Protein AF-0000000085025848 (afdb_homodimer)

Foldseek 3Di:
DAKDWKKAWWAADAAFLVRTDIDGGHIDGAAEAQKWKWQFFKAFDDVLQVCLRRVNHPLRDDPGFTFGFKTKGFTQGDYHHDPPDDPQFDADDDDGGFIKIFGHLGDNLMSMDMHRRSRIGGDDPPFDRHLSNLDQQLLLLLLCQCPVQQVDAAAFEEEQEQLQESNNVSNCQVCVLRNYAYQYEHQDPVSLVSSCVSVVPHDSLSYHNDDLVCLLVSQLRNLVVSVNPQSAGQEYEDAAAQSNVVSNVVRHAQQHEYEYEHHLVLDQADGCDDVNVVSVVVSVVSVVVGDDDDPVCCVVSNYYYYYDYCSVCPPVRNVSSVSVVVSVVSVGDRWDAFEEAESVCVSVQSNVVRNSPTGTIYMYGYDDD/DAKDWKKAWWAADAAFLVRTDIDGGHIDGAAEAQKWKFQFFKAFDDVLQVCLRRVNHPLHDDPGFTFGFKTKGFTQGDYHHDPPDDPQFDADDDDGGFIKIFGHLGDNLMSMDIHRRSRIGGDDPPFDRHLSNLDQQLLLLLLCQCPVQQVDAAAFEEEAEQLQESNNVSNCQVCVLRNYAYQYEHQDPVSLVSSCVSVVPHDSLSYHNDDLVCLLVSQLRNLVVSVNPQSAGQEYEDADAQSNVVSNVVRHAQQHEYEYEHHLVLDQADTPDDVCVVVVVVSVVSVVVGDDDDPVCCVVSNYYYYYDYCSVCPPVRNVSSVSVVVSVVSVGDRWDAFEEAESVCVSVQSNVVRNSPTGTIYMYGYDDD

Nearest PDB structures (foldseek):
  2oby-assembly1_A  TM=8.475E-01  e=7.667E-27  Homo sapiens
  2j8z-assembly1_A-2  TM=8.663E-01  e=7.727E-26  Homo sapiens
  5dp2-assembly1_A  TM=8.265E-01  e=1.796E-26  Lyngbya majuscula
  5bp4-assembly6_L  TM=7.830E-01  e=5.323E-27  Mycolicibacterium smegmatis MC2 155
  8eyi-assembly1_E  TM=8.375E-01  e=3.378E-23  Homo sapiens

InterPro domains:
  IPR011032 GroES-like superfamily [SSF50129] (10-155)
  IPR013154 Alcohol dehydrogenase-like, N-terminal [PF08240] (32-124)
  IPR020843 Enoylreductase domain [SM00829] (15-364)
  IPR036291 NAD(P)-binding domain superfamily [SSF51735] (126-272)

Solvent-accessible surface area (backbone atoms only — not comparable to full-atom values): 37743 Å² total; per-residue (Å²): 127,66,69,43,72,27,41,35,39,30,31,64,44,64,58,39,76,83,27,55,40,78,39,76,68,42,79,40,70,44,41,49,63,36,16,24,24,29,42,37,38,12,26,21,68,49,69,68,40,54,30,37,41,41,58,72,33,93,83,50,75,69,68,64,40,39,46,27,44,19,21,6,23,31,29,69,41,73,29,51,82,45,86,78,62,58,89,74,54,44,65,66,90,80,51,74,68,38,49,32,22,37,52,41,98,41,41,33,38,29,47,46,40,72,42,55,39,53,42,38,39,73,48,58,89,91,59,50,46,60,30,35,14,45,32,60,68,37,43,48,46,28,45,42,44,40,45,78,69,34,56,68,46,64,76,37,34,31,38,31,39,52,22,40,28,44,39,17,44,40,37,49,51,50,27,53,71,52,48,23,45,60,32,35,25,28,86,38,73,77,42,49,53,57,41,40,70,76,39,70,83,58,61,70,65,20,50,39,62,65,40,75,92,47,34,41,60,51,48,34,52,20,22,40,67,67,63,34,90,81,32,29,26,42,26,35,45,34,40,38,42,58,68,54,37,56,24,52,57,72,33,41,29,74,75,13,28,37,31,27,61,43,43,52,71,73,48,86,77,72,83,68,72,82,86,32,59,58,54,46,47,51,45,48,51,50,58,72,65,43,65,69,44,50,60,81,48,18,21,82,57,16,31,30,45,31,18,37,44,67,75,75,40,69,78,37,54,42,61,44,25,50,50,53,51,57,56,57,69,62,66,70,76,82,47,58,70,53,46,78,34,48,53,92,39,47,67,59,46,52,55,51,56,65,67,63,80,64,44,30,24,46,31,32,34,42,82,77,129,126,66,69,42,71,27,42,34,39,29,32,63,42,64,54,40,75,84,27,55,40,79,39,74,68,42,76,39,71,45,40,49,62,36,15,24,24,28,43,36,38,11,27,21,67,51,69,67,42,55,30,36,42,42,57,73,32,93,82,50,73,69,69,64,40,39,46,26,43,20,20,5,24,30,29,69,42,73,29,52,82,44,86,78,62,60,88,72,53,44,66,66,91,81,50,72,69,38,50,32,22,38,50,41,97,39,42,34,38,30,46,46,42,71,41,55,39,54,41,38,41,72,50,58,88,91,61,50,47,59,32,35,13,45,32,60,68,36,42,47,48,30,45,42,43,40,46,77,68,35,57,69,48,66,75,35,33,31,38,31,40,52,24,40,26,44,39,17,42,41,38,48,52,50,27,53,73,52,47,22,43,62,30,34,26,28,88,39,72,76,42,50,55,58,41,39,70,76,38,70,83,58,60,70,65,21,50,39,62,62,39,77,92,47,33,42,59,50,49,33,52,19,22,42,66,68,63,34,92,81,31,29,26,42,27,35,47,34,41,39,41,59,66,54,39,57,23,52,58,73,33,41,30,74,73,14,28,37,30,28,61,43,44,51,70,73,48,84,79,72,80,76,61,86,90,42,55,62,57,47,47,50,47,47,50,50,58,73,66,44,64,68,44,49,59,82,49,19,22,81,57,16,30,29,45,33,18,36,44,70,75,74,40,70,80,37,54,42,62,43,25,51,51,54,52,55,56,59,69,62,64,71,74,81,48,58,71,51,45,78,33,49,54,93,39,47,67,58,46,51,53,52,57,65,68,63,79,64,44,29,25,45,31,32,34,42,81,78,129

Sequence (738 aa):
MTTTTRTIWRVNKTGALSGLERVDGDELAPPGPGEIRVKVKAIGLNFADVFSVLGLYGATPDCPFVPGLECCGIVEAIGESDPSLPEGAVVPTVAVGDSVMVVTRFGAYASAVNAPLHQCRPLPSGWTHEQGAAFLVQGLTAFYALRALGDVKKGQTVLVHSAAGGCGLFGLGICNALGATPIATVGSQTKVTAVLERFPDMDPDTIIVRDRRRFREQVAAAAAAAGSERGTCDVVMDAVMGDFFEGGWANLARGGRYVVYGAADLTPAGDLAWFNVLGWVKLGWKYLWRPRVDPTNLPGENKSVMGFNLIWMFDKIVELGGLLTDLDALRLPAPKVGESFDFDRLPDAIRTFQSGGTSGKVVVTLPEDMTTTTRTIWRVNKTGALSGLERVDGDELAPPGPGEIRVKVKAIGLNFADVFSVLGLYGATPDCPFVPGLECCGIVEAIGESDPSLPEGAVVPTVAVGDSVMVVTRFGAYASAVNAPLHQCRPLPSGWTHEQGAAFLVQGLTAFYALRALGDVKKGQTVLVHSAAGGCGLFGLGICNALGATPIATVGSQTKVTAVLERFPDMDPDTIIVRDRRRFREQVAAAAAAAGSERGTCDVVMDAVMGDFFEGGWANLARGGRYVVYGAADLTPAGDLAWFNVLGWVKLGWKYLWRPRVDPTNLPGENKSVMGFNLIWMFDKIVELGGLLTDLDALRLPAPKVGESFDFDRLPDAIRTFQSGGTSGKVVVTLPED

Organism: Micromonas commoda (strain RCC299 / NOUM17 / CCMP2709) (NCBI:txid296587)

pLDDT: mean 91.08, std 10.92, range [38.12, 98.81]

Radius of gyration: 28.56 Å; Cα contacts (8 Å, |Δi|>4): 1752; chains: 2; bounding box: 53×85×73 Å

Secondary structure (DSSP, 8-state):
---EEEEEEEESSTTSGGGEEEEEEEEEPPP-TTEEEEEEEEEE--HHHHHHHHT--TTPPSSSB---SEEEEEEEEE-PPPTTPPTT-------TT-EEEEE-SS--SBSEEEEEGGGEEEPPTT--HHHHTTTHHHHHHHHIIIIIIT---TT-EEEESSTTBHHHHHHHHHHHHHT-EEEEEESSTHHHHHHHHH-TTS-GGGEEE--TTTHHHHHHHHHHHTT-TTSSEEEEEES--THHHHHHHHTEEEEEEEEE---GGGSPPS--SSTHHHHHHHHHHHHHT---B-GGGHHHHT-EEEE--GGGGTT-HHHHHHHHHHHHHT-PPPPPEEEEEEGGGHHHHHHHHHTT---BEEEEE----/---EEEEEEEESSTTSGGGEEEEEEEEEPPP-TTEEEEEEEEEE--HHHHHHHHT--TTPPSSSB---SEEEEEEEEE----TTPPTT-------TT-EEEEE-SS--SBSEEEEEGGGEEEPPTT--HHHHTTTHHHHHHHHIIIIIIT---TT-EEEESSTTBHHHHHHHHHHHHHT-EEEEEESSTHHHHHHHHH-TTS-GGGEEE--TTTHHHHHHHHHHHTT-TTS-EEEEEES--THHHHHHHHTEEEEEEEEE---GGGSPPS---TTTHHHHHHHHHHHHT---B-GGGHHHHT-EEEE--GGGGTT-HHHHHHHHHHHHHT-PPPPPEEEEEEGGGHHHHHHHHHTT---BEEEEEPPP-

Structure (mmCIF, N/CA/C/O backbone):
data_AF-0000000085025848-model_v1
#
loop_
_entity.id
_entity.type
_entity.pdbx_description
1 polymer 'Enoyl reductase (ER) domain-containing protein'
#
loop_
_atom_site.group_PDB
_atom_site.id
_atom_site.type_symbol
_atom_site.label_atom_id
_atom_site.label_alt_id
_atom_site.label_comp_id
_atom_site.label_asym_id
_atom_site.label_entity_id
_atom_site.label_seq_id
_atom_site.pdbx_PDB_ins_code
_atom_site.Cartn_x
_atom_site.Cartn_y
_atom_site.Cartn_z
_atom_site.occupancy
_atom_site.B_iso_or_equiv
_atom_site.auth_seq_id
_atom_site.auth_comp_id
_atom_site.auth_asym_id
_atom_site.auth_atom_id
_atom_site.pdbx_PDB_model_num
ATOM 1 N N . MET A 1 1 ? -17.453 23.844 35.188 1 70.06 1 MET A N 1
ATOM 2 C CA . MET A 1 1 ? -16.484 24.531 34.344 1 70.06 1 MET A CA 1
ATOM 3 C C . MET A 1 1 ? -17.141 25.688 33.594 1 70.06 1 MET A C 1
ATOM 5 O O . MET A 1 1 ? -18.344 25.672 33.344 1 70.06 1 MET A O 1
ATOM 9 N N . THR A 1 2 ? -16.391 26.906 33.469 1 83.38 2 THR A N 1
ATOM 10 C CA . THR A 1 2 ? -17.047 28.141 33.031 1 83.38 2 THR A CA 1
ATOM 11 C C . THR A 1 2 ? -16.719 28.438 31.578 1 83.38 2 THR A C 1
ATOM 13 O O . THR A 1 2 ? -15.711 27.969 31.047 1 83.38 2 THR A O 1
ATOM 16 N N . THR A 1 3 ? -17.688 29 30.938 1 91.38 3 THR A N 1
ATOM 17 C CA . THR A 1 3 ? -17.469 29.562 29.609 1 91.38 3 THR A CA 1
ATOM 18 C C . THR A 1 3 ? -16.375 30.625 29.641 1 91.38 3 THR A C 1
ATOM 20 O O . THR A 1 3 ? -16.25 31.359 30.625 1 91.38 3 THR A O 1
ATOM 23 N N . THR A 1 4 ? -15.531 30.578 28.641 1 93.69 4 THR A N 1
ATOM 24 C CA . THR A 1 4 ? -14.484 31.594 28.547 1 93.69 4 THR A CA 1
ATOM 25 C C . THR A 1 4 ? -14.555 32.312 27.203 1 93.69 4 THR A C 1
ATOM 27 O O . THR A 1 4 ? -15.297 31.906 26.312 1 93.69 4 THR A O 1
ATOM 30 N N . THR A 1 5 ? -13.867 33.469 27.219 1 95.69 5 THR A N 1
ATOM 31 C CA . THR A 1 5 ? -13.766 34.219 25.969 1 95.69 5 THR A CA 1
ATOM 32 C C . THR A 1 5 ? -12.391 34 25.328 1 95.69 5 THR A C 1
ATOM 34 O O . THR A 1 5 ? -11.391 33.844 26.031 1 95.69 5 THR A O 1
ATOM 37 N N . ARG A 1 6 ? -12.445 33.969 23.969 1 97 6 ARG A N 1
ATOM 38 C CA . ARG A 1 6 ? -11.18 33.781 23.266 1 97 6 ARG A CA 1
ATOM 39 C C . ARG A 1 6 ? -11.125 34.625 22 1 97 6 ARG A C 1
ATOM 41 O O . ARG A 1 6 ? -12.125 35.219 21.594 1 97 6 ARG A O 1
ATOM 48 N N . THR A 1 7 ? -9.922 34.75 21.516 1 97.5 7 THR A N 1
ATOM 49 C CA . THR A 1 7 ? -9.703 35.312 20.188 1 97.5 7 THR A CA 1
ATOM 50 C C . THR A 1 7 ? -9.539 34.219 19.156 1 97.5 7 THR A C 1
ATOM 52 O O . THR A 1 7 ? -8.844 33.219 19.406 1 97.5 7 THR A O 1
ATOM 55 N N . ILE A 1 8 ? -10.234 34.312 18 1 97.88 8 ILE A N 1
ATOM 56 C CA . ILE A 1 8 ? -10.117 33.344 16.938 1 97.88 8 ILE A CA 1
ATOM 57 C C . ILE A 1 8 ? -9.867 34.031 15.602 1 97.88 8 ILE A C 1
ATOM 59 O O . ILE A 1 8 ? -10.117 35.219 15.461 1 97.88 8 ILE A O 1
ATOM 63 N N . TRP A 1 9 ? -9.219 33.344 14.688 1 97.25 9 TRP A N 1
ATOM 64 C CA . TRP A 1 9 ? -9.227 33.688 13.266 1 97.25 9 TRP A CA 1
ATOM 65 C C . TRP A 1 9 ? -10.188 32.75 12.5 1 97.25 9 TRP A C 1
ATOM 67 O O . TRP A 1 9 ? -10.023 31.547 12.516 1 97.25 9 TRP A O 1
ATOM 77 N N . ARG A 1 10 ? -11.195 33.312 11.93 1 96.56 10 ARG A N 1
ATOM 78 C CA . ARG A 1 10 ? -12.172 32.5 11.219 1 96.56 10 ARG A CA 1
ATOM 79 C C . ARG A 1 10 ? -12.242 32.875 9.75 1 96.56 10 ARG A C 1
ATOM 81 O O . ARG A 1 10 ? -11.891 34 9.383 1 96.56 10 ARG A O 1
ATOM 88 N N . VAL A 1 11 ? -12.602 31.922 8.953 1 94 11 VAL A N 1
ATOM 89 C CA . VAL A 1 11 ? -12.852 32.156 7.531 1 94 11 VAL A CA 1
ATOM 90 C C . VAL A 1 11 ? -14.352 32.344 7.289 1 94 11 VAL A C 1
ATOM 92 O O . VAL A 1 11 ? -15.141 31.422 7.57 1 94 11 VAL A O 1
ATOM 95 N N . ASN A 1 12 ? -14.711 33.438 6.758 1 91.56 12 ASN A N 1
ATOM 96 C CA . ASN A 1 12 ? -16.109 33.719 6.461 1 91.56 12 ASN A CA 1
ATOM 97 C C . ASN A 1 12 ? -16.469 33.344 5.027 1 91.56 12 ASN A C 1
ATOM 99 O O . ASN A 1 12 ? -17.609 33 4.742 1 91.56 12 ASN A O 1
ATOM 103 N N . LYS A 1 13 ? -15.547 33.438 4.215 1 87.69 13 LYS A N 1
ATOM 104 C CA . LYS A 1 13 ? -15.656 33.062 2.812 1 87.69 13 LYS A CA 1
ATOM 105 C C . LYS A 1 13 ? -14.32 32.562 2.275 1 87.69 13 LYS A C 1
ATOM 107 O O . LYS A 1 13 ? -13.297 33.219 2.42 1 87.69 13 LYS A O 1
ATOM 112 N N . THR A 1 14 ? -14.453 31.359 1.713 1 84.69 14 THR A N 1
ATOM 113 C CA . THR A 1 14 ? -13.211 30.797 1.193 1 84.69 14 THR A CA 1
ATOM 114 C C . THR A 1 14 ? -12.805 31.484 -0.103 1 84.69 14 THR A C 1
ATOM 116 O O . THR A 1 14 ? -13.609 32.188 -0.719 1 84.69 14 THR A O 1
ATOM 119 N N . GLY A 1 15 ? -11.508 31.234 -0.476 1 79.5 15 GLY A N 1
ATOM 120 C CA . GLY A 1 15 ? -11.07 31.719 -1.781 1 79.5 15 GLY A CA 1
ATOM 121 C C . GLY A 1 15 ? -9.875 32.656 -1.712 1 79.5 15 GLY A C 1
ATOM 122 O O . GLY A 1 15 ? -9.125 32.781 -2.682 1 79.5 15 GLY A O 1
ATOM 123 N N . ALA A 1 16 ? -9.859 33.438 -0.641 1 81.88 16 ALA A N 1
ATOM 124 C CA . ALA A 1 16 ? -8.742 34.344 -0.469 1 81.88 16 ALA A CA 1
ATOM 125 C C . ALA A 1 16 ? -8.352 34.469 1.001 1 81.88 16 ALA A C 1
ATOM 127 O O . ALA A 1 16 ? -9.188 34.281 1.889 1 81.88 16 ALA A O 1
ATOM 128 N N . LEU A 1 17 ? -7.09 34.812 1.22 1 82.19 17 LEU A N 1
ATOM 129 C CA . LEU A 1 17 ? -6.602 35 2.582 1 82.19 17 LEU A CA 1
ATOM 130 C C . LEU A 1 17 ? -7.324 36.156 3.266 1 82.19 17 LEU A C 1
ATOM 132 O O . LEU A 1 17 ? -7.359 36.25 4.496 1 82.19 17 LEU A O 1
ATOM 136 N N . SER A 1 18 ? -7.789 37.094 2.447 1 80.5 18 SER A N 1
ATOM 137 C CA . SER A 1 18 ? -8.562 38.188 2.973 1 80.5 18 SER A CA 1
ATOM 138 C C . SER A 1 18 ? -9.844 37.719 3.648 1 80.5 18 SER A C 1
ATOM 140 O O . SER A 1 18 ? -10.484 38.469 4.383 1 80.5 18 SER A O 1
ATOM 142 N N . GLY A 1 19 ? -10.164 36.5 3.42 1 85 19 GLY A N 1
ATOM 143 C CA . GLY A 1 19 ? -11.328 35.906 4.066 1 85 19 GLY A CA 1
ATOM 144 C C . GLY A 1 19 ? -11.094 35.594 5.531 1 85 19 GLY A C 1
ATOM 145 O O . GLY A 1 19 ? -12.047 35.344 6.277 1 85 19 GLY A O 1
ATOM 146 N N . LEU A 1 20 ? -9.922 35.625 5.977 1 91.62 20 LEU A N 1
ATOM 147 C CA . LEU A 1 20 ? -9.602 35.406 7.383 1 91.62 20 LEU A CA 1
ATOM 148 C C . LEU A 1 20 ? -9.914 36.656 8.203 1 91.62 20 LEU A C 1
ATOM 150 O O . LEU A 1 20 ? -9.43 37.75 7.887 1 91.62 20 LEU A O 1
ATOM 154 N N . GLU A 1 21 ? -10.711 36.469 9.195 1 94.69 21 GLU A N 1
ATOM 155 C CA . GLU A 1 21 ? -11.125 37.562 10.062 1 94.69 21 GLU A CA 1
ATOM 156 C C . GLU A 1 21 ? -10.836 37.25 11.523 1 94.69 21 GLU A C 1
ATOM 158 O O . GLU A 1 21 ? -11.203 36.188 12.023 1 94.69 21 GLU A O 1
ATOM 163 N N . ARG A 1 22 ? -10.258 38.188 12.156 1 96.31 22 ARG A N 1
ATOM 164 C CA . ARG A 1 22 ? -10.039 38.062 13.594 1 96.31 22 ARG A CA 1
ATOM 165 C C . ARG A 1 22 ? -11.305 38.406 14.367 1 96.31 22 ARG A C 1
ATOM 167 O O . ARG A 1 22 ? -11.953 39.406 14.086 1 96.31 22 ARG A O 1
ATOM 174 N N . VAL A 1 23 ? -11.664 37.594 15.234 1 97 23 VAL A N 1
ATOM 175 C CA . VAL A 1 23 ? -12.805 37.844 16.125 1 97 23 VAL A CA 1
ATOM 176 C C . VAL A 1 23 ? -12.344 37.781 17.578 1 97 23 VAL A C 1
ATOM 178 O O . VAL A 1 23 ? -11.875 36.75 18.062 1 97 23 VAL A O 1
ATOM 181 N N . ASP A 1 24 ? -12.562 38.906 18.188 1 96.06 24 ASP A N 1
ATOM 182 C CA . ASP A 1 24 ? -12.266 38.969 19.625 1 96.06 24 ASP A CA 1
ATOM 183 C C . ASP A 1 24 ? -13.531 38.719 20.453 1 96.06 24 ASP A C 1
ATOM 185 O O . ASP A 1 24 ? -14.633 39.062 20.031 1 96.06 24 ASP A O 1
ATOM 189 N N . GLY A 1 25 ? -13.367 38.094 21.484 1 95.56 25 GLY A N 1
ATOM 190 C CA . GLY A 1 25 ? -14.477 37.875 22.391 1 95.56 25 GLY A CA 1
ATOM 191 C C . GLY A 1 25 ? -15.352 36.719 22.031 1 95.56 25 GLY A C 1
ATOM 192 O O . GLY A 1 25 ? -16.516 36.625 22.438 1 95.56 25 GLY A O 1
ATOM 193 N N . ASP A 1 26 ? -14.852 35.812 21.188 1 96.44 26 ASP A N 1
ATOM 194 C CA . ASP A 1 26 ? -15.586 34.594 20.875 1 96.44 26 ASP A CA 1
ATOM 195 C C . ASP A 1 26 ? -15.797 33.75 22.141 1 96.44 26 ASP A C 1
ATOM 197 O O . ASP A 1 26 ? -14.883 33.594 22.953 1 96.44 26 ASP A O 1
ATOM 201 N N . GLU A 1 27 ? -16.984 33.281 22.328 1 97.25 27 GLU A N 1
ATOM 202 C CA . GLU A 1 27 ? -17.281 32.5 23.516 1 97.25 27 GLU A CA 1
ATOM 203 C C . GLU A 1 27 ? -16.922 31.031 23.312 1 97.25 27 GLU A C 1
ATOM 205 O O . GLU A 1 27 ? -17.266 30.438 22.281 1 97.25 27 GLU A O 1
ATOM 210 N N . LEU A 1 28 ? -16.25 30.469 24.266 1 97.25 28 LEU A N 1
ATOM 211 C CA . LEU A 1 28 ? -15.883 29.047 24.266 1 97.25 28 LEU A CA 1
ATOM 212 C C . LEU A 1 28 ? -16.5 28.344 25.469 1 97.25 28 LEU A C 1
ATOM 214 O O . LEU A 1 28 ? -16.219 28.672 26.609 1 97.25 28 LEU A O 1
ATOM 218 N N . ALA A 1 29 ? -17.359 27.375 25.188 1 97.25 29 ALA A N 1
ATOM 219 C CA . ALA A 1 29 ? -18 26.594 26.234 1 97.25 29 ALA A CA 1
ATOM 220 C C . ALA A 1 29 ? -16.969 25.781 27.031 1 97.25 29 ALA A C 1
ATOM 222 O O . ALA A 1 29 ? -15.844 25.594 26.578 1 97.25 29 ALA A O 1
ATOM 223 N N . PRO A 1 30 ? -17.359 25.469 28.281 1 96.81 30 PRO A N 1
ATOM 224 C CA . PRO A 1 30 ? -16.469 24.547 28.984 1 96.81 30 PRO A CA 1
ATOM 225 C C . PRO A 1 30 ? -16.203 23.25 28.203 1 96.81 30 PRO A C 1
ATOM 227 O O . PRO A 1 30 ? -17.031 22.859 27.375 1 96.81 30 PRO A O 1
ATOM 230 N N . PRO A 1 31 ? -15.023 22.625 28.438 1 97.56 31 PRO A N 1
ATOM 231 C CA . PRO A 1 31 ? -14.789 21.359 27.75 1 97.56 31 PRO A CA 1
ATOM 232 C C . PRO A 1 31 ? -15.789 20.281 28.141 1 97.56 31 PRO A C 1
ATOM 234 O O . PRO A 1 31 ? -16.125 20.141 29.312 1 97.56 31 PRO A O 1
ATOM 237 N N . GLY A 1 32 ? -16.25 19.578 27.094 1 96.19 32 GLY A N 1
ATOM 238 C CA . GLY A 1 32 ? -17.172 18.484 27.328 1 96.19 32 GLY A CA 1
ATOM 239 C C . GLY A 1 32 ? -16.484 17.219 27.797 1 96.19 32 GLY A C 1
ATOM 240 O O . GLY A 1 32 ? -15.289 17.219 28.078 1 96.19 32 GLY A O 1
ATOM 241 N N . PRO A 1 33 ? -17.328 16.109 27.938 1 95.81 33 PRO A N 1
ATOM 242 C CA . PRO A 1 33 ? -16.734 14.82 28.312 1 95.81 33 PRO A CA 1
ATOM 243 C C . PRO A 1 33 ? -15.609 14.391 27.375 1 95.81 33 PRO A C 1
ATOM 245 O O . PRO A 1 33 ? -15.781 14.391 26.156 1 95.81 33 PRO A O 1
ATOM 248 N N . GLY A 1 34 ? -14.445 14.047 28.016 1 95.88 34 GLY A N 1
ATOM 249 C CA . GLY A 1 34 ? -13.312 13.57 27.25 1 95.88 34 GLY A CA 1
ATOM 250 C C . GLY A 1 34 ? -12.508 14.688 26.609 1 95.88 34 GLY A C 1
ATOM 251 O O . GLY A 1 34 ? -11.539 14.438 25.891 1 95.88 34 GLY A O 1
ATOM 252 N N . GLU A 1 35 ? -12.891 15.93 26.938 1 97 35 GLU A N 1
ATOM 253 C CA . GLU A 1 35 ? -12.211 17.062 26.328 1 97 35 GLU A CA 1
ATOM 254 C C . GLU A 1 35 ? -11.367 17.828 27.344 1 97 35 GLU A C 1
ATOM 256 O O . GLU A 1 35 ? -11.555 17.656 28.562 1 97 35 GLU A O 1
ATOM 261 N N . ILE A 1 36 ? -10.43 18.578 26.828 1 97.5 36 ILE A N 1
ATOM 262 C CA . ILE A 1 36 ? -9.68 19.531 27.625 1 97.5 36 ILE A CA 1
ATOM 263 C C . ILE A 1 36 ? -9.734 20.906 26.969 1 97.5 36 ILE A C 1
ATOM 265 O O . ILE A 1 36 ? -9.93 21.016 25.766 1 97.5 36 ILE A O 1
ATOM 269 N N . ARG A 1 37 ? -9.633 21.875 27.766 1 98.19 37 ARG A N 1
ATOM 270 C CA . ARG A 1 37 ? -9.406 23.219 27.266 1 98.19 37 ARG A CA 1
ATOM 271 C C . ARG A 1 37 ? -7.93 23.594 27.328 1 98.19 37 ARG A C 1
ATOM 273 O O . ARG A 1 37 ? -7.285 23.422 28.359 1 98.19 37 ARG A O 1
ATOM 280 N N . VAL A 1 38 ? -7.43 24.031 26.266 1 98.38 38 VAL A N 1
ATOM 281 C CA . VAL A 1 38 ? -6.016 24.375 26.172 1 98.38 38 VAL A CA 1
ATOM 282 C C . VAL A 1 38 ? -5.867 25.859 25.875 1 98.38 38 VAL A C 1
ATOM 284 O O . VAL A 1 38 ? -6.465 26.391 24.938 1 98.38 38 VAL A O 1
ATOM 287 N N . LYS A 1 39 ? -5.16 26.547 26.75 1 98.38 39 LYS A N 1
ATOM 288 C CA . LYS A 1 39 ? -4.68 27.891 26.422 1 98.38 39 LYS A CA 1
ATOM 289 C C . LYS A 1 39 ? -3.537 27.828 25.406 1 98.38 39 LYS A C 1
ATOM 291 O O . LYS A 1 39 ? -2.424 27.422 25.75 1 98.38 39 LYS A O 1
ATOM 296 N N . VAL A 1 40 ? -3.83 28.281 24.234 1 98.69 40 VAL A N 1
ATOM 297 C CA . VAL A 1 40 ? -2.898 28.078 23.125 1 98.69 40 VAL A CA 1
ATOM 298 C C . VAL A 1 40 ? -1.708 29.016 23.281 1 98.69 40 VAL A C 1
ATOM 300 O O . VAL A 1 40 ? -1.882 30.219 23.516 1 98.69 40 VAL A O 1
ATOM 303 N N . LYS A 1 41 ? -0.542 28.453 23.125 1 98.69 41 LYS A N 1
ATOM 304 C CA . LYS A 1 41 ? 0.69 29.234 23.172 1 98.69 41 LYS A CA 1
ATOM 305 C C . LYS A 1 41 ? 1.341 29.328 21.797 1 98.69 41 LYS A C 1
ATOM 307 O O . LYS A 1 41 ? 2.039 30.297 21.5 1 98.69 41 LYS A O 1
ATOM 312 N N . ALA A 1 42 ? 1.156 28.359 20.984 1 98.75 42 ALA A N 1
ATOM 313 C CA . ALA A 1 42 ? 1.705 28.328 19.641 1 98.75 42 ALA A CA 1
ATOM 314 C C . ALA A 1 42 ? 0.821 27.5 18.703 1 98.75 42 ALA A C 1
ATOM 316 O O . ALA A 1 42 ? 0.143 26.578 19.141 1 98.75 42 ALA A O 1
ATOM 317 N N . ILE A 1 43 ? 0.749 27.875 17.453 1 98.62 43 ILE A N 1
ATOM 318 C CA . ILE A 1 43 ? -0.008 27.203 16.391 1 98.62 43 ILE A CA 1
ATOM 319 C C . ILE A 1 43 ? 0.927 26.812 15.258 1 98.62 43 ILE A C 1
ATOM 321 O O . ILE A 1 43 ? 1.767 27.609 14.836 1 98.62 43 ILE A O 1
ATOM 325 N N . GLY A 1 44 ? 0.866 25.562 14.844 1 97.88 44 GLY A N 1
ATOM 326 C CA . GLY A 1 44 ? 1.626 25.141 13.68 1 97.88 44 GLY A CA 1
ATOM 327 C C . GLY A 1 44 ? 0.849 25.266 12.383 1 97.88 44 GLY A C 1
ATOM 328 O O . GLY A 1 44 ? -0.326 24.891 12.32 1 97.88 44 GLY A O 1
ATOM 329 N N . LEU A 1 45 ? 1.492 25.812 11.344 1 95.88 45 LEU A N 1
ATOM 330 C CA . LEU A 1 45 ? 0.83 25.984 10.055 1 95.88 45 LEU A CA 1
ATOM 331 C C . LEU A 1 45 ? 1.036 24.75 9.18 1 95.88 45 LEU A C 1
ATOM 333 O O . LEU A 1 45 ? 2.105 24.141 9.203 1 95.88 45 LEU A O 1
ATOM 337 N N . ASN A 1 46 ? 0.07 24.406 8.453 1 92.81 46 ASN A N 1
ATOM 338 C CA . ASN A 1 46 ? 0.089 23.297 7.512 1 92.81 46 ASN A CA 1
ATOM 339 C C . ASN A 1 46 ? -0.486 23.703 6.156 1 92.81 46 ASN A C 1
ATOM 341 O O . ASN A 1 46 ? -1.331 24.594 6.078 1 92.81 46 ASN A O 1
ATOM 345 N N . PHE A 1 47 ? -0.035 23.016 5.176 1 86.75 47 PHE A N 1
ATOM 346 C CA . PHE A 1 47 ? -0.544 23.344 3.846 1 86.75 47 PHE A CA 1
ATOM 347 C C . PHE A 1 47 ? -2.049 23.109 3.771 1 86.75 47 PHE A C 1
ATOM 349 O O . PHE A 1 47 ? -2.76 23.828 3.068 1 86.75 47 PHE A O 1
ATOM 356 N N . ALA A 1 48 ? -2.484 22.141 4.484 1 87.31 48 ALA A N 1
ATOM 357 C CA . ALA A 1 48 ? -3.922 21.906 4.551 1 87.31 48 ALA A CA 1
ATOM 358 C C . ALA A 1 48 ? -4.672 23.141 5.016 1 87.31 48 ALA A C 1
ATOM 360 O O . ALA A 1 48 ? -5.805 23.391 4.594 1 87.31 48 ALA A O 1
ATOM 361 N N . ASP A 1 49 ? -4.074 23.969 5.84 1 88.88 49 ASP A N 1
ATOM 362 C CA . ASP A 1 49 ? -4.668 25.234 6.277 1 88.88 49 ASP A CA 1
ATOM 363 C C . ASP A 1 49 ? -4.863 26.188 5.102 1 88.88 49 ASP A C 1
ATOM 365 O O . ASP A 1 49 ? -5.934 26.781 4.945 1 88.88 49 ASP A O 1
ATOM 369 N N . VAL A 1 50 ? -3.82 26.219 4.348 1 83.5 50 VAL A N 1
ATOM 370 C CA . VAL A 1 50 ? -3.836 27.125 3.195 1 83.5 50 VAL A CA 1
ATOM 371 C C . VAL A 1 50 ? -4.949 26.703 2.232 1 83.5 50 VAL A C 1
ATOM 373 O O . VAL A 1 50 ? -5.75 27.547 1.809 1 83.5 50 VAL A O 1
ATOM 376 N N . PHE A 1 51 ? -5 25.406 2.025 1 82.44 51 PHE A N 1
ATOM 377 C CA . PHE A 1 51 ? -5.988 24.891 1.086 1 82.44 51 PHE A CA 1
ATOM 378 C C . PHE A 1 51 ? -7.402 25.109 1.62 1 82.44 51 PHE A C 1
ATOM 380 O O . PHE A 1 51 ? -8.328 25.375 0.853 1 82.44 51 PHE A O 1
ATOM 387 N N . SER A 1 52 ? -7.551 24.984 2.852 1 85.44 52 SER A N 1
ATOM 388 C CA . SER A 1 52 ? -8.859 25.172 3.463 1 85.44 52 SER A CA 1
ATOM 389 C C . SER A 1 52 ? -9.32 26.625 3.342 1 85.44 52 SER A C 1
ATOM 391 O O . SER A 1 52 ? -10.477 26.891 3.014 1 85.44 52 SER A O 1
ATOM 393 N N . VAL A 1 53 ? -8.438 27.516 3.514 1 84.25 53 VAL A N 1
ATOM 394 C CA . VAL A 1 53 ? -8.758 28.938 3.434 1 84.25 53 VAL A CA 1
ATOM 395 C C . VAL A 1 53 ? -9.094 29.312 1.991 1 84.25 53 VAL A C 1
ATOM 397 O O . VAL A 1 53 ? -10.016 30.094 1.742 1 84.25 53 VAL A O 1
ATOM 400 N N . LEU A 1 54 ? -8.391 28.641 1.092 1 79.19 54 LEU A N 1
ATOM 401 C CA . LEU A 1 54 ? -8.57 28.953 -0.324 1 79.19 54 LEU A CA 1
ATOM 402 C C . LEU A 1 54 ? -9.781 28.203 -0.888 1 79.19 54 LEU A C 1
ATOM 404 O O . LEU A 1 54 ? -10.188 28.453 -2.025 1 79.19 54 LEU A O 1
ATOM 408 N N . GLY A 1 55 ? -10.336 27.328 -0.131 1 75.62 55 GLY A N 1
ATOM 409 C CA . GLY A 1 55 ? -11.484 26.562 -0.585 1 75.62 55 GLY A CA 1
ATOM 410 C C . GLY A 1 55 ? -11.117 25.406 -1.51 1 75.62 55 GLY A C 1
ATOM 411 O O . GLY A 1 55 ? -11.922 25 -2.34 1 75.62 55 GLY A O 1
ATOM 412 N N . LEU A 1 56 ? -9.93 24.984 -1.456 1 69.88 56 LEU A N 1
ATOM 413 C CA . LEU A 1 56 ? -9.422 23.938 -2.35 1 69.88 56 LEU A CA 1
ATOM 414 C C . LEU A 1 56 ? -9.25 22.625 -1.606 1 69.88 56 LEU A C 1
ATOM 416 O O . LEU A 1 56 ? -8.648 21.688 -2.131 1 69.88 56 LEU A O 1
ATOM 420 N N . TYR A 1 57 ? -9.812 22.688 -0.52 1 72.38 57 TYR A N 1
ATOM 421 C CA . TYR A 1 57 ? -9.672 21.516 0.337 1 72.38 57 TYR A CA 1
ATOM 422 C C . TYR A 1 57 ? -11.008 20.812 0.525 1 72.38 57 TYR A C 1
ATOM 424 O O . TYR A 1 57 ? -11.945 21.375 1.084 1 72.38 57 TYR A O 1
ATOM 432 N N . GLY A 1 58 ? -11.172 19.578 0.041 1 69.94 58 GLY A N 1
ATOM 433 C CA . GLY A 1 58 ? -12.422 18.844 0.059 1 69.94 58 GLY A CA 1
ATOM 434 C C . GLY A 1 58 ? -12.938 18.578 1.46 1 69.94 58 GLY A C 1
ATOM 435 O O . GLY A 1 58 ? -14.133 18.359 1.653 1 69.94 58 GLY A O 1
ATOM 436 N N . ALA A 1 59 ? -12.117 18.719 2.488 1 71.88 59 ALA A N 1
ATOM 437 C CA . ALA A 1 59 ? -12.516 18.422 3.861 1 71.88 59 ALA A CA 1
ATOM 438 C C . ALA A 1 59 ? -12.914 19.688 4.609 1 71.88 59 ALA A C 1
ATOM 440 O O . ALA A 1 59 ? -13.234 19.641 5.797 1 71.88 59 ALA A O 1
ATOM 441 N N . THR A 1 60 ? -12.898 20.766 3.881 1 75.06 60 THR A N 1
ATOM 442 C CA . THR A 1 60 ? -13.18 22.047 4.516 1 75.06 60 THR A CA 1
ATOM 443 C C . THR A 1 60 ? -14.625 22.109 4.996 1 75.06 60 THR A C 1
ATOM 445 O O . THR A 1 60 ? -15.547 21.734 4.266 1 75.06 60 THR A O 1
ATOM 448 N N . PRO A 1 61 ? -14.836 22.547 6.277 1 82.56 61 PRO A N 1
ATOM 449 C CA . PRO A 1 61 ? -16.219 22.734 6.75 1 82.56 61 PRO A CA 1
ATOM 450 C C . PRO A 1 61 ? -16.906 23.922 6.074 1 82.56 61 PRO A C 1
ATOM 452 O O . PRO A 1 61 ? -16.266 24.703 5.371 1 82.56 61 PRO A O 1
ATOM 455 N N . ASP A 1 62 ? -18.188 23.984 6.355 1 85.94 62 ASP A N 1
ATOM 456 C CA . ASP A 1 62 ? -18.938 25.156 5.887 1 85.94 62 ASP A CA 1
ATOM 457 C C . ASP A 1 62 ? -18.484 26.422 6.617 1 85.94 62 ASP A C 1
ATOM 459 O O . ASP A 1 62 ? -18.172 26.391 7.809 1 85.94 62 ASP A O 1
ATOM 463 N N . CYS A 1 63 ? -18.484 27.516 5.883 1 88.56 63 CYS A N 1
ATOM 464 C CA . CYS A 1 63 ? -18.188 28.812 6.484 1 88.56 63 CYS A CA 1
ATOM 465 C C . CYS A 1 63 ? -19.344 29.281 7.355 1 88.56 63 CYS A C 1
ATOM 467 O O . CYS A 1 63 ? -20.5 29 7.066 1 88.56 63 CYS A O 1
ATOM 469 N N . PRO A 1 64 ? -19.016 30.125 8.375 1 93.19 64 PRO A N 1
ATOM 470 C CA . PRO A 1 64 ? -17.656 30.422 8.844 1 93.19 64 PRO A CA 1
ATOM 471 C C . PRO A 1 64 ? -17.031 29.25 9.594 1 93.19 64 PRO A C 1
ATOM 473 O O . PRO A 1 64 ? -17.734 28.453 10.211 1 93.19 64 PRO A O 1
ATOM 476 N N . PHE A 1 65 ? -15.766 29.125 9.539 1 94 65 PHE A N 1
ATOM 477 C CA . PHE A 1 65 ? -15.055 28.109 10.32 1 94 65 PHE A CA 1
ATOM 478 C C . PHE A 1 65 ? -13.695 28.641 10.766 1 94 65 PHE A C 1
ATOM 480 O O . PHE A 1 65 ? -13.203 29.641 10.234 1 94 65 PHE A O 1
ATOM 487 N N . VAL A 1 66 ? -13.164 28.047 11.812 1 96.25 66 VAL A N 1
ATOM 488 C CA . VAL A 1 66 ? -11.828 28.359 12.312 1 96.25 66 VAL A CA 1
ATOM 489 C C . VAL A 1 66 ? -10.828 27.328 11.789 1 96.25 66 VAL A C 1
ATOM 491 O O . VAL A 1 66 ? -10.922 26.141 12.117 1 96.25 66 VAL A O 1
ATOM 494 N N . PRO A 1 67 ? -9.844 27.766 10.945 1 95.94 67 PRO A N 1
ATOM 495 C CA . PRO A 1 67 ? -8.82 26.828 10.445 1 95.94 67 PRO A CA 1
ATOM 496 C C . PRO A 1 67 ? -7.82 26.422 11.523 1 95.94 67 PRO A C 1
ATOM 498 O O . PRO A 1 67 ? -7.934 26.844 12.672 1 95.94 67 PRO A O 1
ATOM 501 N N . GLY A 1 68 ? -6.879 25.625 11.055 1 96.25 68 GLY A N 1
ATOM 502 C CA . GLY A 1 68 ? -5.801 25.188 11.93 1 96.25 68 GLY A CA 1
ATOM 503 C C . GLY A 1 68 ? -5.938 23.734 12.352 1 96.25 68 GLY A C 1
ATOM 504 O O . GLY A 1 68 ? -7 23.312 12.805 1 96.25 68 GLY A O 1
ATOM 505 N N . LEU A 1 69 ? -4.816 23.047 12.305 1 96.94 69 LEU A N 1
ATOM 506 C CA . LEU A 1 69 ? -4.875 21.609 12.547 1 96.94 69 LEU A CA 1
ATOM 507 C C . LEU A 1 69 ? -4.105 21.234 13.805 1 96.94 69 LEU A C 1
ATOM 509 O O . LEU A 1 69 ? -4.188 20.094 14.273 1 96.94 69 LEU A O 1
ATOM 513 N N . GLU A 1 70 ? -3.314 22.188 14.32 1 97.94 70 GLU A N 1
ATOM 514 C CA . GLU A 1 70 ? -2.539 21.812 15.5 1 97.94 70 GLU A CA 1
ATOM 515 C C . GLU A 1 70 ? -2.119 23.031 16.297 1 97.94 70 GLU A C 1
ATOM 517 O O . GLU A 1 70 ? -2.053 24.141 15.766 1 97.94 70 GLU A O 1
ATOM 522 N N . CYS A 1 71 ? -1.903 22.797 17.547 1 98.62 71 CYS A N 1
ATOM 523 C CA . CYS A 1 71 ? -1.403 23.812 18.453 1 98.62 71 CYS A CA 1
ATOM 524 C C . CYS A 1 71 ? -0.734 23.188 19.672 1 98.62 71 CYS A C 1
ATOM 526 O O . CYS A 1 71 ? -0.69 21.969 19.797 1 98.62 71 CYS A O 1
ATOM 528 N N . CYS A 1 72 ? -0.092 23.984 20.375 1 98.81 72 CYS A N 1
ATOM 529 C CA . CYS A 1 72 ? 0.518 23.625 21.656 1 98.81 72 CYS A CA 1
ATOM 530 C C . CYS A 1 72 ? 0.205 24.672 22.719 1 98.81 72 CYS A C 1
ATOM 532 O O . CYS A 1 72 ? 0.16 25.875 22.422 1 98.81 72 CYS A O 1
ATOM 534 N N . GLY A 1 73 ? -0.052 24.188 23.906 1 98.62 73 GLY A N 1
ATOM 535 C CA . GLY A 1 73 ? -0.377 25.125 24.953 1 98.62 73 GLY A CA 1
ATOM 536 C C . GLY A 1 73 ? -0.526 24.484 26.328 1 98.62 73 GLY A C 1
ATOM 537 O O . GLY A 1 73 ? 0.037 23.406 26.578 1 98.62 73 GLY A O 1
ATOM 538 N N . ILE A 1 74 ? -1.236 25.203 27.172 1 98.44 74 ILE A N 1
ATOM 539 C CA . ILE A 1 74 ? -1.354 24.812 28.562 1 98.44 74 ILE A CA 1
ATOM 540 C C . ILE A 1 74 ? -2.787 24.359 28.859 1 98.44 74 ILE A C 1
ATOM 542 O O . ILE A 1 74 ? -3.74 25.062 28.516 1 98.44 74 ILE A O 1
ATOM 546 N N . VAL A 1 75 ? -2.895 23.219 29.531 1 98.44 75 VAL A N 1
ATOM 547 C CA . VAL A 1 75 ? -4.211 22.719 29.922 1 98.44 75 VAL A CA 1
ATOM 548 C C . VAL A 1 75 ? -4.824 23.656 30.953 1 98.44 75 VAL A C 1
ATOM 550 O O . VAL A 1 75 ? -4.23 23.906 32 1 98.44 75 VAL A O 1
ATOM 553 N N . GLU A 1 76 ? -6 24.141 30.672 1 97.56 76 GLU A N 1
ATOM 554 C CA . GLU A 1 76 ? -6.68 25.062 31.578 1 97.56 76 GLU A CA 1
ATOM 555 C C . GLU A 1 76 ? -7.816 24.359 32.312 1 97.56 76 GLU A C 1
ATOM 557 O O . GLU A 1 76 ? -8.164 24.75 33.438 1 97.56 76 GLU A O 1
ATOM 562 N N . ALA A 1 77 ? -8.422 23.438 31.688 1 97.62 77 ALA A N 1
ATOM 563 C CA . ALA A 1 77 ? -9.555 22.703 32.25 1 97.62 77 ALA A CA 1
ATOM 564 C C . ALA A 1 77 ? -9.672 21.312 31.625 1 97.62 77 ALA A C 1
ATOM 566 O O . ALA A 1 77 ? -9.234 21.094 30.484 1 97.62 77 ALA A O 1
ATOM 567 N N . ILE A 1 78 ? -10.203 20.406 32.406 1 97.12 78 ILE A N 1
ATOM 568 C CA . ILE A 1 78 ? -10.414 19.031 31.938 1 97.12 78 ILE A CA 1
ATOM 569 C C . ILE A 1 78 ? -11.875 18.641 32.156 1 97.12 78 ILE A C 1
ATOM 571 O O . ILE A 1 78 ? -12.406 18.812 33.25 1 97.12 78 ILE A O 1
ATOM 575 N N . GLY A 1 79 ? -12.445 18.219 31.078 1 96.5 79 GLY A N 1
ATOM 576 C CA . GLY A 1 79 ? -13.812 17.719 31.203 1 96.5 79 GLY A CA 1
ATOM 577 C C . GLY A 1 79 ? -13.898 16.375 31.875 1 96.5 79 GLY A C 1
ATOM 578 O O . GLY A 1 79 ? -12.875 15.758 32.188 1 96.5 79 GLY A O 1
ATOM 579 N N . GLU A 1 80 ? -15.172 15.953 32.094 1 94.94 80 GLU A N 1
ATOM 580 C CA . GLU A 1 80 ? -15.398 14.633 32.688 1 94.94 80 GLU A CA 1
ATOM 581 C C . GLU A 1 80 ? -14.945 13.523 31.734 1 94.94 80 GLU A C 1
ATOM 583 O O . GLU A 1 80 ? -14.656 13.773 30.562 1 94.94 80 GLU A O 1
ATOM 588 N N . SER A 1 81 ? -14.82 12.328 32.312 1 92.38 81 SER A N 1
ATOM 589 C CA . SER A 1 81 ? -14.477 11.18 31.469 1 92.38 81 SER A CA 1
ATOM 590 C C . SER A 1 81 ? -15.57 10.891 30.453 1 92.38 81 SER A C 1
ATOM 592 O O . SER A 1 81 ? -16.75 11.062 30.734 1 92.38 81 SER A O 1
ATOM 594 N N . ASP A 1 82 ? -15.148 10.547 29.266 1 93.25 82 ASP A N 1
ATOM 595 C CA . ASP A 1 82 ? -16.094 10.172 28.219 1 93.25 82 ASP A CA 1
ATOM 596 C C . ASP A 1 82 ? -16.344 8.664 28.219 1 93.25 82 ASP A C 1
ATOM 598 O O . ASP A 1 82 ? -15.477 7.891 27.797 1 93.25 82 ASP A O 1
ATOM 602 N N . PRO A 1 83 ? -17.516 8.18 28.469 1 91 83 PRO A N 1
ATOM 603 C CA . PRO A 1 83 ? -17.797 6.742 28.484 1 91 83 PRO A CA 1
ATOM 604 C C . PRO A 1 83 ? -17.922 6.152 27.094 1 91 83 PRO A C 1
ATOM 606 O O . PRO A 1 83 ? -17.922 4.93 26.922 1 91 83 PRO A O 1
ATOM 609 N N . SER A 1 84 ? -18.016 6.996 26.141 1 91.75 84 SER A N 1
ATOM 610 C CA . SER A 1 84 ? -18.281 6.523 24.781 1 91.75 84 SER A CA 1
ATOM 611 C C . SER A 1 84 ? -16.984 6.238 24.031 1 91.75 84 SER A C 1
ATOM 613 O O . SER A 1 84 ? -17.016 5.766 22.891 1 91.75 84 SER A O 1
ATOM 615 N N . LEU A 1 85 ? -15.883 6.445 24.609 1 93.31 85 LEU A N 1
ATOM 616 C CA . LEU A 1 85 ? -14.617 6.145 23.938 1 93.31 85 LEU A CA 1
ATOM 617 C C . LEU A 1 85 ? -14.523 4.656 23.609 1 93.31 85 LEU A C 1
ATOM 619 O O . LEU A 1 85 ? -14.836 3.807 24.438 1 93.31 85 LEU A O 1
ATOM 623 N N . PRO A 1 86 ? -14.164 4.418 22.375 1 92.5 86 PRO A N 1
ATOM 624 C CA . PRO A 1 86 ? -14.062 3.004 22 1 92.5 86 PRO A CA 1
ATOM 625 C C . PRO A 1 86 ? -12.961 2.273 22.766 1 92.5 86 PRO A C 1
ATOM 627 O O . PRO A 1 86 ? -12.031 2.908 23.266 1 92.5 86 PRO A O 1
ATOM 630 N N . GLU A 1 87 ? -13.109 0.91 22.734 1 91.25 87 GLU A N 1
ATOM 631 C CA . GLU A 1 87 ? -12.047 0.084 23.297 1 91.25 87 GLU A CA 1
ATOM 632 C C . GLU A 1 87 ? -10.75 0.253 22.5 1 91.25 87 GLU A C 1
ATOM 634 O O . GLU A 1 87 ? -10.766 0.285 21.266 1 91.25 87 GLU A O 1
ATOM 639 N N . GLY A 1 88 ? -9.664 0.489 23.219 1 92.19 88 GLY A N 1
ATOM 640 C CA . GLY A 1 88 ? -8.375 0.641 22.547 1 92.19 88 GLY A CA 1
ATOM 641 C C . GLY A 1 88 ? -7.953 2.09 22.406 1 92.19 88 GLY A C 1
ATOM 642 O O . GLY A 1 88 ? -6.82 2.371 22 1 92.19 88 GLY A O 1
ATOM 643 N N . ALA A 1 89 ? -8.844 2.971 22.766 1 94.12 89 ALA A N 1
ATOM 644 C CA . ALA A 1 89 ? -8.484 4.387 22.719 1 94.12 89 ALA A CA 1
ATOM 645 C C . ALA A 1 89 ? -7.324 4.688 23.656 1 94.12 89 ALA A C 1
ATOM 647 O O . ALA A 1 89 ? -7.266 4.16 24.781 1 94.12 89 ALA A O 1
ATOM 648 N N . VAL A 1 90 ? -6.398 5.469 23.125 1 94.56 90 VAL A N 1
ATOM 649 C CA . VAL A 1 90 ? -5.262 5.902 23.938 1 94.56 90 VAL A CA 1
ATOM 650 C C . VAL A 1 90 ? -5.508 7.312 24.469 1 94.56 90 VAL A C 1
ATOM 652 O O . VAL A 1 90 ? -5.605 8.266 23.688 1 94.56 90 VAL A O 1
ATOM 655 N N . VAL A 1 91 ? -5.59 7.41 25.734 1 93.88 91 VAL A N 1
ATOM 656 C CA . VAL A 1 91 ? -5.84 8.695 26.375 1 93.88 91 VAL A CA 1
ATOM 657 C C . VAL A 1 91 ? -4.68 9.039 27.312 1 93.88 91 VAL A C 1
ATOM 659 O O . VAL A 1 91 ? -4.41 8.312 28.266 1 93.88 91 VAL A O 1
ATOM 662 N N . PRO A 1 92 ? -4.035 10.125 27 1 94.62 92 PRO A N 1
ATOM 663 C CA . PRO A 1 92 ? -2.918 10.5 27.875 1 94.62 92 PRO A CA 1
ATOM 664 C C . PRO A 1 92 ? -3.379 11.016 29.234 1 94.62 92 PRO A C 1
ATOM 666 O O . PRO A 1 92 ? -4.527 11.445 29.375 1 94.62 92 PRO A O 1
ATOM 669 N N . THR A 1 93 ? -2.432 10.906 30.156 1 93.75 93 THR A N 1
ATOM 670 C CA . THR A 1 93 ? -2.654 11.5 31.469 1 93.75 93 THR A CA 1
ATOM 671 C C . THR A 1 93 ? -2.086 12.914 31.531 1 93.75 93 THR A C 1
ATOM 673 O O . THR A 1 93 ? -0.877 13.109 31.375 1 93.75 93 THR A O 1
ATOM 676 N N . VAL A 1 94 ? -3.023 13.844 31.75 1 96.44 94 VAL A N 1
ATOM 677 C CA . VAL A 1 94 ? -2.592 15.234 31.875 1 96.44 94 VAL A CA 1
ATOM 678 C C . VAL A 1 94 ? -3.314 15.898 33.031 1 96.44 94 VAL A C 1
ATOM 680 O O . VAL A 1 94 ? -4.328 15.383 33.531 1 96.44 94 VAL A O 1
ATOM 683 N N . ALA A 1 95 ? -2.689 16.969 33.531 1 97.5 95 ALA A N 1
ATOM 684 C CA . ALA A 1 95 ? -3.279 17.797 34.562 1 97.5 95 ALA A CA 1
ATOM 685 C C . ALA A 1 95 ? -3.355 19.266 34.156 1 97.5 95 ALA A C 1
ATOM 687 O O . ALA A 1 95 ? -2.656 19.672 33.219 1 97.5 95 ALA A O 1
ATOM 688 N N . VAL A 1 96 ? -4.312 19.922 34.812 1 97.69 96 VAL A N 1
ATOM 689 C CA . VAL A 1 96 ? -4.363 21.359 34.594 1 97.69 96 VAL A CA 1
ATOM 690 C C . VAL A 1 96 ? -2.988 21.969 34.875 1 97.69 96 VAL A C 1
ATOM 692 O O . VAL A 1 96 ? -2.344 21.656 35.875 1 97.69 96 VAL A O 1
ATOM 695 N N . GLY A 1 97 ? -2.523 22.734 33.938 1 98.06 97 GLY A N 1
ATOM 696 C CA . GLY A 1 97 ? -1.207 23.344 34.062 1 98.06 97 GLY A CA 1
ATOM 697 C C . GLY A 1 97 ? -0.156 22.688 33.219 1 98.06 97 GLY A C 1
ATOM 698 O O . GLY A 1 97 ? 0.906 23.25 32.969 1 98.06 97 GLY A O 1
ATOM 699 N N . ASP A 1 98 ? -0.442 21.469 32.75 1 98.38 98 ASP A N 1
ATOM 700 C CA . ASP A 1 98 ? 0.499 20.75 31.891 1 98.38 98 ASP A CA 1
ATOM 701 C C . ASP A 1 98 ? 0.558 21.375 30.5 1 98.38 98 ASP A C 1
ATOM 703 O O . ASP A 1 98 ? -0.447 21.891 30 1 98.38 98 ASP A O 1
ATOM 707 N N . SER A 1 99 ? 1.732 21.344 29.891 1 98.56 99 SER A N 1
ATOM 708 C CA . SER A 1 99 ? 1.868 21.672 28.469 1 98.56 99 SER A CA 1
ATOM 709 C C . SER A 1 99 ? 1.53 20.469 27.594 1 98.56 99 SER A C 1
ATOM 711 O O . SER A 1 99 ? 1.993 19.359 27.844 1 98.56 99 SER A O 1
ATOM 713 N N . VAL A 1 100 ? 0.664 20.734 26.547 1 98.69 100 VAL A N 1
ATOM 714 C CA . VAL A 1 100 ? 0.244 19.625 25.703 1 98.69 100 VAL A CA 1
ATOM 715 C C . VAL A 1 100 ? 0.309 20.047 24.234 1 98.69 100 VAL A C 1
ATOM 717 O O . VAL A 1 100 ? 0.167 21.234 23.906 1 98.69 100 VAL A O 1
ATOM 720 N N . MET A 1 101 ? 0.62 19.141 23.391 1 98.62 101 MET A N 1
ATOM 721 C CA . MET A 1 101 ? 0.462 19.25 21.953 1 98.62 101 MET A CA 1
ATOM 722 C C . MET A 1 101 ? -0.904 18.734 21.516 1 98.62 101 MET A C 1
ATOM 724 O O . MET A 1 101 ? -1.393 17.734 22.031 1 98.62 101 MET A O 1
ATOM 728 N N . VAL A 1 102 ? -1.49 19.406 20.578 1 97.81 102 VAL A N 1
ATOM 729 C CA . VAL A 1 102 ? -2.85 19.078 20.156 1 97.81 102 VAL A CA 1
ATOM 730 C C . VAL A 1 102 ? -2.91 18.938 18.641 1 97.81 102 VAL A C 1
ATOM 732 O O . VAL A 1 102 ? -2.396 19.781 17.906 1 97.81 102 VAL A O 1
ATOM 735 N N . VAL A 1 103 ? -3.469 17.875 18.188 1 96.38 103 VAL A N 1
ATOM 736 C CA . VAL A 1 103 ? -3.877 17.766 16.781 1 96.38 103 VAL A CA 1
ATOM 737 C C . VAL A 1 103 ? -5.398 17.797 16.688 1 96.38 103 VAL A C 1
ATOM 739 O O . VAL A 1 103 ? -6.094 17.172 17.484 1 96.38 103 VAL A O 1
ATOM 742 N N . THR A 1 104 ? -5.957 18.625 15.828 1 92.44 104 THR A N 1
ATOM 743 C CA . THR A 1 104 ? -7.402 18.781 15.703 1 92.44 104 THR A CA 1
ATOM 744 C C . THR A 1 104 ? -7.809 18.906 14.242 1 92.44 104 THR A C 1
ATOM 746 O O . THR A 1 104 ? -7.004 19.312 13.398 1 92.44 104 THR A O 1
ATOM 749 N N . ARG A 1 105 ? -9.102 18.391 13.969 1 89.69 105 ARG A N 1
ATOM 750 C CA . ARG A 1 105 ? -9.688 18.609 12.648 1 89.69 105 ARG A CA 1
ATOM 751 C 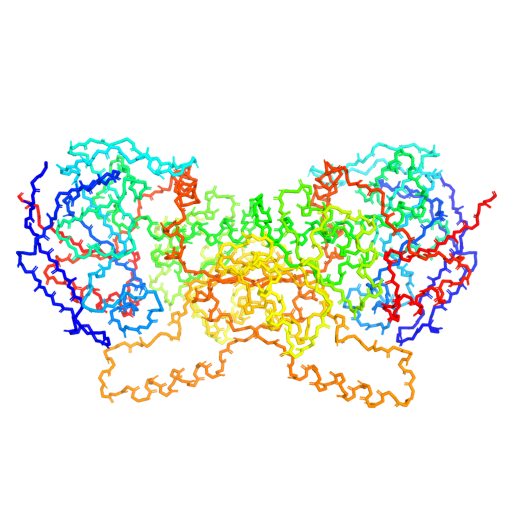C . ARG A 1 105 ? -10.203 20.031 12.508 1 89.69 105 ARG A C 1
ATOM 753 O O . ARG A 1 105 ? -11.414 20.266 12.5 1 89.69 105 ARG A O 1
ATOM 760 N N . PHE A 1 106 ? -9.297 21 12.477 1 91 106 PHE A N 1
ATOM 761 C CA . PHE A 1 106 ? -9.531 22.438 12.398 1 91 106 PHE A CA 1
ATOM 762 C C . PHE A 1 106 ? -9.711 23.031 13.789 1 91 106 PHE A C 1
ATOM 764 O O . PHE A 1 106 ? -9.688 22.297 14.789 1 91 106 PHE A O 1
ATOM 771 N N . GLY A 1 107 ? -9.711 24.422 13.852 1 95.56 107 GLY A N 1
ATOM 772 C CA . GLY A 1 107 ? -10.062 25.141 15.07 1 95.56 107 GLY A CA 1
ATOM 773 C C . GLY A 1 107 ? -8.859 25.641 15.836 1 95.56 107 GLY A C 1
ATOM 774 O O . GLY A 1 107 ? -9.008 26.391 16.812 1 95.56 107 GLY A O 1
ATOM 775 N N . ALA A 1 108 ? -7.723 25.375 15.398 1 97.5 108 ALA A N 1
ATOM 776 C CA . ALA A 1 108 ? -6.531 25.672 16.188 1 97.5 108 ALA A CA 1
ATOM 777 C C . ALA A 1 108 ? -6.152 27.156 16.078 1 97.5 108 ALA A C 1
ATOM 779 O O . ALA A 1 108 ? -5.336 27.656 16.844 1 97.5 108 ALA A O 1
ATOM 780 N N . TYR A 1 109 ? -6.703 27.844 15.086 1 97.94 109 TYR A N 1
ATOM 781 C CA . TYR A 1 109 ? -6.434 29.281 14.969 1 97.94 109 TYR A CA 1
ATOM 782 C C . TYR A 1 109 ? -7.195 30.062 16.031 1 97.94 109 TYR A C 1
ATOM 784 O O . TYR A 1 109 ? -8.031 30.906 15.703 1 97.94 109 TYR A O 1
ATOM 792 N N . ALA A 1 110 ? -6.852 29.812 17.25 1 98.19 110 ALA A N 1
ATOM 793 C CA . ALA A 1 110 ? -7.574 30.375 18.391 1 98.19 110 ALA A CA 1
ATOM 794 C C . ALA A 1 110 ? -6.656 30.531 19.609 1 98.19 110 ALA A C 1
ATOM 796 O O . ALA A 1 110 ? -5.648 29.828 19.719 1 98.19 110 ALA A O 1
ATOM 797 N N . SER A 1 111 ? -7.016 31.438 20.484 1 98.25 111 SER A N 1
ATOM 798 C CA . SER A 1 111 ? -6.23 31.641 21.703 1 98.25 111 SER A CA 1
ATOM 799 C C . SER A 1 111 ? -6.539 30.562 22.734 1 98.25 111 SER A C 1
ATOM 801 O O . SER A 1 111 ? -5.797 30.406 23.703 1 98.25 111 SER A O 1
ATOM 803 N N . ALA A 1 112 ? -7.645 29.922 22.578 1 98.06 112 ALA A N 1
ATOM 804 C CA . ALA A 1 112 ? -8.031 28.766 23.391 1 98.06 112 ALA A CA 1
ATOM 805 C C . ALA A 1 112 ? -8.836 27.766 22.562 1 98.06 112 ALA A C 1
ATOM 807 O O . ALA A 1 112 ? -9.633 28.156 21.703 1 98.06 112 ALA A O 1
ATOM 808 N N . VAL A 1 113 ? -8.656 26.516 22.859 1 98.12 113 VAL A N 1
ATOM 809 C CA . VAL A 1 113 ? -9.367 25.484 22.109 1 98.12 113 VAL A CA 1
ATOM 810 C C . VAL A 1 113 ? -9.836 24.375 23.062 1 98.12 113 VAL A C 1
ATOM 812 O O . VAL A 1 113 ? -9.164 24.078 24.047 1 98.12 113 VAL A O 1
ATOM 815 N N . ASN A 1 114 ? -11.062 23.906 22.859 1 98 114 ASN A N 1
ATOM 816 C CA . ASN A 1 114 ? -11.453 22.609 23.391 1 98 114 ASN A CA 1
ATOM 817 C C . ASN A 1 114 ? -11.086 21.469 22.453 1 98 114 ASN A C 1
ATOM 819 O O . ASN A 1 114 ? -11.383 21.531 21.25 1 98 114 ASN A O 1
ATOM 823 N N . ALA A 1 115 ? -10.344 20.484 22.938 1 96.75 115 ALA A N 1
ATOM 824 C CA . ALA A 1 115 ? -9.914 19.375 22.109 1 96.75 115 ALA A CA 1
ATOM 825 C C . ALA A 1 115 ? -10.133 18.047 22.812 1 96.75 115 ALA A C 1
ATOM 827 O O . ALA A 1 115 ? -10.039 17.969 24.047 1 96.75 115 ALA A O 1
ATOM 828 N N . PRO A 1 116 ? -10.453 16.969 22 1 96.12 116 PRO A N 1
ATOM 829 C CA . PRO A 1 116 ? -10.5 15.656 22.641 1 96.12 116 PRO A CA 1
ATOM 830 C C . PRO A 1 116 ? -9.164 15.266 23.266 1 96.12 116 PRO A C 1
ATOM 832 O O . PRO A 1 116 ? -8.109 15.422 22.641 1 96.12 116 PRO A O 1
ATOM 835 N N . LEU A 1 117 ? -9.242 14.758 24.422 1 95.75 117 LEU A N 1
ATOM 836 C CA . LEU A 1 117 ? -8.039 14.383 25.172 1 95.75 117 LEU A CA 1
ATOM 837 C C . LEU A 1 117 ? -7.234 13.344 24.406 1 95.75 117 LEU A C 1
ATOM 839 O O . LEU A 1 117 ? -6 13.367 24.422 1 95.75 117 LEU A O 1
ATOM 843 N N . HIS A 1 118 ? -7.895 12.461 23.656 1 94.94 118 HIS A N 1
ATOM 844 C CA . HIS A 1 118 ? -7.207 11.398 22.922 1 94.94 118 HIS A CA 1
ATOM 845 C C . HIS A 1 118 ? -6.418 11.961 21.75 1 94.94 118 HIS A C 1
ATOM 847 O O . HIS A 1 118 ? -5.598 11.258 21.156 1 94.94 118 HIS A O 1
ATOM 853 N N . GLN A 1 119 ? -6.582 13.227 21.422 1 95.81 119 GLN A N 1
ATOM 854 C CA . GLN A 1 119 ? -5.855 13.875 20.344 1 95.81 119 GLN A CA 1
ATOM 855 C C . GLN A 1 119 ? -4.762 14.789 20.891 1 95.81 119 GLN A C 1
ATOM 857 O O . GLN A 1 119 ? -4.25 15.648 20.172 1 95.81 119 GLN A O 1
ATOM 862 N N . CYS A 1 120 ? -4.445 14.625 22.125 1 96.44 120 CYS A N 1
ATOM 863 C CA . CYS A 1 120 ? -3.41 15.414 22.781 1 96.44 120 CYS A CA 1
ATOM 864 C C . CYS A 1 120 ? -2.248 14.531 23.219 1 96.44 120 CYS A C 1
ATOM 866 O O . CYS A 1 120 ? -2.416 13.328 23.406 1 96.44 120 CYS A O 1
ATOM 868 N N . ARG A 1 121 ? -1.114 15.125 23.312 1 97.56 121 ARG A N 1
ATOM 869 C CA . ARG A 1 121 ? 0.08 14.508 23.875 1 97.56 121 ARG A CA 1
ATOM 870 C C . ARG A 1 121 ? 0.837 15.5 24.766 1 97.56 121 ARG A C 1
ATOM 872 O O . ARG A 1 121 ? 0.919 16.688 24.438 1 97.56 121 ARG A O 1
ATOM 879 N N . PRO A 1 122 ? 1.353 14.969 25.828 1 97.75 122 PRO A N 1
ATOM 880 C CA . PRO A 1 122 ? 2.182 15.867 26.625 1 97.75 122 PRO A CA 1
ATOM 881 C C . PRO A 1 122 ? 3.371 16.422 25.844 1 97.75 122 PRO A C 1
ATOM 883 O O . PRO A 1 122 ? 3.961 15.719 25.031 1 97.75 122 PRO A O 1
ATOM 886 N N . LEU A 1 123 ? 3.654 17.641 26.078 1 98.12 123 LEU A N 1
ATOM 887 C CA . LEU A 1 123 ? 4.855 18.234 25.5 1 98.12 123 LEU A CA 1
ATOM 888 C C . LEU A 1 123 ? 6.109 17.578 26.062 1 98.12 123 LEU A C 1
ATOM 890 O O . LEU A 1 123 ? 6.281 17.5 27.281 1 98.12 123 LEU A O 1
ATOM 894 N N . PRO A 1 124 ? 6.973 17.047 25.172 1 96.88 124 PRO A N 1
ATOM 895 C CA . PRO A 1 124 ? 8.219 16.469 25.688 1 96.88 124 PRO A CA 1
ATOM 896 C C . PRO A 1 124 ? 9.047 17.453 26.5 1 96.88 124 PRO A C 1
ATOM 898 O O . PRO A 1 124 ? 9.078 18.656 26.172 1 96.88 124 PRO A O 1
ATOM 901 N N . SER A 1 125 ? 9.766 16.875 27.484 1 95.44 125 SER A N 1
ATOM 902 C CA . SER A 1 125 ? 10.602 17.719 28.328 1 95.44 125 SER A CA 1
ATOM 903 C C . SER A 1 125 ? 11.656 18.453 27.516 1 95.44 125 SER A C 1
ATOM 905 O O . SER A 1 125 ? 12.297 17.859 26.641 1 95.44 125 SER A O 1
ATOM 907 N N . GLY A 1 126 ? 11.75 19.703 27.781 1 96.44 126 GLY A N 1
ATOM 908 C CA . GLY A 1 126 ? 12.781 20.5 27.156 1 96.44 126 GLY A CA 1
ATOM 909 C C . GLY A 1 126 ? 12.328 21.141 25.859 1 96.44 126 GLY A C 1
ATOM 910 O O . GLY A 1 126 ? 13.031 21.984 25.297 1 96.44 126 GLY A O 1
ATOM 911 N N . TRP A 1 127 ? 11.164 20.781 25.312 1 98 127 TRP A N 1
ATOM 912 C CA . TRP A 1 127 ? 10.672 21.375 24.078 1 98 127 TRP A CA 1
ATOM 913 C C . TRP A 1 127 ? 9.961 22.703 24.359 1 98 127 TRP A C 1
ATOM 915 O O . TRP A 1 127 ? 9.312 22.859 25.406 1 98 127 TRP A O 1
ATOM 925 N N . THR A 1 128 ? 10.109 23.641 23.422 1 98.19 128 THR A N 1
ATOM 926 C CA . THR A 1 128 ? 9.32 24.875 23.484 1 98.19 128 THR A CA 1
ATOM 927 C C . THR A 1 128 ? 7.914 24.625 22.953 1 98.19 128 THR A C 1
ATOM 929 O O . THR A 1 128 ? 7.648 23.609 22.312 1 98.19 128 THR A O 1
ATOM 932 N N . HIS A 1 129 ? 7.012 25.516 23.312 1 98.38 129 HIS A N 1
ATOM 933 C CA . HIS A 1 129 ? 5.66 25.422 22.766 1 98.38 129 HIS A CA 1
ATOM 934 C C . HIS A 1 129 ? 5.668 25.484 21.25 1 98.38 129 HIS A C 1
ATOM 936 O O . HIS A 1 129 ? 4.844 24.859 20.578 1 98.38 129 HIS A O 1
ATOM 942 N N . GLU A 1 130 ? 6.602 26.312 20.703 1 98.25 130 GLU A N 1
ATOM 943 C CA . GLU A 1 130 ? 6.746 26.406 19.25 1 98.25 130 GLU A CA 1
ATOM 944 C C . GLU A 1 130 ? 7.121 25.047 18.656 1 98.25 130 GLU A C 1
ATOM 946 O O . GLU A 1 130 ? 6.547 24.625 17.641 1 98.25 130 GLU A O 1
ATOM 951 N N . GLN A 1 131 ? 8.016 24.391 19.297 1 98.06 131 GLN A N 1
ATOM 952 C CA . GLN A 1 131 ? 8.414 23.062 18.844 1 98.06 131 GLN A CA 1
ATOM 953 C C . GLN A 1 131 ? 7.27 22.062 18.969 1 98.06 131 GLN A C 1
ATOM 955 O O . GLN A 1 131 ? 7.062 21.219 18.094 1 98.06 131 GLN A O 1
ATOM 960 N N . GLY A 1 132 ? 6.527 22.188 20.031 1 98.31 132 GLY A N 1
ATOM 961 C CA . GLY A 1 132 ? 5.363 21.328 20.203 1 98.31 132 GLY A CA 1
ATOM 962 C C . GLY A 1 132 ? 4.316 21.516 19.125 1 98.31 132 GLY A C 1
ATOM 963 O O . GLY A 1 132 ? 3.748 20.531 18.625 1 98.31 132 GLY A O 1
ATOM 964 N N . ALA A 1 133 ? 4.074 22.75 18.719 1 98.25 133 ALA A N 1
ATOM 965 C CA . ALA A 1 133 ? 3.088 23.062 17.688 1 98.25 133 ALA A CA 1
ATOM 966 C C . ALA A 1 133 ? 3.578 22.641 16.297 1 98.25 133 ALA A C 1
ATOM 968 O O . ALA A 1 133 ? 2.832 22.703 15.328 1 98.25 133 ALA A O 1
ATOM 969 N N . ALA A 1 134 ? 4.836 22.188 16.234 1 97.69 134 ALA A N 1
ATOM 970 C CA . ALA A 1 134 ? 5.465 21.844 14.961 1 97.69 134 ALA A CA 1
ATOM 971 C C . ALA A 1 134 ? 5.625 20.344 14.812 1 97.69 134 ALA A C 1
ATOM 973 O O . ALA A 1 134 ? 6.281 19.875 13.883 1 97.69 134 ALA A O 1
ATOM 974 N N . PHE A 1 135 ? 4.984 19.531 15.625 1 97.75 135 PHE A N 1
ATOM 975 C CA . PHE A 1 135 ? 5.41 18.141 15.68 1 97.75 135 PHE A CA 1
ATOM 976 C C . PHE A 1 135 ? 4.297 17.219 15.195 1 97.75 135 PHE A C 1
ATOM 978 O O . PHE A 1 135 ? 4.488 16.438 14.266 1 97.75 135 PHE A O 1
ATOM 985 N N . LEU A 1 136 ? 3.127 17.266 15.703 1 97 136 LEU A N 1
ATOM 986 C CA . LEU A 1 136 ? 2.143 16.188 15.594 1 97 136 LEU A CA 1
ATOM 987 C C . LEU A 1 136 ? 1.679 16.031 14.148 1 97 136 LEU A C 1
ATOM 989 O O . LEU A 1 136 ? 1.748 14.93 13.586 1 97 136 LEU A O 1
ATOM 993 N N . VAL A 1 137 ? 1.24 17.062 13.492 1 96.88 137 VAL A N 1
ATOM 994 C CA . VAL A 1 137 ? 0.661 16.922 12.156 1 96.88 137 VAL A CA 1
ATOM 995 C C . VAL A 1 137 ? 1.739 16.484 11.172 1 96.88 137 VAL A C 1
ATOM 997 O O . VAL A 1 137 ? 1.558 15.508 10.438 1 96.88 137 VAL A O 1
ATOM 1000 N N . GLN A 1 138 ? 2.877 17.141 11.164 1 96.5 138 GLN A N 1
ATOM 1001 C CA . GLN A 1 138 ? 3.934 16.812 10.219 1 96.5 138 GLN A CA 1
ATOM 1002 C C . GLN A 1 138 ? 4.59 15.477 10.57 1 96.5 138 GLN A C 1
ATOM 1004 O O . GLN A 1 138 ? 4.914 14.68 9.68 1 96.5 138 GLN A O 1
ATOM 1009 N N . GLY A 1 139 ? 4.816 15.25 11.867 1 97 139 GLY A N 1
ATOM 1010 C CA . GLY A 1 139 ? 5.332 13.961 12.297 1 97 139 GLY A CA 1
ATOM 1011 C C . GLY A 1 139 ? 4.434 12.805 11.906 1 97 139 GLY A C 1
ATOM 1012 O O . GLY A 1 139 ? 4.906 11.805 11.359 1 97 139 GLY A O 1
ATOM 1013 N N . LEU A 1 140 ? 3.156 12.977 12.188 1 96.88 140 LEU A N 1
ATOM 1014 C CA . LEU A 1 140 ? 2.182 11.945 11.844 1 96.88 140 LEU A CA 1
ATOM 1015 C C . LEU A 1 140 ? 2.113 11.742 10.336 1 96.88 140 LEU A C 1
ATOM 1017 O O . LEU A 1 140 ? 1.997 10.609 9.867 1 96.88 140 LEU A O 1
ATOM 1021 N N . THR A 1 141 ? 2.158 12.828 9.602 1 97.12 141 THR A N 1
ATOM 1022 C CA . THR A 1 141 ? 2.096 12.742 8.141 1 97.12 141 THR A CA 1
ATOM 1023 C C . THR A 1 141 ? 3.262 11.93 7.598 1 97.12 141 THR A C 1
ATOM 1025 O O . THR A 1 141 ? 3.059 10.977 6.84 1 97.12 141 THR A O 1
ATOM 1028 N N . ALA A 1 142 ? 4.449 12.281 8.016 1 97.88 142 ALA A N 1
ATOM 1029 C CA . ALA A 1 142 ? 5.637 11.57 7.547 1 97.88 142 ALA A CA 1
ATOM 1030 C C . ALA A 1 142 ? 5.633 10.117 8.031 1 97.88 142 ALA A C 1
ATOM 1032 O O . ALA A 1 142 ? 5.973 9.211 7.273 1 97.88 142 ALA A O 1
ATOM 1033 N N . PHE A 1 143 ? 5.246 9.945 9.258 1 97.94 143 PHE A N 1
ATOM 1034 C CA . PHE A 1 143 ? 5.258 8.609 9.852 1 97.94 143 PHE A CA 1
ATOM 1035 C C . PHE A 1 143 ? 4.246 7.703 9.156 1 97.94 143 PHE A C 1
ATOM 1037 O O . PHE A 1 143 ? 4.551 6.547 8.844 1 97.94 143 PHE A O 1
ATOM 1044 N N . TYR A 1 144 ? 3.064 8.203 8.984 1 97 144 TYR A N 1
ATOM 1045 C CA . TYR A 1 144 ? 2.051 7.418 8.289 1 97 144 TYR A CA 1
ATOM 1046 C C . TYR A 1 144 ? 2.506 7.062 6.879 1 97 144 TYR A C 1
ATOM 1048 O O . TYR A 1 144 ? 2.354 5.922 6.441 1 97 144 TYR A O 1
ATOM 1056 N N . ALA A 1 145 ? 3.055 8.008 6.148 1 98.06 145 ALA A N 1
ATOM 1057 C CA . ALA A 1 145 ? 3.541 7.793 4.789 1 98.06 145 ALA A CA 1
ATOM 1058 C C . ALA A 1 145 ? 4.602 6.695 4.754 1 98.06 145 ALA A C 1
ATOM 1060 O O . ALA A 1 145 ? 4.543 5.793 3.918 1 98.06 145 ALA A O 1
ATOM 1061 N N . LEU A 1 146 ? 5.527 6.742 5.676 1 98.06 146 LEU A N 1
ATOM 1062 C CA . LEU A 1 146 ? 6.723 5.91 5.586 1 98.06 146 LEU A CA 1
ATOM 1063 C C . LEU A 1 146 ? 6.484 4.547 6.23 1 98.06 146 LEU A C 1
ATOM 1065 O O . LEU A 1 146 ? 7.031 3.539 5.781 1 98.06 146 LEU A O 1
ATOM 1069 N N . ARG A 1 147 ? 5.664 4.516 7.234 1 94.94 147 ARG A N 1
ATOM 1070 C CA . ARG A 1 147 ? 5.512 3.264 7.969 1 94.94 147 ARG A CA 1
ATOM 1071 C C . ARG A 1 147 ? 4.234 2.539 7.551 1 94.94 147 ARG A C 1
ATOM 1073 O O . ARG A 1 147 ? 4.289 1.433 7.012 1 94.94 147 ARG A O 1
ATOM 1080 N N . ALA A 1 148 ? 3.053 3.209 7.723 1 93.12 148 ALA A N 1
ATOM 1081 C CA . ALA A 1 148 ? 1.778 2.543 7.465 1 93.12 148 ALA A CA 1
ATOM 1082 C C . ALA A 1 148 ? 1.593 2.266 5.977 1 93.12 148 ALA A C 1
ATOM 1084 O O . ALA A 1 148 ? 1.121 1.192 5.594 1 93.12 148 ALA A O 1
ATOM 1085 N N . LEU A 1 149 ? 1.97 3.223 5.148 1 96.81 149 LEU A N 1
ATOM 1086 C CA . LEU A 1 149 ? 1.762 3.062 3.713 1 96.81 149 LEU A CA 1
ATOM 1087 C C . LEU A 1 149 ? 3.041 2.594 3.027 1 96.81 149 LEU A C 1
ATOM 1089 O O . LEU A 1 149 ? 3.031 1.6 2.297 1 96.81 149 LEU A O 1
ATOM 1093 N N . GLY A 1 150 ? 4.16 3.193 3.363 1 97.56 150 GLY A N 1
ATOM 1094 C CA . GLY A 1 150 ? 5.422 2.865 2.723 1 97.56 150 GLY A CA 1
ATOM 1095 C C . GLY A 1 150 ? 6.012 1.554 3.205 1 97.56 150 GLY A C 1
ATOM 1096 O O . GLY A 1 150 ? 6.809 0.929 2.5 1 97.56 150 GLY A O 1
ATOM 1097 N N . ASP A 1 151 ? 5.684 1.18 4.449 1 96.31 151 ASP A N 1
ATOM 1098 C CA . ASP A 1 151 ? 6.199 -0.037 5.07 1 96.31 151 ASP A CA 1
ATOM 1099 C C . ASP A 1 151 ? 7.723 -0.098 4.98 1 96.31 151 ASP A C 1
ATOM 1101 O O . ASP A 1 151 ? 8.281 -1.098 4.527 1 96.31 151 ASP A O 1
ATOM 1105 N N . VAL A 1 152 ? 8.391 0.993 5.297 1 97.25 152 VAL A N 1
ATOM 1106 C CA . VAL A 1 152 ? 9.844 1.124 5.207 1 97.25 152 VAL A CA 1
ATOM 1107 C C . VAL A 1 152 ? 10.508 0.116 6.137 1 97.25 152 VAL A C 1
ATOM 1109 O O . VAL A 1 152 ? 10.117 -0.025 7.297 1 97.25 152 VAL A O 1
ATOM 1112 N N . LYS A 1 153 ? 11.484 -0.587 5.617 1 93.88 153 LYS A N 1
ATOM 1113 C CA . LYS A 1 153 ? 12.273 -1.554 6.371 1 93.88 153 LYS A CA 1
ATOM 1114 C C . LYS A 1 153 ? 13.727 -1.113 6.473 1 93.88 153 LYS A C 1
ATOM 1116 O O . LYS A 1 153 ? 14.188 -0.279 5.688 1 93.88 153 LYS A O 1
ATOM 1121 N N . LYS A 1 154 ? 14.359 -1.71 7.504 1 94.81 154 LYS A N 1
ATOM 1122 C CA . LYS A 1 154 ? 15.797 -1.484 7.66 1 94.81 154 LYS A CA 1
ATOM 1123 C C . LYS A 1 154 ? 16.547 -1.838 6.379 1 94.81 154 LYS A C 1
ATOM 1125 O O . LYS A 1 154 ? 16.266 -2.861 5.754 1 94.81 154 LYS A O 1
ATOM 1130 N N . GLY A 1 155 ? 17.484 -0.945 5.961 1 93.62 155 GLY A N 1
ATOM 1131 C CA . GLY A 1 155 ? 18.344 -1.212 4.82 1 93.62 155 GLY A CA 1
ATOM 1132 C C . GLY A 1 155 ? 17.766 -0.694 3.51 1 93.62 155 GLY A C 1
ATOM 1133 O O . GLY A 1 155 ? 18.469 -0.671 2.492 1 93.62 155 GLY A O 1
ATOM 1134 N N . GLN A 1 156 ? 16.547 -0.222 3.459 1 95.5 156 GLN A N 1
ATOM 1135 C CA . GLN A 1 156 ? 15.914 0.261 2.236 1 95.5 156 GLN A CA 1
ATOM 1136 C C . GLN A 1 156 ? 16.312 1.706 1.947 1 95.5 156 GLN A C 1
ATOM 1138 O O . GLN A 1 156 ? 16.719 2.438 2.852 1 95.5 156 GLN A O 1
ATOM 1143 N N . THR A 1 157 ? 16.234 2.059 0.718 1 97.88 157 THR A N 1
ATOM 1144 C CA . THR A 1 157 ? 16.484 3.422 0.259 1 97.88 157 THR A CA 1
ATOM 1145 C C . THR A 1 157 ? 15.156 4.164 0.056 1 97.88 157 THR A C 1
ATOM 1147 O O . THR A 1 157 ? 14.234 3.639 -0.572 1 97.88 157 THR A O 1
ATOM 1150 N N . VAL A 1 158 ? 15.078 5.398 0.598 1 98.62 158 VAL A N 1
ATOM 1151 C CA . VAL A 1 158 ? 13.82 6.148 0.583 1 98.62 158 VAL A CA 1
ATOM 1152 C C . VAL A 1 158 ? 14.047 7.523 -0.04 1 98.62 158 VAL A C 1
ATOM 1154 O O . VAL A 1 158 ? 14.883 8.297 0.438 1 98.62 158 VAL A O 1
ATOM 1157 N N . LEU A 1 159 ? 13.344 7.82 -1.152 1 98.81 159 LEU A N 1
ATOM 1158 C CA . LEU A 1 159 ? 13.367 9.156 -1.74 1 98.81 159 LEU A CA 1
ATOM 1159 C C . LEU A 1 159 ? 12.391 10.086 -1.019 1 98.81 159 LEU A C 1
ATOM 1161 O O . LEU A 1 159 ? 11.18 9.852 -1.03 1 98.81 159 LEU A O 1
ATOM 1165 N N . VAL A 1 160 ? 12.898 11.094 -0.391 1 98.56 160 VAL A N 1
ATOM 1166 C CA . VAL A 1 160 ? 12.102 12.055 0.368 1 98.56 160 VAL A CA 1
ATOM 1167 C C . VAL A 1 160 ? 12.086 13.398 -0.354 1 98.56 160 VAL A C 1
ATOM 1169 O O . VAL A 1 160 ? 13.086 14.125 -0.352 1 98.56 160 VAL A O 1
ATOM 1172 N N . HIS A 1 161 ? 10.945 13.703 -0.927 1 97.12 161 HIS A N 1
ATOM 1173 C CA . HIS A 1 161 ? 10.812 14.984 -1.604 1 97.12 161 HIS A CA 1
ATOM 1174 C C . HIS A 1 161 ? 10.672 16.125 -0.602 1 97.12 161 HIS A C 1
ATOM 1176 O O . HIS A 1 161 ? 10.18 15.922 0.512 1 97.12 161 HIS A O 1
ATOM 1182 N N . SER A 1 162 ? 11.07 17.359 -1.069 1 94.06 162 SER A N 1
ATOM 1183 C CA . SER A 1 162 ? 10.977 18.562 -0.249 1 94.06 162 SER A CA 1
ATOM 1184 C C . SER A 1 162 ? 11.57 18.328 1.14 1 94.06 162 SER A C 1
ATOM 1186 O O . SER A 1 162 ? 10.914 18.609 2.148 1 94.06 162 SER A O 1
ATOM 1188 N N . ALA A 1 163 ? 12.781 17.906 1.156 1 96.38 163 ALA A N 1
ATOM 1189 C CA . ALA A 1 163 ? 13.398 17.344 2.357 1 96.38 163 ALA A CA 1
ATOM 1190 C C . ALA A 1 163 ? 13.688 18.438 3.381 1 96.38 163 ALA A C 1
ATOM 1192 O O . ALA A 1 163 ? 13.859 18.156 4.57 1 96.38 163 ALA A O 1
ATOM 1193 N N . ALA A 1 164 ? 13.766 19.688 2.975 1 93.81 164 ALA A N 1
ATOM 1194 C CA . ALA A 1 164 ? 14.086 20.766 3.904 1 93.81 164 ALA A CA 1
ATOM 1195 C C . ALA A 1 164 ? 12.828 21.312 4.57 1 93.81 164 ALA A C 1
ATOM 1197 O O . ALA A 1 164 ? 12.914 22.109 5.512 1 93.81 164 ALA A O 1
ATOM 1198 N N . GLY A 1 165 ? 11.688 20.906 4.098 1 91.81 165 GLY A N 1
ATOM 1199 C CA . GLY A 1 165 ? 10.438 21.344 4.695 1 91.81 165 GLY A CA 1
ATOM 1200 C C . GLY A 1 165 ? 10.086 20.609 5.965 1 91.81 165 GLY A C 1
ATOM 1201 O O . GLY A 1 165 ? 10.859 19.766 6.434 1 91.81 165 GLY A O 1
ATOM 1202 N N . GLY A 1 166 ? 9.016 20.969 6.57 1 89.56 166 GLY A N 1
ATOM 1203 C CA . GLY A 1 166 ? 8.586 20.391 7.828 1 89.56 166 GLY A CA 1
ATOM 1204 C C . GLY A 1 166 ? 8.414 18.875 7.754 1 89.56 166 GLY A C 1
ATOM 1205 O O . GLY A 1 166 ? 9.055 18.141 8.5 1 89.56 166 GLY A O 1
ATOM 1206 N N . CYS A 1 167 ? 7.605 18.391 6.777 1 94.19 167 CYS A N 1
ATOM 1207 C CA . CYS A 1 167 ? 7.383 16.953 6.641 1 94.19 167 CYS A CA 1
ATOM 1208 C C . CYS A 1 167 ? 8.648 16.25 6.172 1 94.19 167 CYS A C 1
ATOM 1210 O O . CYS A 1 167 ? 8.93 15.125 6.598 1 94.19 167 CYS A O 1
ATOM 1212 N N . GLY A 1 168 ? 9.383 16.938 5.328 1 96.12 168 GLY A N 1
ATOM 1213 C CA . GLY A 1 168 ? 10.602 16.344 4.789 1 96.12 168 GLY A CA 1
ATOM 1214 C C . GLY A 1 168 ? 11.641 16.047 5.855 1 96.12 168 GLY A C 1
ATOM 1215 O O . GLY A 1 168 ? 12.227 14.961 5.871 1 96.12 168 GLY A O 1
ATOM 1216 N N . LEU A 1 169 ? 11.859 17 6.707 1 96.5 169 LEU A N 1
ATOM 1217 C CA . LEU A 1 169 ? 12.836 16.812 7.773 1 96.5 169 LEU A CA 1
ATOM 1218 C C . LEU A 1 169 ? 12.422 15.656 8.688 1 96.5 169 LEU A C 1
ATOM 1220 O O . LEU A 1 169 ? 13.266 14.883 9.141 1 96.5 169 LEU A O 1
ATOM 1224 N N . PHE A 1 170 ? 11.148 15.578 8.969 1 97.12 170 PHE A N 1
ATOM 1225 C CA . PHE A 1 170 ? 10.672 14.438 9.742 1 97.12 170 PHE A CA 1
ATOM 1226 C C . PHE A 1 170 ? 10.867 13.141 8.969 1 97.12 170 PHE A C 1
ATOM 1228 O O . PHE A 1 170 ? 11.227 12.109 9.555 1 97.12 170 PHE A O 1
ATOM 1235 N N . GLY A 1 171 ? 10.602 13.156 7.652 1 98.12 171 GLY A N 1
ATOM 1236 C CA . GLY A 1 171 ? 10.844 11.977 6.832 1 98.12 171 GLY A CA 1
ATOM 1237 C C . GLY A 1 171 ? 12.266 11.461 6.934 1 98.12 171 GLY A C 1
ATOM 1238 O O . GLY A 1 171 ? 12.484 10.266 7.105 1 98.12 171 GLY A O 1
ATOM 1239 N N . LEU A 1 172 ? 13.242 12.406 6.855 1 98 172 LEU A N 1
ATOM 1240 C CA . LEU A 1 172 ? 14.648 12.039 6.98 1 98 172 LEU A CA 1
ATOM 1241 C C . LEU A 1 172 ? 14.938 11.438 8.352 1 98 172 LEU A C 1
ATOM 1243 O O . LEU A 1 172 ? 15.594 10.398 8.461 1 98 172 LEU A O 1
ATOM 1247 N N . GLY A 1 173 ? 14.43 12.094 9.391 1 97.12 173 GLY A N 1
ATOM 1248 C CA . GLY A 1 173 ? 14.633 11.594 10.742 1 97.12 173 GLY A CA 1
ATOM 1249 C C . GLY A 1 173 ? 14.039 10.211 10.969 1 97.12 173 GLY A C 1
ATOM 1250 O O . GLY A 1 173 ? 14.656 9.367 11.617 1 97.12 173 GLY A O 1
ATOM 1251 N N . ILE A 1 174 ? 12.852 9.984 10.461 1 98.06 174 ILE A N 1
ATOM 1252 C CA . ILE A 1 174 ? 12.172 8.695 10.602 1 98.06 174 ILE A CA 1
ATOM 1253 C C . ILE A 1 174 ? 12.938 7.617 9.852 1 98.06 174 ILE A C 1
ATOM 1255 O O . ILE A 1 174 ? 13.094 6.496 10.344 1 98.06 174 ILE A O 1
ATOM 1259 N N . CYS A 1 175 ? 13.414 7.93 8.617 1 97.81 175 CYS A N 1
ATOM 1260 C CA . CYS A 1 175 ? 14.258 6.984 7.895 1 97.81 175 CYS A CA 1
ATOM 1261 C C . CYS A 1 175 ? 15.445 6.547 8.742 1 97.81 175 CYS A C 1
ATOM 1263 O O . CYS A 1 175 ? 15.719 5.352 8.867 1 97.81 175 CYS A O 1
ATOM 1265 N N . ASN A 1 176 ? 16.109 7.539 9.359 1 96.94 176 ASN A N 1
ATOM 1266 C CA . ASN A 1 176 ? 17.25 7.234 10.211 1 96.94 176 ASN A CA 1
ATOM 1267 C C . ASN A 1 176 ? 16.859 6.332 11.383 1 96.94 176 ASN A C 1
ATOM 1269 O O . ASN A 1 176 ? 17.531 5.352 11.672 1 96.94 176 ASN A O 1
ATOM 1273 N N . ALA A 1 177 ? 15.758 6.656 12 1 96.75 177 ALA A N 1
ATOM 1274 C CA . ALA A 1 177 ? 15.281 5.895 13.148 1 96.75 177 ALA A CA 1
ATOM 1275 C C . ALA A 1 177 ? 14.945 4.461 12.758 1 96.75 177 ALA A C 1
ATOM 1277 O O . ALA A 1 177 ? 15.102 3.539 13.57 1 96.75 177 ALA A O 1
ATOM 1278 N N . LEU A 1 178 ? 14.523 4.215 11.523 1 96.25 178 LEU A N 1
ATOM 1279 C CA . LEU A 1 178 ? 14.109 2.896 11.062 1 96.25 178 LEU A CA 1
ATOM 1280 C C . LEU A 1 178 ? 15.273 2.135 10.445 1 96.25 178 LEU A C 1
ATOM 1282 O O . LEU A 1 178 ? 15.133 0.967 10.07 1 96.25 178 LEU A O 1
ATOM 1286 N N . GLY A 1 179 ? 16.391 2.785 10.312 1 96.06 179 GLY A N 1
ATOM 1287 C CA . GLY A 1 179 ? 17.562 2.158 9.719 1 96.06 179 GLY A CA 1
ATOM 1288 C C . GLY A 1 179 ? 17.531 2.156 8.203 1 96.06 179 GLY A C 1
ATOM 1289 O O . GLY A 1 179 ? 18.156 1.312 7.562 1 96.06 179 GLY A O 1
ATOM 1290 N N . ALA A 1 180 ? 16.75 3.006 7.574 1 97.06 180 ALA A N 1
ATOM 1291 C CA . ALA A 1 180 ? 16.703 3.195 6.125 1 97.06 180 ALA A CA 1
ATOM 1292 C C . ALA A 1 180 ? 17.625 4.336 5.695 1 97.06 180 ALA A C 1
ATOM 1294 O O . ALA A 1 180 ? 18.047 5.148 6.52 1 97.06 180 ALA A O 1
ATOM 1295 N N . THR A 1 181 ? 17.984 4.371 4.453 1 97.31 181 THR A N 1
ATOM 1296 C CA . THR A 1 181 ? 18.844 5.418 3.91 1 97.31 181 THR A CA 1
ATOM 1297 C C . THR A 1 181 ? 18.031 6.41 3.086 1 97.31 181 THR A C 1
ATOM 1299 O O . THR A 1 181 ? 17.531 6.066 2.016 1 97.31 181 THR A O 1
ATOM 1302 N N . PRO A 1 182 ? 17.969 7.609 3.531 1 97.94 182 PRO A N 1
ATOM 1303 C CA . PRO A 1 182 ? 17.188 8.586 2.781 1 97.94 182 PRO A CA 1
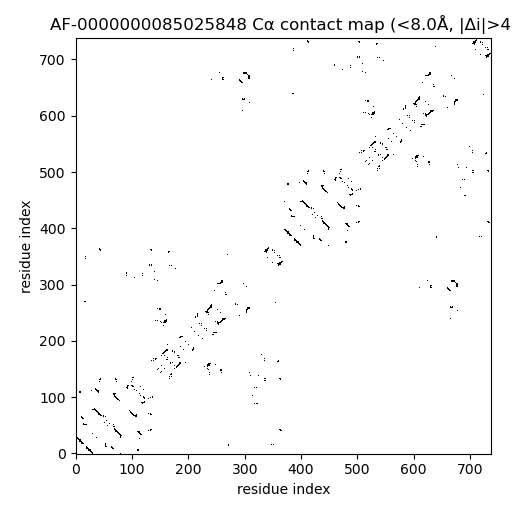ATOM 1304 C C . PRO A 1 182 ? 17.969 9.227 1.637 1 97.94 182 PRO A C 1
ATOM 1306 O O . PRO A 1 182 ? 19.188 9.422 1.749 1 97.94 182 PRO A O 1
ATOM 1309 N N . ILE A 1 183 ? 17.344 9.461 0.566 1 98.19 183 ILE A N 1
ATOM 1310 C CA . ILE A 1 183 ? 17.703 10.367 -0.517 1 98.19 183 ILE A CA 1
ATOM 1311 C C . ILE A 1 183 ? 16.828 11.617 -0.465 1 98.19 183 ILE A C 1
ATOM 1313 O O . ILE A 1 183 ? 15.609 11.531 -0.617 1 98.19 183 ILE A O 1
ATOM 1317 N N . ALA A 1 184 ? 17.469 12.727 -0.287 1 98.38 184 ALA A N 1
ATOM 1318 C CA . ALA A 1 184 ? 16.734 13.969 -0.072 1 98.38 184 ALA A CA 1
ATOM 1319 C C . ALA A 1 184 ? 16.672 14.797 -1.352 1 98.38 184 ALA A C 1
ATOM 1321 O O . ALA A 1 184 ? 17.656 14.875 -2.096 1 98.38 184 ALA A O 1
ATOM 1322 N N . THR A 1 185 ? 15.523 15.359 -1.577 1 97.94 185 THR A N 1
ATOM 1323 C CA . THR A 1 185 ? 15.453 16.344 -2.646 1 97.94 185 THR A CA 1
ATOM 1324 C C . THR A 1 185 ? 15.086 17.719 -2.088 1 97.94 185 THR A C 1
ATOM 1326 O O . THR A 1 185 ? 14.281 17.828 -1.157 1 97.94 185 THR A O 1
ATOM 1329 N N . VAL A 1 186 ? 15.695 18.75 -2.617 1 96.25 186 VAL A N 1
ATOM 1330 C CA . VAL A 1 186 ? 15.414 20.125 -2.236 1 96.25 186 VAL A CA 1
ATOM 1331 C C . VAL A 1 186 ? 15.258 20.984 -3.488 1 96.25 186 VAL A C 1
ATOM 1333 O O . VAL A 1 186 ? 15.656 20.578 -4.582 1 96.25 186 VAL A O 1
ATOM 1336 N N . GLY A 1 187 ? 14.633 22.109 -3.293 1 92.5 187 GLY A N 1
ATOM 1337 C CA . GLY A 1 187 ? 14.328 22.969 -4.426 1 92.5 187 GLY A CA 1
ATOM 1338 C C . GLY A 1 187 ? 15.461 23.906 -4.785 1 92.5 187 GLY A C 1
ATOM 1339 O O . GLY A 1 187 ? 15.453 24.516 -5.859 1 92.5 187 GLY A O 1
ATOM 1340 N N . SER A 1 188 ? 16.422 24.078 -3.879 1 91.62 188 SER A N 1
ATOM 1341 C CA . SER A 1 188 ? 17.531 25 -4.133 1 91.62 188 SER A CA 1
ATOM 1342 C C . SER A 1 188 ? 18.781 24.578 -3.352 1 91.62 188 SER A C 1
ATOM 1344 O O . SER A 1 188 ? 18.688 23.828 -2.385 1 91.62 188 SER A O 1
ATOM 1346 N N . GLN A 1 189 ? 19.844 25.172 -3.824 1 92 189 GLN A N 1
ATOM 1347 C CA . GLN A 1 189 ? 21.125 24.875 -3.211 1 92 189 GLN A CA 1
ATOM 1348 C C . GLN A 1 189 ? 21.188 25.375 -1.771 1 92 189 GLN A C 1
ATOM 1350 O O . GLN A 1 189 ? 21.812 24.75 -0.914 1 92 189 GLN A O 1
ATOM 1355 N N . THR A 1 190 ? 20.516 26.453 -1.518 1 89.94 190 THR A N 1
ATOM 1356 C CA . THR A 1 190 ? 20.531 27.047 -0.183 1 89.94 190 THR A CA 1
ATOM 1357 C C . THR A 1 190 ? 19.906 26.094 0.834 1 89.94 190 THR A C 1
ATOM 1359 O O . THR A 1 190 ? 20.297 26.078 2.004 1 89.94 190 THR A O 1
ATOM 1362 N N . LYS A 1 191 ? 19.094 25.234 0.415 1 93.06 191 LYS A N 1
ATOM 1363 C CA . LYS A 1 191 ? 18.375 24.312 1.305 1 93.06 191 LYS A CA 1
ATOM 1364 C C . LYS A 1 191 ? 19.219 23.078 1.61 1 93.06 191 LYS A C 1
ATOM 1366 O O . LYS A 1 191 ? 18.922 22.344 2.561 1 93.06 191 LYS A O 1
ATOM 1371 N N . VAL A 1 192 ? 20.234 22.859 0.828 1 95.31 192 VAL A N 1
ATOM 1372 C CA . VAL A 1 192 ? 21.141 21.75 1.097 1 95.31 192 VAL A CA 1
ATOM 1373 C C . VAL A 1 192 ? 21.812 21.953 2.459 1 95.31 192 VAL A C 1
ATOM 1375 O O . VAL A 1 192 ? 21.906 21 3.25 1 95.31 192 VAL A O 1
ATOM 1378 N N . THR A 1 193 ? 22.172 23.141 2.713 1 91.94 193 THR A N 1
ATOM 1379 C CA . THR A 1 193 ? 22.828 23.453 3.975 1 91.94 193 THR A CA 1
ATOM 1380 C C . THR A 1 193 ? 21.891 23.188 5.152 1 91.94 193 THR A C 1
ATOM 1382 O O . THR A 1 193 ? 22.328 22.656 6.18 1 91.94 193 THR A O 1
ATOM 1385 N N . ALA A 1 194 ? 20.656 23.516 4.977 1 88.81 194 ALA A N 1
ATOM 1386 C CA . ALA A 1 194 ? 19.672 23.297 6.043 1 88.81 194 ALA A CA 1
ATOM 1387 C C . ALA A 1 194 ? 19.547 21.812 6.375 1 88.81 194 ALA A C 1
ATOM 1389 O O . ALA A 1 194 ? 19.453 21.438 7.543 1 88.81 194 ALA A O 1
ATOM 1390 N N . VAL A 1 195 ? 19.547 21 5.367 1 95.62 195 VAL A N 1
ATOM 1391 C CA . VAL A 1 195 ? 19.422 19.547 5.555 1 95.62 195 VAL A CA 1
ATOM 1392 C C . VAL A 1 195 ? 20.672 19.016 6.266 1 95.62 195 VAL A C 1
ATOM 1394 O O . VAL A 1 195 ? 20.562 18.281 7.242 1 95.62 195 VAL A O 1
ATOM 1397 N N . LEU A 1 196 ? 21.844 19.484 5.84 1 95.81 196 LEU A N 1
ATOM 1398 C CA . LEU A 1 196 ? 23.094 18.969 6.383 1 95.81 196 LEU A CA 1
ATOM 1399 C C . LEU A 1 196 ? 23.328 19.484 7.801 1 95.81 196 LEU A C 1
ATOM 1401 O O . LEU A 1 196 ? 23.969 18.812 8.609 1 95.81 196 LEU A O 1
ATOM 1405 N N . GLU A 1 197 ? 22.797 20.625 8.078 1 92.69 197 GLU A N 1
ATOM 1406 C CA . GLU A 1 197 ? 22.875 21.125 9.445 1 92.69 197 GLU A CA 1
ATOM 1407 C C . GLU A 1 197 ? 22.094 20.234 10.406 1 92.69 197 GLU A C 1
ATOM 1409 O O . GLU A 1 197 ? 22.531 19.984 11.523 1 92.69 197 GLU A O 1
ATOM 1414 N N . ARG A 1 198 ? 21 19.812 9.961 1 93.25 198 ARG A N 1
ATOM 1415 C CA . ARG A 1 198 ? 20.141 18.984 10.805 1 93.25 198 ARG A CA 1
ATOM 1416 C C . ARG A 1 198 ? 20.609 17.531 10.797 1 93.25 198 ARG A C 1
ATOM 1418 O O . ARG A 1 198 ? 20.453 16.812 11.797 1 93.25 198 ARG A O 1
ATOM 1425 N N . PHE A 1 199 ? 21.156 17.109 9.672 1 96.19 199 PHE A N 1
ATOM 1426 C CA . PHE A 1 199 ? 21.641 15.758 9.5 1 96.19 199 PHE A CA 1
ATOM 1427 C C . PHE A 1 199 ? 23.078 15.766 8.992 1 96.19 199 PHE A C 1
ATOM 1429 O O . PHE A 1 199 ? 23.344 15.414 7.84 1 96.19 199 PHE A O 1
ATOM 1436 N N . PRO A 1 200 ? 24.016 15.945 9.883 1 95.56 200 PRO A N 1
ATOM 1437 C CA . PRO A 1 200 ? 25.406 16.156 9.477 1 95.56 200 PRO A CA 1
ATOM 1438 C C . PRO A 1 200 ? 26.047 14.891 8.914 1 95.56 200 PRO A C 1
ATOM 1440 O O . PRO A 1 200 ? 27.031 14.977 8.164 1 95.56 200 PRO A O 1
ATOM 1443 N N . ASP A 1 201 ? 25.547 13.758 9.211 1 94.62 201 ASP A N 1
ATOM 1444 C CA . ASP A 1 201 ? 26.156 12.5 8.789 1 94.62 201 ASP A CA 1
ATOM 1445 C C . ASP A 1 201 ? 25.625 12.062 7.426 1 94.62 201 ASP A C 1
ATOM 1447 O O . ASP A 1 201 ? 26.078 11.062 6.871 1 94.62 201 ASP A O 1
ATOM 1451 N N . MET A 1 202 ? 24.688 12.789 6.965 1 96.06 202 MET A N 1
ATOM 1452 C CA . MET A 1 202 ? 24.141 12.422 5.66 1 96.06 202 MET A CA 1
ATOM 1453 C C . MET A 1 202 ? 25.156 12.672 4.551 1 96.06 202 MET A C 1
ATOM 1455 O O . MET A 1 202 ? 25.859 13.695 4.559 1 96.06 202 MET A O 1
ATOM 1459 N N . ASP A 1 203 ? 25.281 11.727 3.631 1 96.12 203 ASP A N 1
ATOM 1460 C CA . ASP A 1 203 ? 26.141 11.891 2.461 1 96.12 203 ASP A CA 1
ATOM 1461 C C . ASP A 1 203 ? 25.578 12.961 1.521 1 96.12 203 ASP A C 1
ATOM 1463 O O . ASP A 1 203 ? 24.469 12.82 1.001 1 96.12 203 ASP A O 1
ATOM 1467 N N . PRO A 1 204 ? 26.375 14 1.274 1 96.25 204 PRO A N 1
ATOM 1468 C CA . PRO A 1 204 ? 25.891 15.078 0.401 1 96.25 204 PRO A CA 1
ATOM 1469 C C . PRO A 1 204 ? 25.5 14.57 -0.986 1 96.25 204 PRO A C 1
ATOM 1471 O O . PRO A 1 204 ? 24.641 15.172 -1.646 1 96.25 204 PRO A O 1
ATOM 1474 N N . ASP A 1 205 ? 26.031 13.461 -1.406 1 96.38 205 ASP A N 1
ATOM 1475 C CA . ASP A 1 205 ? 25.75 12.914 -2.729 1 96.38 205 ASP A CA 1
ATOM 1476 C C . ASP A 1 205 ? 24.344 12.305 -2.775 1 96.38 205 ASP A C 1
ATOM 1478 O O . ASP A 1 205 ? 23.844 11.992 -3.855 1 96.38 205 ASP A O 1
ATOM 1482 N N . THR A 1 206 ? 23.734 12.18 -1.599 1 98 206 THR A N 1
ATOM 1483 C CA . THR A 1 206 ? 22.359 11.664 -1.568 1 98 206 THR A CA 1
ATOM 1484 C C . THR A 1 206 ? 21.359 12.805 -1.489 1 98 206 THR A C 1
ATOM 1486 O O . THR A 1 206 ? 20.156 12.57 -1.308 1 98 206 THR A O 1
ATOM 1489 N N . ILE A 1 207 ? 21.828 14.047 -1.6 1 98.44 207 ILE A N 1
ATOM 1490 C CA . ILE A 1 207 ? 20.953 15.211 -1.621 1 98.44 207 ILE A CA 1
ATOM 1491 C C . ILE A 1 207 ? 20.875 15.773 -3.039 1 98.44 207 ILE A C 1
ATOM 1493 O O . ILE A 1 207 ? 21.906 16.125 -3.637 1 98.44 207 ILE A O 1
ATOM 1497 N N . ILE A 1 208 ? 19.688 15.828 -3.516 1 98.25 208 ILE A N 1
ATOM 1498 C CA . ILE A 1 208 ? 19.438 16.266 -4.887 1 98.25 208 ILE A CA 1
ATOM 1499 C C . ILE A 1 208 ? 18.859 17.672 -4.887 1 98.25 208 ILE A C 1
ATOM 1501 O O . ILE A 1 208 ? 17.828 17.922 -4.27 1 98.25 208 ILE A O 1
ATOM 1505 N N . VAL A 1 209 ? 19.516 18.594 -5.52 1 97.94 209 VAL A N 1
ATOM 1506 C CA . VAL A 1 209 ? 18.844 19.812 -5.93 1 97.94 209 VAL A CA 1
ATOM 1507 C C . VAL A 1 209 ? 18.078 19.578 -7.23 1 97.94 209 VAL A C 1
ATOM 1509 O O . VAL A 1 209 ? 18.688 19.453 -8.297 1 97.94 209 VAL A O 1
ATOM 1512 N N . ARG A 1 210 ? 16.781 19.547 -7.125 1 95.31 210 ARG A N 1
ATOM 1513 C CA . ARG A 1 210 ? 15.922 19.016 -8.18 1 95.31 210 ARG A CA 1
ATOM 1514 C C . ARG A 1 210 ? 16.078 19.828 -9.469 1 95.31 210 ARG A C 1
ATOM 1516 O O . ARG A 1 210 ? 16.062 21.062 -9.445 1 95.31 210 ARG A O 1
ATOM 1523 N N . ASP A 1 211 ? 16.234 19.125 -10.484 1 95.44 211 ASP A N 1
ATOM 1524 C CA . ASP A 1 211 ? 16.203 19.625 -11.859 1 95.44 211 ASP A CA 1
ATOM 1525 C C . ASP A 1 211 ? 15.18 18.875 -12.695 1 95.44 211 ASP A C 1
ATOM 1527 O O . ASP A 1 211 ? 15.281 17.656 -12.867 1 95.44 211 ASP A O 1
ATOM 1531 N N . ARG A 1 212 ? 14.195 19.562 -13.188 1 90.62 212 ARG A N 1
ATOM 1532 C CA . ARG A 1 212 ? 13.055 18.953 -13.859 1 90.62 212 ARG A CA 1
ATOM 1533 C C . ARG A 1 212 ? 13.523 18.094 -15.031 1 90.62 212 ARG A C 1
ATOM 1535 O O . ARG A 1 212 ? 12.945 17.031 -15.289 1 90.62 212 ARG A O 1
ATOM 1542 N N . ARG A 1 213 ? 14.586 18.438 -15.766 1 91.12 213 ARG A N 1
ATOM 1543 C CA . ARG A 1 213 ? 15.016 17.766 -16.984 1 91.12 213 ARG A CA 1
ATOM 1544 C C . ARG A 1 213 ? 15.891 16.562 -16.656 1 91.12 213 ARG A C 1
ATOM 1546 O O . ARG A 1 213 ? 15.992 15.625 -17.453 1 91.12 213 ARG A O 1
ATOM 1553 N N . ARG A 1 214 ? 16.484 16.609 -15.523 1 95.56 214 ARG A N 1
ATOM 1554 C CA . ARG A 1 214 ? 17.484 15.586 -15.219 1 95.56 214 ARG A CA 1
ATOM 1555 C C . ARG A 1 214 ? 17.109 14.812 -13.961 1 95.56 214 ARG A C 1
ATOM 1557 O O . ARG A 1 214 ? 17.938 14.086 -13.398 1 95.56 214 ARG A O 1
ATOM 1564 N N . PHE A 1 215 ? 15.922 14.906 -13.539 1 96.88 215 PHE A N 1
ATOM 1565 C CA . PHE A 1 215 ? 15.57 14.398 -12.219 1 96.88 215 PHE A CA 1
ATOM 1566 C C . PHE A 1 215 ? 15.695 12.883 -12.172 1 96.88 215 PHE A C 1
ATOM 1568 O O . PHE A 1 215 ? 16.156 12.32 -11.172 1 96.88 215 PHE A O 1
ATOM 1575 N N . ARG A 1 216 ? 15.297 12.195 -13.266 1 96.5 216 ARG A N 1
ATOM 1576 C CA . ARG A 1 216 ? 15.422 10.742 -13.312 1 96.5 216 ARG A CA 1
ATOM 1577 C C . ARG A 1 216 ? 16.875 10.312 -13.078 1 96.5 216 ARG A C 1
ATOM 1579 O O . ARG A 1 216 ? 17.141 9.414 -12.273 1 96.5 216 ARG A O 1
ATOM 1586 N N . GLU A 1 217 ? 17.781 10.938 -13.742 1 96.81 217 GLU A N 1
ATOM 1587 C CA . GLU A 1 217 ? 19.203 10.641 -13.625 1 96.81 217 GLU A CA 1
ATOM 1588 C C . GLU A 1 217 ? 19.734 11.023 -12.242 1 96.81 217 GLU A C 1
ATOM 1590 O O . GLU A 1 217 ? 20.578 10.32 -11.68 1 96.81 217 GLU A O 1
ATOM 1595 N N . GLN A 1 218 ? 19.25 12.156 -11.781 1 97.94 218 GLN A N 1
ATOM 1596 C CA . GLN A 1 218 ? 19.672 12.594 -10.445 1 97.94 218 GLN A CA 1
ATOM 1597 C C . GLN A 1 218 ? 19.312 11.547 -9.398 1 97.94 218 GLN A C 1
ATOM 1599 O O . GLN A 1 218 ? 20.125 11.219 -8.531 1 97.94 218 GLN A O 1
ATOM 1604 N N . VAL A 1 219 ? 18.094 11 -9.469 1 98.25 219 VAL A N 1
ATOM 1605 C CA . VAL A 1 219 ? 17.641 10.016 -8.5 1 98.25 219 VAL A CA 1
ATOM 1606 C C . VAL A 1 219 ? 18.484 8.742 -8.609 1 98.25 219 VAL A C 1
ATOM 1608 O O . VAL A 1 219 ? 18.906 8.18 -7.598 1 98.25 219 VAL A O 1
ATOM 1611 N N . ALA A 1 220 ? 18.719 8.312 -9.82 1 97.38 220 ALA A N 1
ATOM 1612 C CA . ALA A 1 220 ? 19.531 7.117 -10.031 1 97.38 220 ALA A CA 1
ATOM 1613 C C . ALA A 1 220 ? 20.922 7.277 -9.414 1 97.38 220 ALA A C 1
ATOM 1615 O O . ALA A 1 220 ? 21.406 6.375 -8.734 1 97.38 220 ALA A O 1
ATOM 1616 N N . ALA A 1 221 ? 21.531 8.398 -9.664 1 97.38 221 ALA A N 1
ATOM 1617 C CA . ALA A 1 221 ? 22.859 8.672 -9.141 1 97.38 221 ALA A CA 1
ATOM 1618 C C . ALA A 1 221 ? 22.859 8.711 -7.613 1 97.38 221 ALA A C 1
ATOM 1620 O O . ALA A 1 221 ? 23.75 8.164 -6.969 1 97.38 221 ALA A O 1
ATOM 1621 N N . ALA A 1 222 ? 21.891 9.352 -7.082 1 98 222 ALA A N 1
ATOM 1622 C CA . ALA A 1 222 ? 21.797 9.453 -5.625 1 98 222 ALA A CA 1
ATOM 1623 C C . ALA A 1 222 ? 21.531 8.086 -5 1 98 222 ALA A C 1
ATOM 1625 O O . ALA A 1 222 ? 22.031 7.789 -3.914 1 98 222 ALA A O 1
ATOM 1626 N N . ALA A 1 223 ? 20.672 7.305 -5.648 1 97.62 223 ALA A N 1
ATOM 1627 C CA . ALA A 1 223 ? 20.406 5.957 -5.16 1 97.62 223 ALA A CA 1
ATOM 1628 C C . ALA A 1 223 ? 21.672 5.117 -5.141 1 97.62 223 ALA A C 1
ATOM 1630 O O . ALA A 1 223 ? 21.922 4.379 -4.188 1 97.62 223 ALA A O 1
ATOM 1631 N N . ALA A 1 224 ? 22.453 5.258 -6.156 1 95.88 224 ALA A N 1
ATOM 1632 C CA . ALA A 1 224 ? 23.734 4.566 -6.203 1 95.88 224 ALA A CA 1
ATOM 1633 C C . ALA A 1 224 ? 24.641 5.023 -5.062 1 95.88 224 ALA A C 1
ATOM 1635 O O . ALA A 1 224 ? 25.281 4.199 -4.398 1 95.88 224 ALA A O 1
ATOM 1636 N N . ALA A 1 225 ? 24.688 6.277 -4.859 1 96.12 225 ALA A N 1
ATOM 1637 C CA . ALA A 1 225 ? 25.5 6.84 -3.783 1 96.12 225 ALA A CA 1
ATOM 1638 C C . ALA A 1 225 ? 25.031 6.336 -2.422 1 96.12 225 ALA A C 1
ATOM 1640 O O . ALA A 1 225 ? 25.844 6.156 -1.507 1 96.12 225 ALA A O 1
ATOM 1641 N N . ALA A 1 226 ? 23.734 6.078 -2.291 1 95.75 226 ALA A N 1
ATOM 1642 C CA . ALA A 1 226 ? 23.141 5.609 -1.042 1 95.75 226 ALA A CA 1
ATOM 1643 C C . ALA A 1 226 ? 23.422 4.125 -0.825 1 95.75 226 ALA A C 1
ATOM 1645 O O . ALA A 1 226 ? 23.062 3.566 0.216 1 95.75 226 ALA A O 1
ATOM 1646 N N . GLY A 1 227 ? 24 3.449 -1.805 1 91.75 227 GLY A N 1
ATOM 1647 C CA . GLY A 1 227 ? 24.375 2.053 -1.663 1 91.75 227 GLY A CA 1
ATOM 1648 C C . GLY A 1 227 ? 23.328 1.093 -2.18 1 91.75 227 GLY A C 1
ATOM 1649 O O . GLY A 1 227 ? 23.359 -0.098 -1.863 1 91.75 227 GLY A O 1
ATOM 1650 N N . SER A 1 228 ? 22.344 1.656 -2.871 1 90.06 228 SER A N 1
ATOM 1651 C CA . SER A 1 228 ? 21.344 0.762 -3.449 1 90.06 228 SER A CA 1
ATOM 1652 C C . SER A 1 228 ? 21.969 -0.15 -4.504 1 90.06 228 SER A C 1
ATOM 1654 O O . SER A 1 228 ? 22.531 0.326 -5.488 1 90.06 228 SER A O 1
ATOM 1656 N N . GLU A 1 229 ? 21.828 -1.448 -4.301 1 80.62 229 GLU A N 1
ATOM 1657 C CA . GLU A 1 229 ? 22.406 -2.416 -5.234 1 80.62 229 GLU A CA 1
ATOM 1658 C C . GLU A 1 229 ? 21.703 -2.344 -6.594 1 80.62 229 GLU A C 1
ATOM 1660 O O . GLU A 1 229 ? 22.328 -2.574 -7.629 1 80.62 229 GLU A O 1
ATOM 1665 N N . ARG A 1 230 ? 20.516 -1.915 -6.648 1 81.44 230 ARG A N 1
ATOM 1666 C CA . ARG A 1 230 ? 19.734 -1.908 -7.875 1 81.44 230 ARG A CA 1
ATOM 1667 C C . ARG A 1 230 ? 19.641 -0.503 -8.461 1 81.44 230 ARG A C 1
ATOM 1669 O O . ARG A 1 230 ? 19.047 -0.303 -9.523 1 81.44 230 ARG A O 1
ATOM 1676 N N . GLY A 1 231 ? 20.25 0.494 -7.77 1 89.31 231 GLY A N 1
ATOM 1677 C CA . GLY A 1 231 ? 20.203 1.874 -8.227 1 89.31 231 GLY A CA 1
ATOM 1678 C C . GLY A 1 231 ? 18.797 2.455 -8.211 1 89.31 231 GLY A C 1
ATOM 1679 O O . GLY A 1 231 ? 18.469 3.326 -9.016 1 89.31 231 GLY A O 1
ATOM 1680 N N . THR A 1 232 ? 17.938 1.888 -7.426 1 95.69 232 THR A N 1
ATOM 1681 C CA . THR A 1 232 ? 16.547 2.322 -7.328 1 95.69 232 THR A CA 1
ATOM 1682 C C . THR A 1 232 ? 16.172 2.631 -5.879 1 95.69 232 THR A C 1
ATOM 1684 O O . THR A 1 232 ? 16.938 2.33 -4.961 1 95.69 232 THR A O 1
ATOM 1687 N N . CYS A 1 233 ? 15.078 3.328 -5.688 1 97.62 233 CYS A N 1
ATOM 1688 C CA . CYS A 1 233 ? 14.508 3.555 -4.363 1 97.62 233 CYS A CA 1
ATOM 1689 C C . CYS A 1 233 ? 13.406 2.551 -4.062 1 97.62 233 CYS A C 1
ATOM 1691 O O . CYS A 1 233 ? 12.688 2.121 -4.969 1 97.62 233 CYS A O 1
ATOM 1693 N N . ASP A 1 234 ? 13.281 2.223 -2.805 1 97.38 234 ASP A N 1
ATOM 1694 C CA . ASP A 1 234 ? 12.266 1.264 -2.383 1 97.38 234 ASP A CA 1
ATOM 1695 C C . ASP A 1 234 ? 10.953 1.969 -2.049 1 97.38 234 ASP A C 1
ATOM 1697 O O . ASP A 1 234 ? 9.875 1.4 -2.23 1 97.38 234 ASP A O 1
ATOM 1701 N N . VAL A 1 235 ? 11.039 3.158 -1.498 1 98.56 235 VAL A N 1
ATOM 1702 C CA . VAL A 1 235 ? 9.875 3.951 -1.114 1 98.56 235 VAL A CA 1
ATOM 1703 C C . VAL A 1 235 ? 10.094 5.41 -1.521 1 98.56 235 VAL A C 1
ATOM 1705 O O . VAL A 1 235 ? 11.211 5.926 -1.445 1 98.56 235 VAL A O 1
ATOM 1708 N N . VAL A 1 236 ? 9.062 6.059 -1.989 1 98.75 236 VAL A N 1
ATOM 1709 C CA . VAL A 1 236 ? 9.086 7.484 -2.299 1 98.75 236 VAL A CA 1
ATOM 1710 C C . VAL A 1 236 ? 8.016 8.203 -1.489 1 98.75 236 VAL A C 1
ATOM 1712 O O . VAL A 1 236 ? 6.859 7.77 -1.448 1 98.75 236 VAL A O 1
ATOM 1715 N N . MET A 1 237 ? 8.336 9.188 -0.759 1 98.5 237 MET A N 1
ATOM 1716 C CA . MET A 1 237 ? 7.441 10.125 -0.09 1 98.5 237 MET A CA 1
ATOM 1717 C C . MET A 1 237 ? 7.371 11.445 -0.846 1 98.5 237 MET A C 1
ATOM 1719 O O . MET A 1 237 ? 8.336 12.219 -0.846 1 98.5 237 MET A O 1
ATOM 1723 N N . ASP A 1 238 ? 6.207 11.711 -1.463 1 97.5 238 ASP A N 1
ATOM 1724 C CA . ASP A 1 238 ? 6.176 12.758 -2.477 1 97.5 238 ASP A CA 1
ATOM 1725 C C . ASP A 1 238 ? 5.074 13.773 -2.184 1 97.5 238 ASP A C 1
ATOM 1727 O O . ASP A 1 238 ? 3.889 13.438 -2.221 1 97.5 238 ASP A O 1
ATOM 1731 N N . ALA A 1 239 ? 5.438 15.008 -1.992 1 92.12 239 ALA A N 1
ATOM 1732 C CA . ALA A 1 239 ? 4.492 16.109 -1.856 1 92.12 239 ALA A CA 1
ATOM 1733 C C . ALA A 1 239 ? 4.652 17.109 -2.996 1 92.12 239 ALA A C 1
ATOM 1735 O O . ALA A 1 239 ? 4.082 18.203 -2.955 1 92.12 239 ALA A O 1
ATOM 1736 N N . VAL A 1 240 ? 5.414 16.781 -3.984 1 91.19 240 VAL A N 1
ATOM 1737 C CA . VAL A 1 240 ? 5.754 17.719 -5.051 1 91.19 240 VAL A CA 1
ATOM 1738 C C . VAL A 1 240 ? 5 17.344 -6.324 1 91.19 240 VAL A C 1
ATOM 1740 O O . VAL A 1 240 ? 4.324 18.188 -6.922 1 91.19 240 VAL A O 1
ATOM 1743 N N . MET A 1 241 ? 5.055 16.109 -6.734 1 92.5 241 MET A N 1
ATOM 1744 C CA . MET A 1 241 ? 4.387 15.547 -7.902 1 92.5 241 MET A CA 1
ATOM 1745 C C . MET A 1 241 ? 4.859 16.234 -9.18 1 92.5 241 MET A C 1
ATOM 1747 O O . MET A 1 241 ? 6.043 16.531 -9.328 1 92.5 241 MET A O 1
ATOM 1751 N N . GLY A 1 242 ? 4.039 16.312 -10.211 1 86.44 242 GLY A N 1
ATOM 1752 C CA . GLY A 1 242 ? 4.406 16.953 -11.461 1 86.44 242 GLY A CA 1
ATOM 1753 C C . GLY A 1 242 ? 5.527 16.25 -12.195 1 86.44 242 GLY A C 1
ATOM 1754 O O . GLY A 1 242 ? 5.531 15.016 -12.289 1 86.44 242 GLY A O 1
ATOM 1755 N N . ASP A 1 243 ? 6.539 17.062 -12.641 1 85.31 243 ASP A N 1
ATOM 1756 C CA . ASP A 1 243 ? 7.656 16.531 -13.414 1 85.31 243 ASP A CA 1
ATOM 1757 C C . ASP A 1 243 ? 8.531 15.609 -12.578 1 85.31 243 ASP A C 1
ATOM 1759 O O . ASP A 1 243 ? 9.203 14.727 -13.117 1 85.31 243 ASP A O 1
ATOM 1763 N N . PHE A 1 244 ? 8.461 15.758 -11.367 1 93.06 244 PHE A N 1
ATOM 1764 C CA . PHE A 1 244 ? 9.352 15 -10.492 1 93.06 244 PHE A CA 1
ATOM 1765 C C . PHE A 1 244 ? 8.766 13.625 -10.195 1 93.06 244 PHE A C 1
ATOM 1767 O O . PHE A 1 244 ? 9.492 12.703 -9.812 1 93.06 244 PHE A O 1
ATOM 1774 N N . PHE A 1 245 ? 7.473 13.477 -10.414 1 94.94 245 PHE A N 1
ATOM 1775 C CA . PHE A 1 245 ? 6.836 12.18 -10.219 1 94.94 245 PHE A CA 1
ATOM 1776 C C . PHE A 1 245 ? 7.422 11.141 -11.172 1 94.94 245 PHE A C 1
ATOM 1778 O O . PHE A 1 245 ? 7.777 10.031 -10.75 1 94.94 245 PHE A O 1
ATOM 1785 N N . GLU A 1 246 ? 7.578 11.477 -12.383 1 92.56 246 GLU A N 1
ATOM 1786 C CA . GLU A 1 246 ? 8.031 10.539 -13.406 1 92.56 246 GLU A CA 1
ATOM 1787 C C . GLU A 1 246 ? 9.43 10.008 -13.086 1 92.56 246 GLU A C 1
ATOM 1789 O O . GLU A 1 246 ? 9.688 8.812 -13.227 1 92.56 246 GLU A O 1
ATOM 1794 N N . GLY A 1 247 ? 10.328 10.914 -12.711 1 94.25 247 GLY A N 1
ATOM 1795 C CA . GLY A 1 247 ? 11.672 10.492 -12.352 1 94.25 247 GLY A CA 1
ATOM 1796 C C . GLY A 1 247 ? 11.703 9.57 -11.141 1 94.25 247 GLY A C 1
ATOM 1797 O O . GLY A 1 247 ? 12.453 8.594 -11.117 1 94.25 247 GLY A O 1
ATOM 1798 N N . GLY A 1 248 ? 10.898 9.883 -10.102 1 96.44 248 GLY A N 1
ATOM 1799 C CA . GLY A 1 248 ? 10.781 9.008 -8.945 1 96.44 248 GLY A CA 1
ATOM 1800 C C . GLY A 1 248 ? 10.203 7.648 -9.281 1 96.44 248 GLY A C 1
ATOM 1801 O O . GLY A 1 248 ? 10.711 6.617 -8.836 1 96.44 248 GLY A O 1
ATOM 1802 N N . TRP A 1 249 ? 9.156 7.676 -10.109 1 96.69 249 TRP A N 1
ATOM 1803 C CA . TRP A 1 249 ? 8.469 6.449 -10.492 1 96.69 249 TRP A CA 1
ATOM 1804 C C . TRP A 1 249 ? 9.383 5.535 -11.297 1 96.69 249 TRP A C 1
ATOM 1806 O O . TRP A 1 249 ? 9.43 4.328 -11.062 1 96.69 249 TRP A O 1
ATOM 1816 N N . ALA A 1 250 ? 10.094 6.16 -12.227 1 95.44 250 ALA A N 1
ATOM 1817 C CA . ALA A 1 250 ? 10.984 5.395 -13.094 1 95.44 250 ALA A CA 1
ATOM 1818 C C . ALA A 1 250 ? 12.078 4.711 -12.281 1 95.44 250 ALA A C 1
ATOM 1820 O O . ALA A 1 250 ? 12.578 3.648 -12.664 1 95.44 250 ALA A O 1
ATOM 1821 N N . ASN A 1 251 ? 12.461 5.305 -11.164 1 97.44 251 ASN A N 1
ATOM 1822 C CA . ASN A 1 251 ? 13.547 4.773 -10.344 1 97.44 251 ASN A CA 1
ATOM 1823 C C . ASN A 1 251 ? 13.023 4.023 -9.133 1 97.44 251 ASN A C 1
ATOM 1825 O O . ASN A 1 251 ? 13.773 3.723 -8.203 1 97.44 251 ASN A O 1
ATOM 1829 N N . LEU A 1 252 ? 11.727 3.795 -9.086 1 97.5 252 LEU A N 1
ATOM 1830 C CA . LEU A 1 252 ? 11.156 2.98 -8.016 1 97.5 252 LEU A CA 1
ATOM 1831 C C . LEU A 1 252 ? 11.422 1.499 -8.258 1 97.5 252 LEU A C 1
ATOM 1833 O O . LEU A 1 252 ? 11.188 0.991 -9.359 1 97.5 252 LEU A O 1
ATOM 1837 N N . ALA A 1 253 ? 11.914 0.815 -7.246 1 95.56 253 ALA A N 1
ATOM 1838 C CA . ALA A 1 253 ? 12.25 -0.603 -7.348 1 95.56 253 ALA A CA 1
ATOM 1839 C C . ALA A 1 253 ? 11 -1.454 -7.504 1 95.56 253 ALA A C 1
ATOM 1841 O O . ALA A 1 253 ? 9.906 -1.036 -7.113 1 95.56 253 ALA A O 1
ATOM 1842 N N . ARG A 1 254 ? 11.141 -2.668 -8.164 1 93 254 ARG A N 1
ATOM 1843 C CA . ARG A 1 254 ? 10.07 -3.656 -8.078 1 93 254 ARG A CA 1
ATOM 1844 C C . ARG A 1 254 ? 9.742 -3.977 -6.625 1 93 254 ARG A C 1
ATOM 1846 O O . ARG A 1 254 ? 10.633 -4.23 -5.82 1 93 254 ARG A O 1
ATOM 1853 N N . GLY A 1 255 ? 8.445 -3.934 -6.348 1 93.19 255 GLY A N 1
ATOM 1854 C CA . GLY A 1 255 ? 8.008 -4.07 -4.969 1 93.19 255 GLY A CA 1
ATOM 1855 C C . GLY A 1 255 ? 7.934 -2.746 -4.234 1 93.19 255 GLY A C 1
ATOM 1856 O O . GLY A 1 255 ? 7.516 -2.695 -3.074 1 93.19 255 GLY A O 1
ATOM 1857 N N . GLY A 1 256 ? 8.375 -1.7 -4.914 1 96.25 256 GLY A N 1
ATOM 1858 C CA . GLY A 1 256 ? 8.445 -0.392 -4.281 1 96.25 256 GLY A CA 1
ATOM 1859 C C . GLY A 1 256 ? 7.082 0.253 -4.094 1 96.25 256 GLY A C 1
ATOM 1860 O O . GLY A 1 256 ? 6.105 -0.155 -4.723 1 96.25 256 GLY A O 1
ATOM 1861 N N . ARG A 1 257 ? 6.969 1.232 -3.213 1 98.12 257 ARG A N 1
ATOM 1862 C CA . ARG A 1 257 ? 5.75 1.958 -2.869 1 98.12 257 ARG A CA 1
ATOM 1863 C C . ARG A 1 257 ? 5.949 3.463 -3.014 1 98.12 257 ARG A C 1
ATOM 1865 O O . ARG A 1 257 ? 6.887 4.027 -2.443 1 98.12 257 ARG A O 1
ATOM 1872 N N . TYR A 1 258 ? 5.16 4.059 -3.857 1 98.62 258 TYR A N 1
ATOM 1873 C CA . TYR A 1 258 ? 5.156 5.5 -4.07 1 98.62 258 TYR A CA 1
ATOM 1874 C C . TYR A 1 258 ? 4.02 6.164 -3.299 1 98.62 258 TYR A C 1
ATOM 1876 O O . TYR A 1 258 ? 2.848 6.008 -3.656 1 98.62 258 TYR A O 1
ATOM 1884 N N . VAL A 1 259 ? 4.348 6.941 -2.275 1 98.56 259 VAL A N 1
ATOM 1885 C CA . VAL A 1 259 ? 3.33 7.527 -1.41 1 98.56 259 VAL A CA 1
ATOM 1886 C C . VAL A 1 259 ? 3.191 9.016 -1.707 1 98.56 259 VAL A C 1
ATOM 1888 O O . VAL A 1 259 ? 4.141 9.781 -1.527 1 98.56 259 VAL A O 1
ATOM 1891 N N . VAL A 1 260 ? 2.02 9.391 -2.129 1 97.38 260 VAL A N 1
ATOM 1892 C CA . VAL A 1 260 ? 1.703 10.773 -2.469 1 97.38 260 VAL A CA 1
ATOM 1893 C C . VAL A 1 260 ? 0.847 11.398 -1.366 1 97.38 260 VAL A C 1
ATOM 1895 O O . VAL A 1 260 ? -0.214 10.867 -1.024 1 97.38 260 VAL A O 1
ATOM 1898 N N . TYR A 1 261 ? 1.278 12.562 -0.814 1 95 261 TYR A N 1
ATOM 1899 C CA . TYR A 1 261 ? 0.499 13.18 0.251 1 95 261 TYR A CA 1
ATOM 1900 C C . TYR A 1 261 ? 0.317 14.672 -0.004 1 95 261 TYR A C 1
ATOM 1902 O O . TYR A 1 261 ? -0.195 15.398 0.853 1 95 261 TYR A O 1
ATOM 1910 N N . GLY A 1 262 ? 0.808 15.062 -1.174 1 88.75 262 GLY A N 1
ATOM 1911 C CA . GLY A 1 262 ? 0.646 16.438 -1.622 1 88.75 262 GLY A CA 1
ATOM 1912 C C . GLY A 1 262 ? 1.005 16.625 -3.082 1 88.75 262 GLY A C 1
ATOM 1913 O O . GLY A 1 262 ? 1.553 15.727 -3.721 1 88.75 262 GLY A O 1
ATOM 1914 N N . ALA A 1 263 ? 0.692 17.828 -3.584 1 81.88 263 ALA A N 1
ATOM 1915 C CA . ALA A 1 263 ? 0.997 18.172 -4.969 1 81.88 263 ALA A CA 1
ATOM 1916 C C . ALA A 1 263 ? 1.372 19.656 -5.09 1 81.88 263 ALA A C 1
ATOM 1918 O O . ALA A 1 263 ? 0.71 20.406 -5.801 1 81.88 263 ALA A O 1
ATOM 1919 N N . ALA A 1 264 ? 2.441 19.906 -4.52 1 75.69 264 ALA A N 1
ATOM 1920 C CA . ALA A 1 264 ? 2.85 21.297 -4.43 1 75.69 264 ALA A CA 1
ATOM 1921 C C . ALA A 1 264 ? 3.098 21.891 -5.816 1 75.69 264 ALA A C 1
ATOM 1923 O O . ALA A 1 264 ? 2.842 23.078 -6.051 1 75.69 264 ALA A O 1
ATOM 1924 N N . ASP A 1 265 ? 3.59 21.109 -6.684 1 69.56 265 ASP A N 1
ATOM 1925 C CA . ASP A 1 265 ? 3.91 21.578 -8.023 1 69.56 265 ASP A CA 1
ATOM 1926 C C . ASP A 1 265 ? 2.643 21.953 -8.797 1 69.56 265 ASP A C 1
ATOM 1928 O O . ASP A 1 265 ? 2.713 22.594 -9.844 1 69.56 265 ASP A O 1
ATOM 1932 N N . LEU A 1 266 ? 1.583 21.609 -8.195 1 64.94 266 LEU A N 1
ATOM 1933 C CA . LEU A 1 266 ? 0.317 21.875 -8.867 1 64.94 266 LEU A CA 1
ATOM 1934 C C . LEU A 1 266 ? -0.544 22.828 -8.039 1 64.94 266 LEU A C 1
ATOM 1936 O O . LEU A 1 266 ? -1.761 22.891 -8.234 1 64.94 266 LEU A O 1
ATOM 1940 N N . THR A 1 267 ? 0.032 23.438 -7.082 1 64.62 267 THR A N 1
ATOM 1941 C CA . THR A 1 267 ? -0.659 24.406 -6.25 1 64.62 267 THR A CA 1
ATOM 1942 C C . THR A 1 267 ? -0.322 25.828 -6.691 1 64.62 267 THR A C 1
ATOM 1944 O O . THR A 1 267 ? 0.826 26.125 -7.031 1 64.62 267 THR A O 1
ATOM 1947 N N . PRO A 1 268 ? -1.362 26.625 -6.949 1 54.22 268 PRO A N 1
ATOM 1948 C CA . PRO A 1 268 ? -1.125 28 -7.383 1 54.22 268 PRO A CA 1
ATOM 1949 C C . PRO A 1 268 ? -0.228 28.781 -6.422 1 54.22 268 PRO A C 1
ATOM 1951 O O . PRO A 1 268 ? -0.316 28.594 -5.203 1 54.22 268 PRO A O 1
ATOM 1954 N N . ALA A 1 269 ? 0.792 29.391 -7.152 1 52.53 269 ALA A N 1
ATOM 1955 C CA . ALA A 1 269 ? 1.676 30.281 -6.398 1 52.53 269 ALA A CA 1
ATOM 1956 C C . ALA A 1 269 ? 1.107 31.703 -6.336 1 52.53 269 ALA A C 1
ATOM 1958 O O . ALA A 1 269 ? 0.532 32.188 -7.312 1 52.53 269 ALA A O 1
ATOM 1959 N N . GLY A 1 270 ? 0.947 32.312 -5.133 1 50.31 270 GLY A N 1
ATOM 1960 C CA . GLY A 1 270 ? 0.63 33.719 -4.961 1 50.31 270 GLY A CA 1
ATOM 1961 C C . GLY A 1 270 ? -0.856 33.969 -4.801 1 50.31 270 GLY A C 1
ATOM 1962 O O . GLY A 1 270 ? -1.662 33.062 -4.832 1 50.31 270 GLY A O 1
ATOM 1963 N N . ASP A 1 271 ? -1.308 35.281 -4.484 1 45.22 271 ASP A N 1
ATOM 1964 C CA . ASP A 1 271 ? -2.662 35.781 -4.32 1 45.22 271 ASP A CA 1
ATOM 1965 C C . ASP A 1 271 ? -3.434 35.75 -5.637 1 45.22 271 ASP A C 1
ATOM 1967 O O . ASP A 1 271 ? -2.912 36.125 -6.684 1 45.22 271 ASP A O 1
ATOM 1971 N N . LEU A 1 272 ? -4.332 34.844 -5.848 1 45.16 272 LEU A N 1
ATOM 1972 C CA . LEU A 1 272 ? -5.094 34.656 -7.078 1 45.16 272 LEU A CA 1
ATOM 1973 C C . LEU A 1 272 ? -5.562 36 -7.621 1 45.16 272 LEU A C 1
ATOM 1975 O O . LEU A 1 272 ? -6.586 36.094 -8.305 1 45.16 272 LEU A O 1
ATOM 1979 N N . ALA A 1 273 ? -5.375 37.219 -7.281 1 38.12 273 ALA A N 1
ATOM 1980 C CA . ALA A 1 273 ? -6.18 38.219 -8 1 38.12 273 ALA A CA 1
ATOM 1981 C C . ALA A 1 273 ? -5.977 38.094 -9.508 1 38.12 273 ALA A C 1
ATOM 1983 O O . ALA A 1 273 ? -6.883 37.656 -10.234 1 38.12 273 ALA A O 1
ATOM 1984 N N . TRP A 1 274 ? -5.547 39.188 -10.328 1 38.47 274 TRP A N 1
ATOM 1985 C CA . TRP A 1 274 ? -5.645 39.625 -11.719 1 38.47 274 TRP A CA 1
ATOM 1986 C C . TRP A 1 274 ? -4.773 38.75 -12.617 1 38.47 274 TRP A C 1
ATOM 1988 O O . TRP A 1 274 ? -5.062 38.594 -13.805 1 38.47 274 TRP A O 1
ATOM 1998 N N . PHE A 1 275 ? -3.424 38.719 -12.461 1 45.28 275 PHE A N 1
ATOM 1999 C CA . PHE A 1 275 ? -2.338 38.219 -13.297 1 45.28 275 PHE A CA 1
ATOM 2000 C C . PHE A 1 275 ? -2.344 36.688 -13.344 1 45.28 275 PHE A C 1
ATOM 2002 O O . PHE A 1 275 ? -1.453 36.062 -13.938 1 45.28 275 PHE A O 1
ATOM 2009 N N . ASN A 1 276 ? -3.443 35.812 -12.898 1 48.41 276 ASN A N 1
ATOM 2010 C CA . ASN A 1 276 ? -4.176 34.656 -12.43 1 48.41 276 ASN A CA 1
ATOM 2011 C C . ASN A 1 276 ? -4.535 33.719 -13.586 1 48.41 276 ASN A C 1
ATOM 2013 O O . ASN A 1 276 ? -4.609 32.5 -13.398 1 48.41 276 ASN A O 1
ATOM 2017 N N . VAL A 1 277 ? -4.914 34.562 -14.586 1 50.31 277 VAL A N 1
ATOM 2018 C CA . VAL A 1 277 ? -5.414 33.75 -15.688 1 50.31 277 VAL A CA 1
ATOM 2019 C C . VAL A 1 277 ? -4.289 32.875 -16.234 1 50.31 277 VAL A C 1
ATOM 2021 O O . VAL A 1 277 ? -4.496 31.688 -16.516 1 50.31 277 VAL A O 1
ATOM 2024 N N . LEU A 1 278 ? -3.092 33.594 -16.391 1 55.47 278 LEU A N 1
ATOM 2025 C CA . LEU A 1 278 ? -1.987 32.844 -16.938 1 55.47 278 LEU A CA 1
ATOM 2026 C C . LEU A 1 278 ? -1.571 31.719 -15.977 1 55.47 278 LEU A C 1
ATOM 2028 O O . LEU A 1 278 ? -1.22 30.625 -16.391 1 55.47 278 LEU A O 1
ATOM 2032 N N . GLY A 1 279 ? -1.523 32.094 -14.688 1 58.34 279 GLY A N 1
ATOM 2033 C CA . GLY A 1 279 ? -1.224 31.094 -13.672 1 58.34 279 GLY A CA 1
ATOM 2034 C C . GLY A 1 279 ? -2.197 29.922 -13.664 1 58.34 279 GLY A C 1
ATOM 2035 O O . GLY A 1 279 ? -1.79 28.766 -13.555 1 58.34 279 GLY A O 1
ATOM 2036 N N . TRP A 1 280 ? -3.398 30.375 -13.906 1 62.81 280 TRP A N 1
ATOM 2037 C CA . TRP A 1 280 ? -4.449 29.375 -13.93 1 62.81 280 TRP A CA 1
ATOM 2038 C C . TRP A 1 280 ? -4.348 28.516 -15.188 1 62.81 280 TRP A C 1
ATOM 2040 O O . TRP A 1 280 ? -4.59 27.297 -15.148 1 62.81 280 TRP A O 1
ATOM 2050 N N . VAL A 1 281 ? -3.967 29.25 -16.297 1 61.41 281 VAL A N 1
ATOM 2051 C CA . VAL A 1 281 ? -3.816 28.516 -17.547 1 61.41 281 VAL A CA 1
ATOM 2052 C C . VAL A 1 281 ? -2.666 27.516 -17.438 1 61.41 281 VAL A C 1
ATOM 2054 O O . VAL A 1 281 ? -2.781 26.375 -17.875 1 61.41 281 VAL A O 1
ATOM 2057 N N . LYS A 1 282 ? -1.592 28 -16.906 1 63.72 282 LYS A N 1
ATOM 2058 C CA . LYS A 1 282 ? -0.431 27.141 -16.734 1 63.72 282 LYS A CA 1
ATOM 2059 C C . LYS A 1 282 ? -0.763 25.953 -15.828 1 63.72 282 LYS A C 1
ATOM 2061 O O . LYS A 1 282 ? -0.355 24.828 -16.109 1 63.72 282 LYS A O 1
ATOM 2066 N N . LEU A 1 283 ? -1.479 26.344 -14.758 1 66.56 283 LEU A N 1
ATOM 2067 C CA . LEU A 1 283 ? -1.893 25.266 -13.852 1 66.56 283 LEU A CA 1
ATOM 2068 C C . LEU A 1 283 ? -2.822 24.281 -14.555 1 66.56 283 LEU A C 1
ATOM 2070 O O . LEU A 1 283 ? -2.727 23.078 -14.344 1 66.56 283 LEU A O 1
ATOM 2074 N N . GLY A 1 284 ? -3.664 24.922 -15.258 1 69.69 284 GLY A N 1
ATOM 2075 C CA . GLY A 1 284 ? -4.559 24.078 -16.047 1 69.69 284 GLY A CA 1
ATOM 2076 C C . GLY A 1 284 ? -3.824 23.141 -16.984 1 69.69 284 GLY A C 1
ATOM 2077 O O . GLY A 1 284 ? -4.172 21.969 -17.094 1 69.69 284 GLY A O 1
ATOM 2078 N N . TRP A 1 285 ? -2.846 23.797 -17.609 1 69.25 285 TRP A N 1
ATOM 2079 C CA . TRP A 1 285 ? -2.049 23 -18.531 1 69.25 285 TRP A CA 1
ATOM 2080 C C . TRP A 1 285 ? -1.311 21.875 -17.797 1 69.25 285 TRP A C 1
ATOM 2082 O O . TRP A 1 285 ? -1.285 20.734 -18.25 1 69.25 285 TRP A O 1
ATOM 2092 N N . LYS A 1 286 ? -0.752 22.203 -16.719 1 70.44 286 LYS A N 1
ATOM 2093 C CA . LYS A 1 286 ? -0.046 21.203 -15.914 1 70.44 286 LYS A CA 1
ATOM 2094 C C . LYS A 1 286 ? -0.995 20.094 -15.445 1 70.44 286 LYS A C 1
ATOM 2096 O O . LYS A 1 286 ? -0.619 18.922 -15.391 1 70.44 286 LYS A O 1
ATOM 2101 N N . TYR A 1 287 ? -2.088 20.609 -15.172 1 70.81 287 TYR A N 1
ATOM 2102 C CA . TYR A 1 287 ? -3.078 19.641 -14.719 1 70.81 287 TYR A CA 1
ATOM 2103 C C . TYR A 1 287 ? -3.469 18.688 -15.844 1 70.81 287 TYR A C 1
ATOM 2105 O O . TYR A 1 287 ? -3.637 17.5 -15.617 1 70.81 287 TYR A O 1
ATOM 2113 N N . LEU A 1 288 ? -3.512 19.219 -17 1 69.88 288 LEU A N 1
ATOM 2114 C CA . LEU A 1 288 ? -3.904 18.422 -18.156 1 69.88 288 LEU A CA 1
ATOM 2115 C C . LEU A 1 288 ? -2.855 17.359 -18.453 1 69.88 288 LEU A C 1
ATOM 2117 O O . LEU A 1 288 ? -3.193 16.25 -18.906 1 69.88 288 LEU A O 1
ATOM 2121 N N . TRP A 1 289 ? -1.665 17.688 -18.078 1 72 289 TRP A N 1
ATOM 2122 C CA . TRP A 1 289 ? -0.579 16.781 -18.453 1 72 289 TRP A CA 1
ATOM 2123 C C . TRP A 1 289 ? -0.021 16.078 -17.219 1 72 289 TRP A C 1
ATOM 2125 O O . TRP A 1 289 ? 1.104 15.57 -17.25 1 72 289 TRP A O 1
ATOM 2135 N N . ARG A 1 290 ? -0.819 16.031 -16.25 1 75.38 290 ARG A N 1
ATOM 2136 C CA . ARG A 1 290 ? -0.344 15.422 -15.016 1 75.38 290 ARG A CA 1
ATOM 2137 C C . ARG A 1 290 ? -0.117 13.922 -15.203 1 75.38 290 ARG A C 1
ATOM 2139 O O . ARG A 1 290 ? -0.755 13.297 -16.047 1 75.38 290 ARG A O 1
ATOM 2146 N N . PRO A 1 291 ? 0.792 13.43 -14.477 1 80 291 PRO A N 1
ATOM 2147 C CA . PRO A 1 291 ? 1.104 12.008 -14.633 1 80 291 PRO A CA 1
ATOM 2148 C C . PRO A 1 291 ? -0.076 11.109 -14.273 1 80 291 PRO A C 1
ATOM 2150 O O . PRO A 1 291 ? -0.899 11.461 -13.43 1 80 291 PRO A O 1
ATOM 2153 N N . ARG A 1 292 ? -0.2 10.008 -15.008 1 86.31 292 ARG A N 1
ATOM 2154 C CA . ARG A 1 292 ? -1.214 8.984 -14.742 1 86.31 292 ARG A CA 1
ATOM 2155 C C . ARG A 1 292 ? -0.581 7.609 -14.602 1 86.31 292 ARG A C 1
ATOM 2157 O O . ARG A 1 292 ? 0.459 7.332 -15.211 1 86.31 292 ARG A O 1
ATOM 2164 N N . VAL A 1 293 ? -1.093 6.906 -13.719 1 89.75 293 VAL A N 1
ATOM 2165 C CA . VAL A 1 293 ? -0.677 5.52 -13.523 1 89.75 293 VAL A CA 1
ATOM 2166 C C . VAL A 1 293 ? -1.753 4.578 -14.055 1 89.75 293 VAL A C 1
ATOM 2168 O O . VAL A 1 293 ? -2.939 4.758 -13.781 1 89.75 293 VAL A O 1
ATOM 2171 N N . ASP A 1 294 ? -1.34 3.66 -14.898 1 89.75 294 ASP A N 1
ATOM 2172 C CA . ASP A 1 294 ? -2.217 2.625 -15.438 1 89.75 294 ASP A CA 1
ATOM 2173 C C . ASP A 1 294 ? -2.232 1.395 -14.531 1 89.75 294 ASP A C 1
ATOM 2175 O O . ASP A 1 294 ? -1.28 0.61 -14.531 1 89.75 294 ASP A O 1
ATOM 2179 N N . PRO A 1 295 ? -3.316 1.204 -13.797 1 91.69 295 PRO A N 1
ATOM 2180 C CA . PRO A 1 295 ? -3.355 0.064 -12.883 1 91.69 295 PRO A CA 1
ATOM 2181 C C . PRO A 1 295 ? -3.129 -1.271 -13.586 1 91.69 295 PRO A C 1
ATOM 2183 O O . PRO A 1 295 ? -2.621 -2.217 -12.977 1 91.69 295 PRO A O 1
ATOM 2186 N N . THR A 1 296 ? -3.436 -1.388 -14.836 1 87.81 296 THR A N 1
ATOM 2187 C CA . THR A 1 296 ? -3.271 -2.621 -15.594 1 87.81 296 THR A CA 1
ATOM 2188 C C . THR A 1 296 ? -1.794 -2.963 -15.758 1 87.81 296 THR A C 1
ATOM 2190 O O . THR A 1 296 ? -1.438 -4.129 -15.945 1 87.81 296 THR A O 1
ATOM 2193 N N . ASN A 1 297 ? -0.984 -1.952 -15.672 1 88.94 297 ASN A N 1
ATOM 2194 C CA . ASN A 1 297 ? 0.448 -2.16 -15.859 1 88.94 297 ASN A CA 1
ATOM 2195 C C . ASN A 1 297 ? 1.151 -2.449 -14.539 1 88.94 297 ASN A C 1
ATOM 2197 O O . ASN A 1 297 ? 2.299 -2.896 -14.523 1 88.94 297 ASN A O 1
ATOM 2201 N N . LEU A 1 298 ? 0.492 -2.205 -13.438 1 92.38 298 LEU A N 1
ATOM 2202 C CA . LEU A 1 298 ? 1.149 -2.252 -12.141 1 92.38 298 LEU A CA 1
ATOM 2203 C C . LEU A 1 298 ? 1.666 -3.656 -11.844 1 92.38 298 LEU A C 1
ATOM 2205 O O . LEU A 1 298 ? 2.775 -3.818 -11.328 1 92.38 298 LEU A O 1
ATOM 2209 N N . PRO A 1 299 ? 0.895 -4.688 -12.164 1 90.44 299 PRO A N 1
ATOM 2210 C CA . PRO A 1 299 ? 1.426 -6.027 -11.891 1 90.44 299 PRO A CA 1
ATOM 2211 C C . PRO A 1 299 ? 2.73 -6.305 -12.633 1 90.44 299 PRO A C 1
ATOM 2213 O O . PRO A 1 299 ? 3.652 -6.898 -12.07 1 90.44 299 PRO A O 1
ATOM 2216 N N . GLY A 1 300 ? 2.807 -5.867 -13.875 1 87.44 300 GLY A N 1
ATOM 2217 C CA . GLY A 1 300 ? 4.031 -6.035 -14.641 1 87.44 300 GLY A CA 1
ATOM 2218 C C . GLY A 1 300 ? 5.203 -5.25 -14.078 1 87.44 300 GLY A C 1
ATOM 2219 O O . GLY A 1 300 ? 6.332 -5.746 -14.055 1 87.44 300 GLY A O 1
ATOM 2220 N N . GLU A 1 301 ? 4.906 -4.082 -13.617 1 90.75 301 GLU A N 1
ATOM 2221 C CA . GLU A 1 301 ? 5.938 -3.229 -13.031 1 90.75 301 GLU A CA 1
ATOM 2222 C C . GLU A 1 301 ? 6.246 -3.639 -11.594 1 90.75 301 GLU A C 1
ATOM 2224 O O . GLU A 1 301 ? 7.301 -3.293 -11.062 1 90.75 301 GLU A O 1
ATOM 2229 N N . ASN A 1 302 ? 5.262 -4.297 -11.039 1 94.44 302 ASN A N 1
ATOM 2230 C CA . ASN A 1 302 ? 5.344 -4.688 -9.633 1 94.44 302 ASN A CA 1
ATOM 2231 C C . ASN A 1 302 ? 5.57 -3.48 -8.727 1 94.44 302 ASN A C 1
ATOM 2233 O O . ASN A 1 302 ? 6.484 -3.482 -7.902 1 94.44 302 ASN A O 1
ATOM 2237 N N . LYS A 1 303 ? 4.746 -2.438 -8.836 1 96.38 303 LYS A N 1
ATOM 2238 C CA . LYS A 1 303 ? 4.863 -1.181 -8.102 1 96.38 303 LYS A CA 1
ATOM 2239 C C . LYS A 1 303 ? 3.52 -0.763 -7.508 1 96.38 303 LYS A C 1
ATOM 2241 O O . LYS A 1 303 ? 2.473 -1.283 -7.902 1 96.38 303 LYS A O 1
ATOM 2246 N N . SER A 1 304 ? 3.541 0.068 -6.543 1 97.94 304 SER A N 1
ATOM 2247 C CA . SER A 1 304 ? 2.352 0.59 -5.879 1 97.94 304 SER A CA 1
ATOM 2248 C C . SER A 1 304 ? 2.393 2.111 -5.785 1 97.94 304 SER A C 1
ATOM 2250 O O . SER A 1 304 ? 3.465 2.701 -5.625 1 97.94 304 SER A O 1
ATOM 2252 N N . VAL A 1 305 ? 1.239 2.711 -5.93 1 98 305 VAL A N 1
ATOM 2253 C CA . VAL A 1 305 ? 1.082 4.141 -5.68 1 98 305 VAL A CA 1
ATOM 2254 C C . VAL A 1 305 ? -0.063 4.371 -4.695 1 98 305 VAL A C 1
ATOM 2256 O O . VAL A 1 305 ? -1.135 3.775 -4.832 1 98 305 VAL A O 1
ATOM 2259 N N . MET A 1 306 ? 0.257 5.164 -3.695 1 97.94 306 MET A N 1
ATOM 2260 C CA . MET A 1 306 ? -0.69 5.391 -2.607 1 97.94 306 MET A CA 1
ATOM 2261 C C . MET A 1 306 ? -0.796 6.879 -2.281 1 97.94 306 MET A C 1
ATOM 2263 O O . MET A 1 306 ? 0.188 7.613 -2.383 1 97.94 306 MET A O 1
ATOM 2267 N N . GLY A 1 307 ? -1.934 7.281 -1.97 1 96.31 307 GLY A N 1
ATOM 2268 C CA . GLY A 1 307 ? -2.162 8.656 -1.548 1 96.31 307 GLY A CA 1
ATOM 2269 C C . GLY A 1 307 ? -2.971 8.758 -0.268 1 96.31 307 GLY A C 1
ATOM 2270 O O . GLY A 1 307 ? -3.828 7.918 0.002 1 96.31 307 GLY A O 1
ATOM 2271 N N . PHE A 1 308 ? -2.668 9.82 0.503 1 95 308 PHE A N 1
ATOM 2272 C CA . PHE A 1 308 ? -3.459 9.992 1.716 1 95 308 PHE A CA 1
ATOM 2273 C C . PHE A 1 308 ? -3.484 11.453 2.139 1 95 308 PHE A C 1
ATOM 2275 O O . PHE A 1 308 ? -2.627 12.242 1.73 1 95 308 PHE A O 1
ATOM 2282 N N . ASN A 1 309 ? -4.496 11.781 2.811 1 93.12 309 ASN A N 1
ATOM 2283 C CA . ASN A 1 309 ? -4.637 13 3.596 1 93.12 309 ASN A CA 1
ATOM 2284 C C . ASN A 1 309 ? -4.891 12.695 5.07 1 93.12 309 ASN A C 1
ATOM 2286 O O . ASN A 1 309 ? -5.887 12.055 5.41 1 93.12 309 ASN A O 1
ATOM 2290 N N . LEU A 1 310 ? -3.98 13.133 5.879 1 92.31 310 LEU A N 1
ATOM 2291 C CA . LEU A 1 310 ? -3.984 12.797 7.297 1 92.31 310 LEU A CA 1
ATOM 2292 C C . LEU A 1 310 ? -5.289 13.227 7.957 1 92.31 310 LEU A C 1
ATOM 2294 O O . LEU A 1 310 ? -5.699 12.656 8.969 1 92.31 310 LEU A O 1
ATOM 2298 N N . ILE A 1 311 ? -5.965 14.18 7.402 1 89.88 311 ILE A N 1
ATOM 2299 C CA . ILE A 1 311 ? -7.16 14.75 8.008 1 89.88 311 ILE A CA 1
ATOM 2300 C C . ILE A 1 311 ? -8.227 13.664 8.172 1 89.88 311 ILE A C 1
ATOM 2302 O O . ILE A 1 311 ? -9.031 13.711 9.109 1 89.88 311 ILE A O 1
ATOM 2306 N N . TRP A 1 312 ? -8.172 12.664 7.344 1 89 312 TRP A N 1
ATOM 2307 C CA . TRP A 1 312 ? -9.188 11.609 7.355 1 89 312 TRP A CA 1
ATOM 2308 C C . TRP A 1 312 ? -8.891 10.586 8.445 1 89 312 TRP A C 1
ATOM 2310 O O . TRP A 1 312 ? -9.703 9.695 8.703 1 89 312 TRP A O 1
ATOM 2320 N N . MET A 1 313 ? -7.785 10.742 9.086 1 87.88 313 MET A N 1
ATOM 2321 C CA . MET A 1 313 ? -7.395 9.82 10.148 1 87.88 313 MET A CA 1
ATOM 2322 C C . MET A 1 313 ? -7.766 10.383 11.516 1 87.88 313 MET A C 1
ATOM 2324 O O . MET A 1 313 ? -7.777 9.648 12.508 1 87.88 313 MET A O 1
ATOM 2328 N N . PHE A 1 314 ? -8.094 11.633 11.578 1 87.12 314 PHE A N 1
ATOM 2329 C CA . PHE A 1 314 ? -8.25 12.281 12.875 1 87.12 314 PHE A CA 1
ATOM 2330 C C . PHE A 1 314 ? -9.469 11.75 13.609 1 87.12 314 PHE A C 1
ATOM 2332 O O . PHE A 1 314 ? -9.539 11.812 14.836 1 87.12 314 PHE A O 1
ATOM 2339 N N . ASP A 1 315 ? -10.438 11.164 12.922 1 83.06 315 ASP A N 1
ATOM 2340 C CA . ASP A 1 315 ? -11.633 10.648 13.57 1 83.06 315 ASP A CA 1
ATOM 2341 C C . ASP A 1 315 ? -11.508 9.156 13.859 1 83.06 315 ASP A C 1
ATOM 2343 O O . ASP A 1 315 ? -12.414 8.547 14.422 1 83.06 315 ASP A O 1
ATOM 2347 N N . LYS A 1 316 ? -10.438 8.586 13.383 1 88.81 316 LYS A N 1
ATOM 2348 C CA . LYS A 1 316 ? -10.172 7.18 13.688 1 88.81 316 LYS A CA 1
ATOM 2349 C C . LYS A 1 316 ? -9.414 7.039 15.008 1 88.81 316 LYS A C 1
ATOM 2351 O O . LYS A 1 316 ? -8.211 6.77 15.016 1 88.81 316 LYS A O 1
ATOM 2356 N N . ILE A 1 317 ? -10.203 7.043 16.078 1 93.25 317 ILE A N 1
ATOM 2357 C CA . ILE A 1 317 ? -9.695 7.266 17.422 1 93.25 317 ILE A CA 1
ATOM 2358 C C . ILE A 1 317 ? -8.633 6.223 17.75 1 93.25 317 ILE A C 1
ATOM 2360 O O . ILE A 1 317 ? -7.523 6.57 18.156 1 93.25 317 ILE A O 1
ATOM 2364 N N . VAL A 1 318 ? -8.938 4.973 17.5 1 92.5 318 VAL A N 1
ATOM 2365 C CA . VAL A 1 318 ? -8.039 3.891 17.891 1 92.5 318 VAL A CA 1
ATOM 2366 C C . VAL A 1 318 ? -6.801 3.902 17 1 92.5 318 VAL A C 1
ATOM 2368 O O . VAL A 1 318 ? -5.676 3.822 17.5 1 92.5 318 VAL A O 1
ATOM 2371 N N . GLU A 1 319 ? -6.992 4.062 15.703 1 90.56 319 GLU A N 1
ATOM 2372 C CA . GLU A 1 319 ? -5.875 4.082 14.758 1 90.56 319 GLU A CA 1
ATOM 2373 C C . GLU A 1 319 ? -4.961 5.277 15.016 1 90.56 319 GLU A C 1
ATOM 2375 O O . GLU A 1 319 ? -3.736 5.141 15 1 90.56 319 GLU A O 1
ATOM 2380 N N . LEU A 1 320 ? -5.57 6.41 15.234 1 93.44 320 LEU A N 1
ATOM 2381 C CA . LEU A 1 320 ? -4.785 7.609 15.5 1 93.44 320 LEU A CA 1
ATOM 2382 C C . LEU A 1 320 ? -3.959 7.445 16.766 1 93.44 320 LEU A C 1
ATOM 2384 O O . LEU A 1 320 ? -2.783 7.816 16.797 1 93.44 320 LEU A O 1
ATOM 2388 N N . GLY A 1 321 ? -4.59 6.887 17.812 1 94.44 321 GLY A N 1
ATOM 2389 C CA . GLY A 1 321 ? -3.871 6.645 19.047 1 94.44 321 GLY A CA 1
ATOM 2390 C C . GLY A 1 321 ? -2.66 5.75 18.875 1 94.44 321 GLY A C 1
ATOM 2391 O O . GLY A 1 321 ? -1.593 6.023 19.422 1 94.44 321 GLY A O 1
ATOM 2392 N N . GLY A 1 322 ? -2.842 4.699 18.109 1 94.06 322 GLY A N 1
ATOM 2393 C CA . GLY A 1 322 ? -1.73 3.807 17.812 1 94.06 322 GLY A CA 1
ATOM 2394 C C . GLY A 1 322 ? -0.603 4.488 17.062 1 94.06 322 GLY A C 1
ATOM 2395 O O . GLY A 1 322 ? 0.571 4.309 17.391 1 94.06 322 GLY A O 1
ATOM 2396 N N . LEU A 1 323 ? -0.938 5.277 16.094 1 93.88 323 LEU A N 1
ATOM 2397 C CA . LEU A 1 323 ? 0.056 6.004 15.312 1 93.88 323 LEU A CA 1
ATOM 2398 C C . LEU A 1 323 ? 0.848 6.961 16.188 1 93.88 323 LEU A C 1
ATOM 2400 O O . LEU A 1 323 ? 2.072 7.051 16.078 1 93.88 323 LEU A O 1
ATOM 2404 N N . LEU A 1 324 ? 0.096 7.68 17.031 1 95 324 LEU A N 1
ATOM 2405 C CA . LEU A 1 324 ? 0.744 8.625 17.938 1 95 324 LEU A CA 1
ATOM 2406 C C . LEU A 1 324 ? 1.695 7.906 18.891 1 95 324 LEU A C 1
ATOM 2408 O O . LEU A 1 324 ? 2.807 8.383 19.141 1 95 324 LEU A O 1
ATOM 2412 N N . THR A 1 325 ? 1.303 6.77 19.344 1 95.56 325 THR A N 1
ATOM 2413 C CA . THR A 1 325 ? 2.135 5.98 20.25 1 95.56 325 THR A CA 1
ATOM 2414 C C . THR A 1 325 ? 3.406 5.52 19.547 1 95.56 325 THR A C 1
ATOM 2416 O O . THR A 1 325 ? 4.504 5.633 20.094 1 95.56 325 THR A O 1
ATOM 2419 N N . ASP A 1 326 ? 3.252 5.023 18.359 1 95.81 326 ASP A N 1
ATOM 2420 C CA . ASP A 1 326 ? 4.395 4.539 17.594 1 95.81 326 ASP A CA 1
ATOM 2421 C C . ASP A 1 326 ? 5.34 5.68 17.234 1 95.81 326 ASP A C 1
ATOM 2423 O O . ASP A 1 326 ? 6.562 5.508 17.25 1 95.81 326 ASP A O 1
ATOM 2427 N N . LEU A 1 327 ? 4.789 6.773 16.859 1 95.56 327 LEU A N 1
ATOM 2428 C CA . LEU A 1 327 ? 5.602 7.949 16.547 1 95.56 327 LEU A CA 1
ATOM 2429 C C . LEU A 1 327 ? 6.414 8.383 17.766 1 95.56 327 LEU A C 1
ATOM 2431 O O . LEU A 1 327 ? 7.613 8.656 17.641 1 95.56 327 LEU A O 1
ATOM 2435 N N . ASP A 1 328 ? 5.777 8.406 18.922 1 93.88 328 ASP A N 1
ATOM 2436 C CA . ASP A 1 328 ? 6.445 8.781 20.172 1 93.88 328 ASP A CA 1
ATOM 2437 C C . ASP A 1 328 ? 7.602 7.832 20.469 1 93.88 328 ASP A C 1
ATOM 2439 O O . ASP A 1 328 ? 8.641 8.258 20.984 1 93.88 328 ASP A O 1
ATOM 2443 N N . ALA A 1 329 ? 7.41 6.652 20.141 1 95.5 329 ALA A N 1
ATOM 2444 C CA . ALA A 1 329 ? 8.391 5.621 20.453 1 95.5 329 ALA A CA 1
ATOM 2445 C C . ALA A 1 329 ? 9.672 5.816 19.656 1 95.5 329 ALA A C 1
ATOM 2447 O O . ALA A 1 329 ? 10.734 5.301 20.016 1 95.5 329 ALA A O 1
ATOM 2448 N N . LEU A 1 330 ? 9.617 6.57 18.578 1 95.5 330 LEU A N 1
ATOM 2449 C CA . LEU A 1 330 ? 10.805 6.809 17.75 1 95.5 330 LEU A CA 1
ATOM 2450 C C . LEU A 1 330 ? 11.742 7.805 18.438 1 95.5 330 LEU A C 1
ATOM 2452 O O . LEU A 1 330 ? 12.914 7.902 18.078 1 95.5 330 LEU A O 1
ATOM 2456 N N . ARG A 1 331 ? 11.273 8.633 19.406 1 93.06 331 ARG A N 1
ATOM 2457 C CA . ARG A 1 331 ? 12.055 9.609 20.156 1 93.06 331 ARG A CA 1
ATOM 2458 C C . ARG A 1 331 ? 12.82 10.539 19.219 1 93.06 331 ARG A C 1
ATOM 2460 O O . ARG A 1 331 ? 14.023 10.734 19.375 1 93.06 331 ARG A O 1
ATOM 2467 N N . LEU A 1 332 ? 12.07 11.055 18.297 1 94.94 332 LEU A N 1
ATOM 2468 C CA . LEU A 1 332 ? 12.664 12 17.359 1 94.94 332 LEU A CA 1
ATOM 2469 C C . LEU A 1 332 ? 13.109 13.266 18.062 1 94.94 332 LEU A C 1
ATOM 2471 O O . LEU A 1 332 ? 12.539 13.641 19.094 1 94.94 332 LEU A O 1
ATOM 2475 N N . PRO A 1 333 ? 14.133 13.922 17.516 1 92.12 333 PRO A N 1
ATOM 2476 C CA . PRO A 1 333 ? 14.539 15.203 18.094 1 92.12 333 PRO A CA 1
ATOM 2477 C C . PRO A 1 333 ? 13.477 16.297 17.906 1 92.12 333 PRO A C 1
ATOM 2479 O O . PRO A 1 333 ? 12.57 16.141 17.078 1 92.12 333 PRO A O 1
ATOM 2482 N N . ALA A 1 334 ? 13.656 17.406 18.641 1 95.44 334 ALA A N 1
ATOM 2483 C CA . ALA A 1 334 ? 12.75 18.547 18.531 1 95.44 334 ALA A CA 1
ATOM 2484 C C . ALA A 1 334 ? 12.68 19.047 17.094 1 95.44 334 ALA A C 1
ATOM 2486 O O . ALA A 1 334 ? 13.703 19.125 16.406 1 95.44 334 ALA A O 1
ATOM 2487 N N . PRO A 1 335 ? 11.508 19.375 16.672 1 95.94 335 PRO A N 1
ATOM 2488 C CA . PRO A 1 335 ? 11.367 19.875 15.297 1 95.94 335 PRO A CA 1
ATOM 2489 C C . PRO A 1 335 ? 12.086 21.203 15.07 1 95.94 335 PRO A C 1
ATOM 2491 O O . PRO A 1 335 ? 12.289 21.969 16.016 1 95.94 335 PRO A O 1
ATOM 2494 N N . LYS A 1 336 ? 12.453 21.391 13.859 1 94.38 336 LYS A N 1
ATOM 2495 C CA . LYS A 1 336 ? 12.992 22.688 13.461 1 94.38 336 LYS A CA 1
ATOM 2496 C C . LYS A 1 336 ? 11.883 23.688 13.211 1 94.38 336 LYS A C 1
ATOM 2498 O O . LYS A 1 336 ? 11.016 23.484 12.359 1 94.38 336 LYS A O 1
ATOM 2503 N N . VAL A 1 337 ? 11.898 24.703 14.008 1 95.69 337 VAL A N 1
ATOM 2504 C CA . VAL A 1 337 ? 11.016 25.844 13.758 1 95.69 337 VAL A CA 1
ATOM 2505 C C . VAL A 1 337 ? 11.711 26.844 12.836 1 95.69 337 VAL A C 1
ATOM 2507 O O . VAL A 1 337 ? 12.719 27.453 13.211 1 95.69 337 VAL A O 1
ATOM 2510 N N . GLY A 1 338 ? 11.227 27 11.672 1 92.38 338 GLY A N 1
ATOM 2511 C CA . GLY A 1 338 ? 11.859 27.859 10.68 1 92.38 338 GLY A CA 1
ATOM 2512 C C . GLY A 1 338 ? 11.531 29.328 10.852 1 92.38 338 GLY A C 1
ATOM 2513 O O . GLY A 1 338 ? 12.406 30.188 10.727 1 92.38 338 GLY A O 1
ATOM 2514 N N . GLU A 1 339 ? 10.297 29.578 11 1 94.31 339 GLU A N 1
ATOM 2515 C CA . GLU A 1 339 ? 9.82 30.953 11.164 1 94.31 339 GLU A CA 1
ATOM 2516 C C . GLU A 1 339 ? 8.703 31.016 12.203 1 94.31 339 GLU A C 1
ATOM 2518 O O . GLU A 1 339 ? 7.918 30.078 12.344 1 94.31 339 GLU A O 1
ATOM 2523 N N . SER A 1 340 ? 8.672 32.125 12.906 1 96.5 340 SER A N 1
ATOM 2524 C CA . SER A 1 340 ? 7.641 32.375 13.906 1 96.5 340 SER A CA 1
ATOM 2525 C C . SER A 1 340 ? 6.996 33.75 13.711 1 96.5 340 SER A C 1
ATOM 2527 O O . SER A 1 340 ? 7.688 34.719 13.422 1 96.5 340 SER A O 1
ATOM 2529 N N . PHE A 1 341 ? 5.738 33.812 13.75 1 97.62 341 PHE A N 1
ATOM 2530 C CA . PHE A 1 341 ? 4.969 35.031 13.648 1 97.62 341 PHE A CA 1
ATOM 2531 C C . PHE A 1 341 ? 4.113 35.25 14.891 1 97.62 341 PHE A C 1
ATOM 2533 O O . PHE A 1 341 ? 3.773 34.281 15.586 1 97.62 341 PHE A O 1
ATOM 2540 N N . ASP A 1 342 ? 3.727 36.5 15.109 1 97.38 342 ASP A N 1
ATOM 2541 C CA . ASP A 1 342 ? 2.748 36.812 16.156 1 97.38 342 ASP A CA 1
ATOM 2542 C C . ASP A 1 342 ? 1.339 36.438 15.711 1 97.38 342 ASP A C 1
ATOM 2544 O O . ASP A 1 342 ? 0.992 36.562 14.531 1 97.38 342 ASP A O 1
ATOM 2548 N N . PHE A 1 343 ? 0.559 36.062 16.672 1 97.44 343 PHE A N 1
ATOM 2549 C CA . PHE A 1 343 ? -0.818 35.656 16.422 1 97.44 343 PHE A CA 1
ATOM 2550 C C . PHE A 1 343 ? -1.578 36.719 15.641 1 97.44 343 PHE A C 1
ATOM 2552 O O . PHE A 1 343 ? -2.398 36.375 14.781 1 97.44 343 PHE A O 1
ATOM 2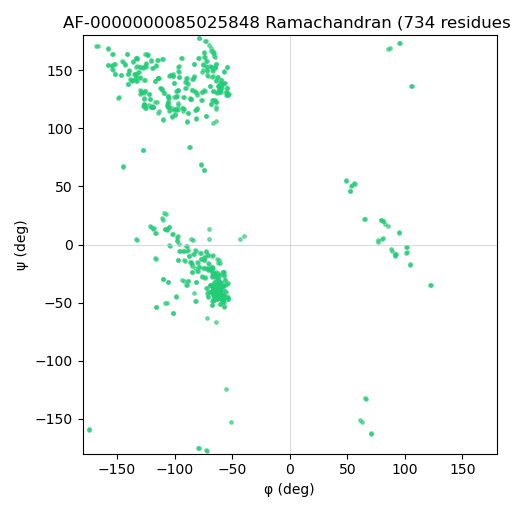559 N N . ASP A 1 344 ? -1.248 37.938 15.875 1 95.12 344 ASP A N 1
ATOM 2560 C CA . ASP A 1 344 ? -1.935 39.031 15.211 1 95.12 344 ASP A CA 1
ATOM 2561 C C . ASP A 1 344 ? -1.568 39.094 13.727 1 95.12 344 ASP A C 1
ATOM 2563 O O . ASP A 1 344 ? -2.27 39.719 12.93 1 95.12 344 ASP A O 1
ATOM 2567 N N . ARG A 1 345 ? -0.491 38.406 13.375 1 95.44 345 ARG A N 1
ATOM 2568 C CA . ARG A 1 345 ? -0.006 38.438 12 1 95.44 345 ARG A CA 1
ATOM 2569 C C . ARG A 1 345 ? -0.242 37.094 11.312 1 95.44 345 ARG A C 1
ATOM 2571 O O . ARG A 1 345 ? 0.484 36.719 10.391 1 95.44 345 ARG A O 1
ATOM 2578 N N . LEU A 1 346 ? -1.232 36.375 11.758 1 95.12 346 LEU A N 1
ATOM 2579 C CA . LEU A 1 346 ? -1.515 35.062 11.234 1 95.12 346 LEU A CA 1
ATOM 2580 C C . LEU A 1 346 ? -1.707 35.094 9.727 1 95.12 346 LEU A C 1
ATOM 2582 O O . LEU A 1 346 ? -1.173 34.25 9 1 95.12 346 LEU A O 1
ATOM 2586 N N . PRO A 1 347 ? -2.383 36.062 9.109 1 92.69 347 PRO A N 1
ATOM 2587 C CA . PRO A 1 347 ? -2.504 36.125 7.652 1 92.69 347 PRO A CA 1
ATOM 2588 C C . PRO A 1 347 ? -1.154 36.25 6.949 1 92.69 347 PRO A C 1
ATOM 2590 O O . PRO A 1 347 ? -0.935 35.625 5.906 1 92.69 347 PRO A O 1
ATOM 2593 N N . ASP A 1 348 ? -0.289 37.031 7.547 1 92.75 348 ASP A N 1
ATOM 2594 C CA . ASP A 1 348 ? 1.056 37.188 6.996 1 92.75 348 ASP A CA 1
ATOM 2595 C C . ASP A 1 348 ? 1.824 35.875 7.059 1 92.75 348 ASP A C 1
ATOM 2597 O O . ASP A 1 348 ? 2.592 35.531 6.148 1 92.75 348 ASP A O 1
ATOM 2601 N N . ALA A 1 349 ? 1.63 35.156 8.18 1 94.25 349 ALA A N 1
ATOM 2602 C CA . ALA A 1 349 ? 2.279 33.875 8.336 1 94.25 349 ALA A CA 1
ATOM 2603 C C . ALA A 1 349 ? 1.845 32.906 7.234 1 94.25 349 ALA A C 1
ATOM 2605 O O . ALA A 1 349 ? 2.678 32.219 6.641 1 94.25 349 ALA A O 1
ATOM 2606 N N . ILE A 1 350 ? 0.622 32.844 6.938 1 91.62 350 ILE A N 1
ATOM 2607 C CA . ILE A 1 350 ? 0.071 31.969 5.922 1 91.62 350 ILE A CA 1
ATOM 2608 C C . ILE A 1 350 ? 0.62 32.344 4.551 1 91.62 350 ILE A C 1
ATOM 2610 O O . ILE A 1 350 ? 0.991 31.469 3.758 1 91.62 350 ILE A O 1
ATOM 2614 N N . ARG A 1 351 ? 0.672 33.594 4.266 1 88.25 351 ARG A N 1
ATOM 2615 C CA . ARG A 1 351 ? 1.207 34.094 2.996 1 88.25 351 ARG A CA 1
ATOM 2616 C C . ARG A 1 351 ? 2.658 33.656 2.816 1 88.25 351 ARG A C 1
ATOM 2618 O O . ARG A 1 351 ? 3.047 33.188 1.741 1 88.25 351 ARG A O 1
ATOM 2625 N N . THR A 1 352 ? 3.354 33.875 3.865 1 88.12 352 THR A N 1
ATOM 2626 C CA . THR A 1 352 ? 4.758 33.5 3.822 1 88.12 352 THR A CA 1
ATOM 2627 C C . THR A 1 352 ? 4.891 31.984 3.627 1 88.12 352 THR A C 1
ATOM 2629 O O . THR A 1 352 ? 5.695 31.531 2.814 1 88.12 352 THR A O 1
ATOM 2632 N N . PHE A 1 353 ? 4.121 31.281 4.34 1 87.25 353 PHE A N 1
ATOM 2633 C CA . PHE A 1 353 ? 4.137 29.828 4.266 1 87.25 353 PHE A CA 1
ATOM 2634 C C . PHE A 1 353 ? 3.797 29.359 2.855 1 87.25 353 PHE A C 1
ATOM 2636 O O . PHE A 1 353 ? 4.445 28.453 2.326 1 87.25 353 PHE A O 1
ATOM 2643 N N . GLN A 1 354 ? 2.904 29.906 2.215 1 81.69 354 GLN A N 1
ATOM 2644 C CA . GLN A 1 354 ? 2.426 29.547 0.885 1 81.69 354 GLN A CA 1
ATOM 2645 C C . GLN A 1 354 ? 3.508 29.766 -0.169 1 81.69 354 GLN A C 1
ATOM 2647 O O . GLN A 1 354 ? 3.5 29.125 -1.22 1 81.69 354 GLN A O 1
ATOM 2652 N N . SER A 1 355 ? 4.383 30.672 0.095 1 77.06 355 SER A N 1
ATOM 2653 C CA . SER A 1 355 ? 5.402 31.016 -0.889 1 77.06 355 SER A CA 1
ATOM 2654 C C . SER A 1 355 ? 6.371 29.859 -1.117 1 77.06 355 SER A C 1
ATOM 2656 O O . SER A 1 355 ? 7.086 29.828 -2.121 1 77.06 355 SER A O 1
ATOM 2658 N N . GLY A 1 356 ? 6.473 28.906 -0.186 1 75 356 GLY A N 1
ATOM 2659 C CA . GLY A 1 356 ? 7.367 27.766 -0.283 1 75 356 GLY A CA 1
ATOM 2660 C C . GLY A 1 356 ? 8.812 28.125 0.007 1 75 356 GLY A C 1
ATOM 2661 O O . GLY A 1 356 ? 9.703 27.266 -0.112 1 75 356 GLY A O 1
ATOM 2662 N N . GLY A 1 357 ? 9.109 29.266 0.351 1 76.56 357 GLY A N 1
ATOM 2663 C CA . GLY A 1 357 ? 10.469 29.703 0.595 1 76.56 357 GLY A CA 1
ATOM 2664 C C . GLY A 1 357 ? 10.953 29.422 2.002 1 76.56 357 GLY A C 1
ATOM 2665 O O . GLY A 1 357 ? 12.094 29.734 2.355 1 76.56 357 GLY A O 1
ATOM 2666 N N . THR A 1 358 ? 10.148 28.75 2.758 1 80.81 358 THR A N 1
ATOM 2667 C CA . THR A 1 358 ? 10.492 28.531 4.16 1 80.81 358 THR A CA 1
ATOM 2668 C C . THR A 1 358 ? 11.133 27.156 4.352 1 80.81 358 THR A C 1
ATOM 2670 O O . THR A 1 358 ? 11.047 26.297 3.473 1 80.81 358 THR A O 1
ATOM 2673 N N . SER A 1 359 ? 11.977 27.047 5.398 1 87.88 359 SER A N 1
ATOM 2674 C CA . SER A 1 359 ? 12.523 25.797 5.879 1 87.88 359 SER A CA 1
ATOM 2675 C C . SER A 1 359 ? 12.016 25.469 7.281 1 87.88 359 SER A C 1
ATOM 2677 O O . SER A 1 359 ? 11.852 26.359 8.109 1 87.88 359 SER A O 1
ATOM 2679 N N . GLY A 1 360 ? 11.797 24.188 7.508 1 91.5 360 GLY A N 1
ATOM 2680 C CA . GLY A 1 360 ? 11.211 23.812 8.781 1 91.5 360 GLY A CA 1
ATOM 2681 C C . GLY A 1 360 ? 9.758 24.219 8.914 1 91.5 360 GLY A C 1
ATOM 2682 O O . GLY A 1 360 ? 9.07 24.422 7.91 1 91.5 360 GLY A O 1
ATOM 2683 N N . LYS A 1 361 ? 9.266 24.234 10.078 1 95 361 LYS A N 1
ATOM 2684 C CA . LYS A 1 361 ? 7.867 24.562 10.352 1 95 361 LYS A CA 1
ATOM 2685 C C . LYS A 1 361 ? 7.68 26.062 10.539 1 95 361 LYS A C 1
ATOM 2687 O O . LYS A 1 361 ? 8.523 26.734 11.148 1 95 361 LYS A O 1
ATOM 2692 N N . VAL A 1 362 ? 6.613 26.609 9.984 1 95.81 362 VAL A N 1
ATOM 2693 C CA . VAL A 1 362 ? 6.176 27.953 10.312 1 95.81 362 VAL A CA 1
ATOM 2694 C C . VAL A 1 362 ? 5.16 27.922 11.453 1 95.81 362 VAL A C 1
ATOM 2696 O O . VAL A 1 362 ? 4.184 27.172 11.391 1 95.81 362 VAL A O 1
ATOM 2699 N N . VAL A 1 363 ? 5.426 28.703 12.5 1 97.94 363 VAL A N 1
ATOM 2700 C CA . VAL A 1 363 ? 4.562 28.688 13.68 1 97.94 363 VAL A CA 1
ATOM 2701 C C . VAL A 1 363 ? 4.074 30.094 13.984 1 97.94 363 VAL A C 1
ATOM 2703 O O . VAL A 1 363 ? 4.676 31.078 13.539 1 97.94 363 VAL A O 1
ATOM 2706 N N . VAL A 1 364 ? 2.967 30.125 14.586 1 98.25 364 VAL A N 1
ATOM 2707 C CA . VAL A 1 364 ? 2.389 31.359 15.117 1 98.25 364 VAL A CA 1
ATOM 2708 C C . VAL A 1 364 ? 2.375 31.312 16.641 1 98.25 364 VAL A C 1
ATOM 2710 O O . VAL A 1 364 ? 1.97 30.312 17.234 1 98.25 364 VAL A O 1
ATOM 2713 N N . THR A 1 365 ? 2.781 32.375 17.266 1 98.19 365 THR A N 1
ATOM 2714 C CA . THR A 1 365 ? 2.877 32.406 18.719 1 98.19 365 THR A CA 1
ATOM 2715 C C . THR A 1 365 ? 1.875 33.375 19.312 1 98.19 365 THR A C 1
ATOM 2717 O O . THR A 1 365 ? 1.593 34.438 18.734 1 98.19 365 THR A O 1
ATOM 2720 N N . LEU A 1 366 ? 1.342 33.031 20.406 1 97.12 366 LEU A N 1
ATOM 2721 C CA . LEU A 1 366 ? 0.444 33.875 21.156 1 97.12 366 LEU A CA 1
ATOM 2722 C C . LEU A 1 366 ? 1.144 34.469 22.391 1 97.12 366 LEU A C 1
ATOM 2724 O O . LEU A 1 366 ? 2.023 33.812 22.969 1 97.12 366 LEU A O 1
ATOM 2728 N N . PRO A 1 367 ? 0.744 35.719 22.688 1 85.88 367 PRO A N 1
ATOM 2729 C CA . PRO A 1 367 ? 1.409 36.406 23.812 1 85.88 367 PRO A CA 1
ATOM 2730 C C . PRO A 1 367 ? 1.21 35.656 25.125 1 85.88 367 PRO A C 1
ATOM 2732 O O . PRO A 1 367 ? 0.187 35 25.328 1 85.88 367 PRO A O 1
ATOM 2735 N N . GLU A 1 368 ? 2.293 35.594 25.922 1 77.06 368 GLU A N 1
ATOM 2736 C CA . GLU A 1 368 ? 2.217 35.094 27.297 1 77.06 368 GLU A CA 1
ATOM 2737 C C . GLU A 1 368 ? 1.345 35.969 28.172 1 77.06 368 GLU A C 1
ATOM 2739 O O . GLU A 1 368 ? 1.277 37.188 27.953 1 77.06 368 GLU A O 1
ATOM 2744 N N . ASP A 1 369 ? 0.246 35.625 28.75 1 57.06 369 ASP A N 1
ATOM 2745 C CA . ASP A 1 369 ? -0.343 36.531 29.734 1 57.06 369 ASP A CA 1
ATOM 2746 C C . ASP A 1 369 ? 0.717 37.062 30.688 1 57.06 369 ASP A C 1
ATOM 2748 O O . ASP A 1 369 ? 1.726 36.406 30.938 1 57.06 369 ASP A O 1
ATOM 2752 N N . MET B 1 1 ? 25.453 -38.156 -6.254 1 69.88 1 MET B N 1
ATOM 2753 C CA . MET B 1 1 ? 24.109 -38.156 -6.82 1 69.88 1 MET B CA 1
ATOM 2754 C C . MET B 1 1 ? 24.172 -38.219 -8.344 1 69.88 1 MET B C 1
ATOM 2756 O O . MET B 1 1 ? 25.156 -37.812 -8.953 1 69.88 1 MET B O 1
ATOM 2760 N N . THR B 1 2 ? 23.203 -39.062 -8.984 1 83.12 2 THR B N 1
ATOM 2761 C CA . THR B 1 2 ? 23.359 -39.406 -10.391 1 83.12 2 THR B CA 1
ATOM 2762 C C . THR B 1 2 ? 22.438 -38.562 -11.258 1 83.12 2 THR B C 1
ATOM 2764 O O . THR B 1 2 ? 21.406 -38.062 -10.781 1 83.12 2 THR B O 1
ATOM 2767 N N . THR B 1 3 ? 22.922 -38.281 -12.414 1 91.12 3 THR B N 1
ATOM 2768 C CA . THR B 1 3 ? 22.078 -37.688 -13.453 1 91.12 3 THR B CA 1
ATOM 2769 C C . THR B 1 3 ? 20.891 -38.594 -13.781 1 91.12 3 THR B C 1
ATOM 2771 O O . THR B 1 3 ? 21.031 -39.812 -13.758 1 91.12 3 THR B O 1
ATOM 2774 N N . THR B 1 4 ? 19.75 -37.969 -13.938 1 93.69 4 THR B N 1
ATOM 2775 C CA . THR B 1 4 ? 18.578 -38.75 -14.32 1 93.69 4 THR B CA 1
ATOM 2776 C C . THR B 1 4 ? 17.969 -38.219 -15.609 1 93.69 4 THR B C 1
ATOM 2778 O O . THR B 1 4 ? 18.344 -37.156 -16.078 1 93.69 4 THR B O 1
ATOM 2781 N N . THR B 1 5 ? 17.141 -39.094 -16.188 1 95.62 5 THR B N 1
ATOM 2782 C CA . THR B 1 5 ? 16.391 -38.656 -17.375 1 95.62 5 THR B CA 1
ATOM 2783 C C . THR B 1 5 ? 14.953 -38.312 -17.016 1 95.62 5 THR B C 1
ATOM 2785 O O . THR B 1 5 ? 14.375 -38.938 -16.109 1 95.62 5 THR B O 1
ATOM 2788 N N . ARG B 1 6 ? 14.469 -37.281 -17.75 1 96.94 6 ARG B N 1
ATOM 2789 C CA . ARG B 1 6 ? 13.094 -36.875 -17.469 1 96.94 6 ARG B CA 1
ATOM 2790 C C . ARG B 1 6 ? 12.367 -36.5 -18.75 1 96.94 6 ARG B C 1
ATOM 2792 O O . ARG B 1 6 ? 12.984 -36.375 -19.812 1 96.94 6 ARG B O 1
ATOM 2799 N N . THR B 1 7 ? 11.07 -36.438 -18.641 1 97.44 7 THR B N 1
ATOM 2800 C CA . THR B 1 7 ? 10.234 -35.844 -19.672 1 97.44 7 THR B CA 1
ATOM 2801 C C . THR B 1 7 ? 9.891 -34.406 -19.328 1 97.44 7 THR B C 1
ATOM 2803 O O . THR B 1 7 ? 9.562 -34.094 -18.188 1 97.44 7 THR B O 1
ATOM 2806 N N . ILE B 1 8 ? 10.031 -33.469 -20.297 1 97.81 8 ILE B N 1
ATOM 2807 C CA . ILE B 1 8 ? 9.695 -32.062 -20.078 1 97.81 8 ILE B CA 1
ATOM 2808 C C . ILE B 1 8 ? 8.797 -31.578 -21.203 1 97.81 8 ILE B C 1
ATOM 2810 O O . ILE B 1 8 ? 8.734 -32.188 -22.281 1 97.81 8 ILE B O 1
ATOM 2814 N N . TRP B 1 9 ? 7.977 -30.594 -20.938 1 97.12 9 TRP B N 1
ATOM 2815 C CA . TRP B 1 9 ? 7.352 -29.734 -21.938 1 97.12 9 TRP B CA 1
ATOM 2816 C C . TRP B 1 9 ? 8.078 -28.406 -22.047 1 97.12 9 TRP B C 1
ATOM 2818 O O . TRP B 1 9 ? 8.18 -27.656 -21.062 1 97.12 9 TRP B O 1
ATOM 2828 N N . ARG B 1 10 ? 8.648 -28.141 -23.172 1 96.38 10 ARG B N 1
ATOM 2829 C CA . ARG B 1 10 ? 9.391 -26.891 -23.328 1 96.38 10 ARG B CA 1
ATOM 2830 C C . ARG B 1 10 ? 8.789 -26.031 -24.438 1 96.38 10 ARG B C 1
ATOM 2832 O O . ARG B 1 10 ? 8.109 -26.547 -25.328 1 96.38 10 ARG B O 1
ATOM 2839 N N . VAL B 1 11 ? 8.961 -24.766 -24.297 1 93.69 11 VAL B N 1
ATOM 2840 C CA . VAL B 1 11 ? 8.57 -23.797 -25.312 1 93.69 11 VAL B CA 1
ATOM 2841 C C . VAL B 1 11 ? 9.773 -23.438 -26.172 1 93.69 11 VAL B C 1
ATOM 2843 O O . VAL B 1 11 ? 10.773 -22.922 -25.688 1 93.69 11 VAL B O 1
ATOM 2846 N N . ASN B 1 12 ? 9.68 -23.688 -27.422 1 91.25 12 ASN B N 1
ATOM 2847 C CA . ASN B 1 12 ? 10.758 -23.359 -28.359 1 91.25 12 ASN B CA 1
ATOM 2848 C C . ASN B 1 12 ? 10.578 -21.984 -28.969 1 91.25 12 ASN B C 1
ATOM 2850 O O . ASN B 1 12 ? 11.555 -21.328 -29.328 1 91.25 12 ASN B O 1
ATOM 2854 N N . LYS B 1 13 ? 9.414 -21.625 -29.109 1 86.88 13 LYS B N 1
ATOM 2855 C CA . LYS B 1 13 ? 9.023 -20.312 -29.609 1 86.88 13 LYS B CA 1
ATOM 2856 C C . LYS B 1 13 ? 7.711 -19.844 -28.984 1 86.88 13 LYS B C 1
ATOM 2858 O O . LYS B 1 13 ? 6.719 -20.578 -28.984 1 86.88 13 LYS B O 1
ATOM 2863 N N . THR B 1 14 ? 7.848 -18.656 -28.453 1 83.81 14 THR B N 1
ATOM 2864 C CA . THR B 1 14 ? 6.645 -18.141 -27.812 1 83.81 14 THR B CA 1
ATOM 2865 C C . THR B 1 14 ? 5.621 -17.703 -28.859 1 83.81 14 THR B C 1
ATOM 2867 O O . THR B 1 14 ? 5.957 -17.531 -30.031 1 83.81 14 THR B O 1
ATOM 2870 N N . GLY B 1 15 ? 4.355 -17.516 -28.344 1 78.88 15 GLY B N 1
ATOM 2871 C CA . GLY B 1 15 ? 3.35 -16.922 -29.219 1 78.88 15 GLY B CA 1
ATOM 2872 C C . GLY B 1 15 ? 2.129 -17.812 -29.391 1 78.88 15 GLY B C 1
ATOM 2873 O O . GLY B 1 15 ? 1.042 -17.312 -29.703 1 78.88 15 GLY B O 1
ATOM 2874 N N . ALA B 1 16 ? 2.395 -19.109 -29.406 1 81.5 16 ALA B N 1
ATOM 2875 C CA . ALA B 1 16 ? 1.283 -20.031 -29.547 1 81.5 16 ALA B CA 1
ATOM 2876 C C . ALA B 1 16 ? 1.499 -21.281 -28.703 1 81.5 16 ALA B C 1
ATOM 2878 O O . ALA B 1 16 ? 2.637 -21.641 -28.391 1 81.5 16 ALA B O 1
ATOM 2879 N N . LEU B 1 17 ? 0.382 -21.922 -28.344 1 81.81 17 LEU B N 1
ATOM 2880 C CA . LEU B 1 17 ? 0.456 -23.156 -27.547 1 81.81 17 LEU B CA 1
ATOM 2881 C C . LEU B 1 17 ? 1.14 -24.266 -28.344 1 81.81 17 LEU B C 1
ATOM 2883 O O . LEU B 1 17 ? 1.654 -25.219 -27.766 1 81.81 17 LEU B O 1
ATOM 2887 N N . SER B 1 18 ? 1.047 -24.141 -29.656 1 79.94 18 SER B N 1
ATOM 2888 C CA . SER B 1 18 ? 1.724 -25.109 -30.531 1 79.94 18 SER B CA 1
ATOM 2889 C C . SER B 1 18 ? 3.234 -25.047 -30.328 1 79.94 18 SER B C 1
ATOM 2891 O O . SER B 1 18 ? 3.951 -25.969 -30.766 1 79.94 18 SER B O 1
ATOM 2893 N N . GLY B 1 19 ? 3.674 -24.047 -29.672 1 84.44 19 GLY B N 1
ATOM 2894 C CA . GLY B 1 19 ? 5.09 -23.922 -29.359 1 84.44 19 GLY B CA 1
ATOM 2895 C C . GLY B 1 19 ? 5.535 -24.859 -28.25 1 84.44 19 GLY B C 1
ATOM 2896 O O . GLY B 1 19 ? 6.734 -25.078 -28.062 1 84.44 19 GLY B O 1
ATOM 2897 N N . LEU B 1 20 ? 4.66 -25.422 -27.562 1 91.38 20 LEU B N 1
ATOM 2898 C CA . LEU B 1 20 ? 4.98 -26.406 -26.516 1 91.38 20 LEU B CA 1
ATOM 2899 C C . LEU B 1 20 ? 5.348 -27.75 -27.125 1 91.38 20 LEU B C 1
ATOM 2901 O O . LEU B 1 20 ? 4.582 -28.312 -27.922 1 91.38 20 LEU B O 1
ATOM 2905 N N . GLU B 1 21 ? 6.508 -28.203 -26.766 1 94.56 21 GLU B N 1
ATOM 2906 C CA . GLU B 1 21 ? 7.012 -29.469 -27.281 1 94.56 21 GLU B CA 1
ATOM 2907 C C . GLU B 1 21 ? 7.402 -30.422 -26.156 1 94.56 21 GLU B C 1
ATOM 2909 O O . GLU B 1 21 ? 8.133 -30.031 -25.25 1 94.56 21 GLU B O 1
ATOM 2914 N N . ARG B 1 22 ? 6.949 -31.594 -26.281 1 96.19 22 ARG B N 1
ATOM 2915 C CA . ARG B 1 22 ? 7.355 -32.625 -25.344 1 96.19 22 ARG B CA 1
ATOM 2916 C C . ARG B 1 22 ? 8.727 -33.188 -25.703 1 96.19 22 ARG B C 1
ATOM 2918 O O . ARG B 1 22 ? 9 -33.5 -26.859 1 96.19 22 ARG B O 1
ATOM 2925 N N . VAL B 1 23 ? 9.562 -33.219 -24.781 1 96.94 23 VAL B N 1
ATOM 2926 C CA . VAL B 1 23 ? 10.891 -33.812 -24.938 1 96.94 23 VAL B CA 1
ATOM 2927 C C . VAL B 1 23 ? 11.07 -34.969 -23.938 1 96.94 23 VAL B C 1
ATOM 2929 O O . VAL B 1 23 ? 11.055 -34.75 -22.734 1 96.94 23 VAL B O 1
ATOM 2932 N N . ASP B 1 24 ? 11.289 -36.094 -24.531 1 96.06 24 ASP B N 1
ATOM 2933 C CA . ASP B 1 24 ? 11.594 -37.25 -23.703 1 96.06 24 ASP B CA 1
ATOM 2934 C C . ASP B 1 24 ? 13.094 -37.469 -23.594 1 96.06 24 ASP B C 1
ATOM 2936 O O . ASP B 1 24 ? 13.844 -37.156 -24.516 1 96.06 24 ASP B O 1
ATOM 2940 N N . GLY B 1 25 ? 13.484 -37.875 -22.5 1 95.5 25 GLY B N 1
ATOM 2941 C CA . GLY B 1 25 ? 14.891 -38.219 -22.328 1 95.5 25 GLY B CA 1
ATOM 2942 C C . GLY B 1 25 ? 15.758 -37 -21.984 1 95.5 25 GLY B C 1
ATOM 2943 O O . GLY B 1 25 ? 16.969 -37.031 -22.188 1 95.5 25 GLY B O 1
ATOM 2944 N N . ASP B 1 26 ? 15.148 -35.906 -21.578 1 96.38 26 ASP B N 1
ATOM 2945 C CA . ASP B 1 26 ? 15.914 -34.781 -21.109 1 96.38 26 ASP B CA 1
ATOM 2946 C C . ASP B 1 26 ? 16.766 -35.125 -19.906 1 96.38 26 ASP B C 1
ATOM 2948 O O . ASP B 1 26 ? 16.312 -35.812 -18.984 1 96.38 26 ASP B O 1
ATOM 2952 N N . GLU B 1 27 ? 18 -34.75 -19.906 1 97.19 27 GLU B N 1
ATOM 2953 C CA . GLU B 1 27 ? 18.891 -35.062 -18.812 1 97.19 27 GLU B CA 1
ATOM 2954 C C . GLU B 1 27 ? 18.781 -34.031 -17.688 1 97.19 27 GLU B C 1
ATOM 2956 O O . GLU B 1 27 ? 18.797 -32.844 -17.938 1 97.19 27 GLU B O 1
ATOM 2961 N N . LEU B 1 28 ? 18.672 -34.531 -16.5 1 97.25 28 LEU B N 1
ATOM 2962 C CA . LEU B 1 28 ? 18.625 -33.688 -15.297 1 97.25 28 LEU B CA 1
ATOM 2963 C C . LEU B 1 28 ? 19.797 -34 -14.375 1 97.25 28 LEU B C 1
ATOM 2965 O O . LEU B 1 28 ? 19.938 -35.125 -13.891 1 97.25 28 LEU B O 1
ATOM 2969 N N . ALA B 1 29 ? 20.641 -33 -14.148 1 97.19 29 ALA B N 1
ATOM 2970 C CA . ALA B 1 29 ? 21.797 -33.156 -13.273 1 97.19 29 ALA B CA 1
ATOM 2971 C C . ALA B 1 29 ? 21.344 -33.438 -11.836 1 97.19 29 ALA B C 1
ATOM 2973 O O . ALA B 1 29 ? 20.188 -33.219 -11.477 1 97.19 29 ALA B O 1
ATOM 2974 N N . PRO B 1 30 ? 22.266 -34.094 -11.086 1 96.75 30 PRO B N 1
ATOM 2975 C CA . PRO B 1 30 ? 21.922 -34.188 -9.664 1 96.75 30 PRO B CA 1
ATOM 2976 C C . PRO B 1 30 ? 21.625 -32.844 -9.023 1 96.75 30 PRO B C 1
ATOM 2978 O O . PRO B 1 30 ? 22.109 -31.812 -9.5 1 96.75 30 PRO B O 1
ATOM 2981 N N . PRO B 1 31 ? 20.781 -32.844 -7.961 1 97.56 31 PRO B N 1
ATOM 2982 C CA . PRO B 1 31 ? 20.547 -31.578 -7.293 1 97.56 31 PRO B CA 1
ATOM 2983 C C . PRO B 1 31 ? 21.812 -30.969 -6.684 1 97.56 31 PRO B C 1
ATOM 2985 O O . PRO B 1 31 ? 22.625 -31.703 -6.105 1 97.56 31 PRO B O 1
ATOM 2988 N N . GLY B 1 32 ? 21.938 -29.656 -6.898 1 96.19 32 GLY B N 1
ATOM 2989 C CA . GLY B 1 32 ? 23.062 -28.953 -6.332 1 96.19 32 GLY B CA 1
ATOM 2990 C C . GLY B 1 32 ? 22.891 -28.625 -4.863 1 96.19 32 GLY B C 1
ATOM 2991 O O . GLY B 1 32 ? 21.938 -29.078 -4.23 1 96.19 32 GLY B O 1
ATOM 2992 N N . PRO B 1 33 ? 23.906 -27.859 -4.309 1 95.81 33 PRO B N 1
ATOM 2993 C CA . PRO B 1 33 ? 23.781 -27.438 -2.912 1 95.81 33 PRO B CA 1
ATOM 2994 C C . PRO B 1 33 ? 22.484 -26.688 -2.639 1 95.81 33 PRO B C 1
ATOM 2996 O O . PRO B 1 33 ? 22.141 -25.75 -3.365 1 95.81 33 PRO B O 1
ATOM 2999 N N . GLY B 1 34 ? 21.766 -27.156 -1.574 1 95.88 34 GLY B N 1
ATOM 3000 C CA . GLY B 1 34 ? 20.531 -26.516 -1.166 1 95.88 34 GLY B CA 1
ATOM 3001 C C . GLY B 1 34 ? 19.344 -26.922 -2.012 1 95.88 34 GLY B C 1
ATOM 3002 O O . GLY B 1 34 ? 18.234 -26.406 -1.817 1 95.88 34 GLY B O 1
ATOM 3003 N N . GLU B 1 35 ? 19.578 -27.859 -2.92 1 97 35 GLU B N 1
ATOM 3004 C CA . GLU B 1 35 ? 18.5 -28.266 -3.822 1 97 35 GLU B CA 1
ATOM 3005 C C . GLU B 1 35 ? 18.016 -29.672 -3.496 1 97 35 GLU B C 1
ATOM 3007 O O . GLU B 1 35 ? 18.703 -30.438 -2.816 1 97 35 GLU B O 1
ATOM 3012 N N . ILE B 1 36 ? 16.828 -29.953 -3.945 1 97.5 36 ILE B N 1
ATOM 3013 C CA . ILE B 1 36 ? 16.297 -31.312 -3.93 1 97.5 36 ILE B CA 1
ATOM 3014 C C . ILE B 1 36 ? 15.805 -31.688 -5.328 1 97.5 36 ILE B C 1
ATOM 3016 O O . ILE B 1 36 ? 15.469 -30.828 -6.133 1 97.5 36 ILE B O 1
ATOM 3020 N N . ARG B 1 37 ? 15.844 -32.906 -5.578 1 98.19 37 ARG B N 1
ATOM 3021 C CA . ARG B 1 37 ? 15.172 -33.438 -6.762 1 98.19 37 ARG B CA 1
ATOM 3022 C C . ARG B 1 37 ? 13.805 -34.031 -6.406 1 98.19 37 ARG B C 1
ATOM 3024 O O . ARG B 1 37 ? 13.68 -34.812 -5.469 1 98.19 37 ARG B O 1
ATOM 3031 N N . VAL B 1 38 ? 12.844 -33.594 -7.094 1 98.38 38 VAL B N 1
ATOM 3032 C CA . VAL B 1 38 ? 11.469 -34.031 -6.832 1 98.38 38 VAL B CA 1
ATOM 3033 C C . VAL B 1 38 ? 10.93 -34.812 -8.039 1 98.38 38 VAL B C 1
ATOM 3035 O O . VAL B 1 38 ? 10.984 -34.312 -9.164 1 98.38 38 VAL B O 1
ATOM 3038 N N . LYS B 1 39 ? 10.516 -36.031 -7.801 1 98.38 39 LYS B N 1
ATOM 3039 C CA . LYS B 1 39 ? 9.695 -36.719 -8.781 1 98.38 39 LYS B CA 1
ATOM 3040 C C . LYS B 1 39 ? 8.273 -36.156 -8.812 1 98.38 39 LYS B C 1
ATOM 3042 O O . LYS B 1 39 ? 7.492 -36.375 -7.883 1 98.38 39 LYS B O 1
ATOM 3047 N N . VAL B 1 40 ? 7.977 -35.5 -9.883 1 98.69 40 VAL B N 1
ATOM 3048 C CA . VAL B 1 40 ? 6.738 -34.719 -9.953 1 98.69 40 VAL B CA 1
ATOM 3049 C C . VAL B 1 40 ? 5.547 -35.688 -10.094 1 98.69 40 VAL B C 1
ATOM 3051 O O . VAL B 1 40 ? 5.57 -36.594 -10.922 1 98.69 40 VAL B O 1
ATOM 3054 N N . LYS B 1 41 ? 4.562 -35.438 -9.281 1 98.69 41 LYS B N 1
ATOM 3055 C CA . LYS B 1 41 ? 3.33 -36.219 -9.336 1 98.69 41 LYS B CA 1
ATOM 3056 C C . LYS B 1 41 ? 2.174 -35.375 -9.883 1 98.69 41 LYS B C 1
ATOM 3058 O O . LYS B 1 41 ? 1.245 -35.938 -10.484 1 98.69 41 LYS B O 1
ATOM 3063 N N . ALA B 1 42 ? 2.199 -34.125 -9.672 1 98.69 42 ALA B N 1
ATOM 3064 C CA . ALA B 1 42 ? 1.171 -33.219 -10.148 1 98.69 42 ALA B CA 1
ATOM 3065 C C . ALA B 1 42 ? 1.749 -31.812 -10.383 1 98.69 42 ALA B C 1
ATOM 3067 O O . ALA B 1 42 ? 2.713 -31.422 -9.727 1 98.69 42 ALA B O 1
ATOM 3068 N N . ILE B 1 43 ? 1.24 -31.109 -11.367 1 98.56 43 ILE B N 1
ATOM 3069 C CA . ILE B 1 43 ? 1.629 -29.75 -11.727 1 98.56 43 ILE B CA 1
ATOM 3070 C C . ILE B 1 43 ? 0.41 -28.828 -11.672 1 98.56 43 ILE B C 1
ATOM 3072 O O . ILE B 1 43 ? -0.668 -29.188 -12.148 1 98.56 43 ILE B O 1
ATOM 3076 N N . GLY B 1 44 ? 0.543 -27.719 -10.984 1 97.81 44 GLY B N 1
ATOM 3077 C CA . GLY B 1 44 ? -0.521 -26.719 -10.984 1 97.81 44 GLY B CA 1
ATOM 3078 C C . GLY B 1 44 ? -0.37 -25.688 -12.086 1 97.81 44 GLY B C 1
ATOM 3079 O O . GLY B 1 44 ? 0.729 -25.172 -12.32 1 97.81 44 GLY B O 1
ATOM 3080 N N . LEU B 1 45 ? -1.467 -25.391 -12.789 1 95.81 45 LEU B N 1
ATOM 3081 C CA . LEU B 1 45 ? -1.426 -24.406 -13.859 1 95.81 45 LEU B CA 1
ATOM 3082 C C . LEU B 1 45 ? -1.718 -23 -13.328 1 95.81 45 LEU B C 1
ATOM 3084 O O . LEU B 1 45 ? -2.545 -22.844 -12.43 1 95.81 45 LEU B O 1
ATOM 3088 N N . ASN B 1 46 ? -1.084 -22.062 -13.852 1 92.69 46 ASN B N 1
ATOM 3089 C CA . ASN B 1 46 ? -1.261 -20.641 -13.516 1 92.69 46 ASN B CA 1
ATOM 3090 C C . ASN B 1 46 ? -1.369 -19.781 -14.766 1 92.69 46 ASN B C 1
ATOM 3092 O O . ASN B 1 46 ? -0.811 -20.125 -15.812 1 92.69 46 ASN B O 1
ATOM 3096 N N . PHE B 1 47 ? -2.033 -18.719 -14.609 1 86.5 47 PHE B N 1
ATOM 3097 C CA . PHE B 1 47 ? -2.176 -17.828 -15.758 1 86.5 47 PHE B CA 1
ATOM 3098 C C . PHE B 1 47 ? -0.816 -17.328 -16.234 1 86.5 47 PHE B C 1
ATOM 3100 O O . PHE B 1 47 ? -0.604 -17.125 -17.422 1 86.5 47 PHE B O 1
ATOM 3107 N N . ALA B 1 48 ? 0.053 -17.172 -15.312 1 87.12 48 ALA B N 1
ATOM 3108 C CA . ALA B 1 48 ? 1.414 -16.781 -15.672 1 87.12 48 ALA B CA 1
ATOM 3109 C C . ALA B 1 48 ? 2.027 -17.766 -16.656 1 87.12 48 ALA B C 1
ATOM 3111 O O . ALA B 1 48 ? 2.824 -17.391 -17.516 1 87.12 48 ALA B O 1
ATOM 3112 N N . ASP B 1 49 ? 1.655 -19.016 -16.594 1 88.69 49 ASP B N 1
ATOM 3113 C CA . ASP B 1 49 ? 2.113 -20.031 -17.547 1 88.69 49 ASP B CA 1
ATOM 3114 C C . ASP B 1 49 ? 1.628 -19.719 -18.953 1 88.69 49 ASP B C 1
ATOM 3116 O O . ASP B 1 49 ? 2.406 -19.781 -19.906 1 88.69 49 ASP B O 1
ATOM 3120 N N . VAL B 1 50 ? 0.385 -19.375 -18.969 1 83.44 50 VAL B N 1
ATOM 3121 C CA . VAL B 1 50 ? -0.239 -19.078 -20.25 1 83.44 50 VAL B CA 1
ATOM 3122 C C . VAL B 1 50 ? 0.454 -17.891 -20.906 1 83.44 50 VAL B C 1
ATOM 3124 O O . VAL B 1 50 ? 0.841 -17.953 -22.078 1 83.44 50 VAL B O 1
ATOM 3127 N N . PHE B 1 51 ? 0.673 -16.906 -20.062 1 81.94 51 PHE B N 1
ATOM 3128 C CA . PHE B 1 51 ? 1.287 -15.68 -20.578 1 81.94 51 PHE B CA 1
ATOM 3129 C C . PHE B 1 51 ? 2.723 -15.945 -21.016 1 81.94 51 PHE B C 1
ATOM 3131 O O . PHE B 1 51 ? 3.189 -15.367 -22 1 81.94 51 PHE B O 1
ATOM 3138 N N . SER B 1 52 ? 3.369 -16.766 -20.328 1 85 52 SER B N 1
ATOM 3139 C CA . SER B 1 52 ? 4.746 -17.094 -20.672 1 85 52 SER B CA 1
ATOM 3140 C C . SER B 1 52 ? 4.824 -17.828 -22 1 85 52 SER B C 1
ATOM 3142 O O . SER B 1 52 ? 5.68 -17.531 -22.844 1 85 52 SER B O 1
ATOM 3144 N N . VAL B 1 53 ? 3.93 -18.703 -22.219 1 83.75 53 VAL B N 1
ATOM 3145 C CA . VAL B 1 53 ? 3.906 -19.484 -23.453 1 83.75 53 VAL B CA 1
ATOM 3146 C C . VAL B 1 53 ? 3.555 -18.578 -24.641 1 83.75 53 VAL B C 1
ATOM 3148 O O . VAL B 1 53 ? 4.129 -18.719 -25.719 1 83.75 53 VAL B O 1
ATOM 3151 N N . LEU B 1 54 ? 2.693 -17.609 -24.328 1 78.62 54 LEU B N 1
ATOM 3152 C CA . LEU B 1 54 ? 2.23 -16.719 -25.375 1 78.62 54 LEU B CA 1
ATOM 3153 C C . LEU B 1 54 ? 3.234 -15.586 -25.609 1 78.62 54 LEU B C 1
ATOM 3155 O O . LEU B 1 54 ? 3.1 -14.82 -26.562 1 78.62 54 LEU B O 1
ATOM 3159 N N . GLY B 1 55 ? 4.215 -15.484 -24.781 1 74.88 55 GLY B N 1
ATOM 3160 C CA . GLY B 1 55 ? 5.219 -14.445 -24.922 1 74.88 55 GLY B CA 1
ATOM 3161 C C . GLY B 1 55 ? 4.75 -13.094 -24.406 1 74.88 55 GLY B C 1
ATOM 3162 O O . GLY B 1 55 ? 5.227 -12.055 -24.859 1 74.88 55 GLY B O 1
ATOM 3163 N N . LEU B 1 56 ? 3.785 -13.078 -23.578 1 69.38 56 LEU B N 1
ATOM 3164 C CA . LEU B 1 56 ? 3.184 -11.852 -23.078 1 69.38 56 LEU B CA 1
ATOM 3165 C C . LEU B 1 56 ? 3.592 -11.602 -21.625 1 69.38 56 LEU B C 1
ATOM 3167 O O . LEU B 1 56 ? 3.02 -10.734 -20.953 1 69.38 56 LEU B O 1
ATOM 3171 N N . TYR B 1 57 ? 4.531 -12.344 -21.328 1 72.25 57 TYR B N 1
ATOM 3172 C CA . TYR B 1 57 ? 4.98 -12.266 -19.938 1 72.25 57 TYR B CA 1
ATOM 3173 C C . TYR B 1 57 ? 6.398 -11.719 -19.844 1 72.25 57 TYR B C 1
ATOM 3175 O O . TYR B 1 57 ? 7.344 -12.344 -20.344 1 72.25 57 TYR B O 1
ATOM 3183 N N . GLY B 1 58 ? 6.602 -10.523 -19.281 1 69.44 58 GLY B N 1
ATOM 3184 C CA . GLY B 1 58 ? 7.879 -9.836 -19.234 1 69.44 58 GLY B CA 1
ATOM 3185 C C . GLY B 1 58 ? 8.945 -10.617 -18.484 1 69.44 58 GLY B C 1
ATOM 3186 O O . GLY B 1 58 ? 10.141 -10.398 -18.703 1 69.44 58 GLY B O 1
ATOM 3187 N N . ALA B 1 59 ? 8.586 -11.633 -17.703 1 71.5 59 ALA B N 1
ATOM 3188 C CA . ALA B 1 59 ? 9.539 -12.391 -16.906 1 71.5 59 ALA B CA 1
ATOM 3189 C C . ALA B 1 59 ? 9.945 -13.688 -17.609 1 71.5 59 ALA B C 1
ATOM 3191 O O . ALA B 1 59 ? 10.719 -14.477 -17.062 1 71.5 59 ALA B O 1
ATOM 3192 N N . THR B 1 60 ? 9.422 -13.828 -18.797 1 74.56 60 THR B N 1
ATOM 3193 C CA . THR B 1 60 ? 9.68 -15.07 -19.516 1 74.56 60 THR B CA 1
ATOM 3194 C C . THR B 1 60 ? 11.156 -15.188 -19.891 1 74.56 60 THR B C 1
ATOM 3196 O O . THR B 1 60 ? 11.758 -14.227 -20.359 1 74.56 60 THR B O 1
ATOM 3199 N N . PRO B 1 61 ? 11.773 -16.375 -19.609 1 81.69 61 PRO B N 1
ATOM 3200 C CA . PRO B 1 61 ? 13.148 -16.594 -20.062 1 81.69 61 PRO B CA 1
ATOM 3201 C C . PRO B 1 61 ? 13.258 -16.703 -21.578 1 81.69 61 PRO B C 1
ATOM 3203 O O . PRO B 1 61 ? 12.242 -16.812 -22.266 1 81.69 61 PRO B O 1
ATOM 3206 N N . ASP B 1 62 ? 14.508 -16.672 -22 1 85.19 62 ASP B N 1
ATOM 3207 C CA . ASP B 1 62 ? 14.742 -16.922 -23.422 1 85.19 62 ASP B CA 1
ATOM 3208 C C . ASP B 1 62 ? 14.383 -18.359 -23.797 1 85.19 62 ASP B C 1
ATOM 3210 O O . ASP B 1 62 ? 14.594 -19.281 -23.016 1 85.19 62 ASP B O 1
ATOM 3214 N N . CYS B 1 63 ? 13.867 -18.5 -24.984 1 87.56 63 CYS B N 1
ATOM 3215 C CA . CYS B 1 63 ? 13.578 -19.844 -25.516 1 87.56 63 CYS B CA 1
ATOM 3216 C C . CYS B 1 63 ? 14.867 -20.562 -25.875 1 87.56 63 CYS B C 1
ATOM 3218 O O . CYS B 1 63 ? 15.844 -19.938 -26.281 1 87.56 63 CYS B O 1
ATOM 3220 N N . PRO B 1 64 ? 14.828 -21.938 -25.828 1 92.88 64 PRO B N 1
ATOM 3221 C CA . PRO B 1 64 ? 13.742 -22.734 -25.25 1 92.88 64 PRO B CA 1
ATOM 3222 C C . PRO B 1 64 ? 13.711 -22.672 -23.719 1 92.88 64 PRO B C 1
ATOM 3224 O O . PRO B 1 64 ? 14.75 -22.484 -23.094 1 92.88 64 PRO B O 1
ATOM 3227 N N . PHE B 1 65 ? 12.578 -22.781 -23.156 1 93.69 65 PHE B N 1
ATOM 3228 C CA . PHE B 1 65 ? 12.461 -22.859 -21.703 1 93.69 65 PHE B CA 1
ATOM 3229 C C . PHE B 1 65 ? 11.312 -23.797 -21.297 1 93.69 65 PHE B C 1
ATOM 3231 O O . PHE B 1 65 ? 10.461 -24.125 -22.125 1 93.69 65 PHE B O 1
ATOM 3238 N N . VAL B 1 66 ? 11.383 -24.312 -20.094 1 96.12 66 VAL B N 1
ATOM 3239 C CA . VAL B 1 66 ? 10.328 -25.141 -19.516 1 96.12 66 VAL B CA 1
ATOM 3240 C C . VAL B 1 66 ? 9.43 -24.281 -18.641 1 96.12 66 VAL B C 1
ATOM 3242 O O . VAL B 1 66 ? 9.875 -23.75 -17.609 1 96.12 66 VAL B O 1
ATOM 3245 N N . PRO B 1 67 ? 8.109 -24.125 -19 1 95.81 67 PRO B N 1
ATOM 3246 C CA . PRO B 1 67 ? 7.18 -23.359 -18.172 1 95.81 67 PRO B CA 1
ATOM 3247 C C . PRO B 1 67 ? 6.797 -24.078 -16.891 1 95.81 67 PRO B C 1
ATOM 3249 O O . PRO B 1 67 ? 7.285 -25.188 -16.625 1 95.81 67 PRO B O 1
ATOM 3252 N N . GLY B 1 68 ? 5.914 -23.422 -16.172 1 96.19 68 GLY B N 1
ATOM 3253 C CA . GLY B 1 68 ? 5.391 -24 -14.938 1 96.19 68 GLY B CA 1
ATOM 3254 C C . GLY B 1 68 ? 5.969 -23.359 -13.688 1 96.19 68 GLY B C 1
ATOM 3255 O O . GLY B 1 68 ? 7.188 -23.219 -13.562 1 96.19 68 GLY B O 1
ATOM 3256 N N . LEU B 1 69 ? 5.086 -23.109 -12.742 1 96.94 69 LEU B N 1
ATOM 3257 C CA . LEU B 1 69 ? 5.523 -22.359 -11.57 1 96.94 69 LEU B CA 1
ATOM 3258 C C . LEU B 1 69 ? 5.41 -23.203 -10.305 1 96.94 69 LEU B C 1
ATOM 3260 O O . LEU B 1 69 ? 5.895 -22.797 -9.242 1 96.94 69 LEU B O 1
ATOM 3264 N N . GLU B 1 70 ? 4.727 -24.344 -10.422 1 97.88 70 GLU B N 1
ATOM 3265 C CA . GLU B 1 70 ? 4.578 -25.125 -9.203 1 97.88 70 GLU B CA 1
ATOM 3266 C C . GLU B 1 70 ? 4.285 -26.594 -9.516 1 97.88 70 GLU B C 1
ATOM 3268 O O . GLU B 1 70 ? 3.791 -26.906 -10.602 1 97.88 70 GLU B O 1
ATOM 3273 N N . CYS B 1 71 ? 4.633 -27.422 -8.594 1 98.56 71 CYS B N 1
ATOM 3274 C CA . CYS B 1 71 ? 4.352 -28.844 -8.664 1 98.56 71 CYS B CA 1
ATOM 3275 C C . CYS B 1 71 ? 4.367 -29.484 -7.281 1 98.56 71 CYS B C 1
ATOM 3277 O O . CYS B 1 71 ? 4.625 -28.797 -6.285 1 98.56 71 CYS B O 1
ATOM 3279 N N . CYS B 1 72 ? 3.924 -30.641 -7.234 1 98.75 72 CYS B N 1
ATOM 3280 C CA . CYS B 1 72 ? 3.963 -31.484 -6.047 1 98.75 72 CYS B CA 1
ATOM 3281 C C . CYS B 1 72 ? 4.469 -32.875 -6.391 1 98.75 72 CYS B C 1
ATOM 3283 O O . CYS B 1 72 ? 4.156 -33.406 -7.457 1 98.75 72 CYS B O 1
ATOM 3285 N N . GLY B 1 73 ? 5.281 -33.406 -5.496 1 98.62 73 GLY B N 1
ATOM 3286 C CA . GLY B 1 73 ? 5.812 -34.719 -5.77 1 98.62 73 GLY B CA 1
ATOM 3287 C C . GLY B 1 73 ? 6.621 -35.281 -4.621 1 98.62 73 GLY B C 1
ATOM 3288 O O . GLY B 1 73 ? 6.426 -34.906 -3.467 1 98.62 73 GLY B O 1
ATOM 3289 N N . ILE B 1 74 ? 7.445 -36.25 -5 1 98.44 74 ILE B N 1
ATOM 3290 C CA . ILE B 1 74 ? 8.188 -37 -4.008 1 98.44 74 ILE B CA 1
ATOM 3291 C C . ILE B 1 74 ? 9.672 -36.656 -4.102 1 98.44 74 ILE B C 1
ATOM 3293 O O . ILE B 1 74 ? 10.25 -36.656 -5.188 1 98.44 74 ILE B O 1
ATOM 3297 N N . VAL B 1 75 ? 10.266 -36.406 -2.922 1 98.44 75 VAL B N 1
ATOM 3298 C CA . VAL B 1 75 ? 11.695 -36.125 -2.875 1 98.44 75 VAL B CA 1
ATOM 3299 C C . VAL B 1 75 ? 12.484 -37.375 -3.262 1 98.44 75 VAL B C 1
ATOM 3301 O O . VAL B 1 75 ? 12.32 -38.438 -2.639 1 98.44 75 VAL B O 1
ATOM 3304 N N . GLU B 1 76 ? 13.328 -37.25 -4.246 1 97.5 76 GLU B N 1
ATOM 3305 C CA . GLU B 1 76 ? 14.125 -38.375 -4.715 1 97.5 76 GLU B CA 1
ATOM 3306 C C . GLU B 1 76 ? 15.578 -38.25 -4.262 1 97.5 76 GLU B C 1
ATOM 3308 O O . GLU B 1 76 ? 16.266 -39.281 -4.09 1 97.5 76 GLU B O 1
ATOM 3313 N N . ALA B 1 77 ? 16.047 -37.062 -4.16 1 97.62 77 ALA B N 1
ATOM 3314 C CA . ALA B 1 77 ? 17.422 -36.781 -3.771 1 97.62 77 ALA B CA 1
ATOM 3315 C C . ALA B 1 77 ? 17.547 -35.406 -3.121 1 97.62 77 ALA B C 1
ATOM 3317 O O . ALA B 1 77 ? 16.734 -34.531 -3.391 1 97.62 77 ALA B O 1
ATOM 3318 N N . ILE B 1 78 ? 18.5 -35.312 -2.248 1 97.12 78 ILE B N 1
ATOM 3319 C CA . ILE B 1 78 ? 18.766 -34.062 -1.555 1 97.12 78 ILE B CA 1
ATOM 3320 C C . ILE B 1 78 ? 20.25 -33.688 -1.723 1 97.12 78 ILE B C 1
ATOM 3322 O O . ILE B 1 78 ? 21.125 -34.5 -1.479 1 97.12 78 ILE B O 1
ATOM 3326 N N . GLY B 1 79 ? 20.406 -32.5 -2.223 1 96.44 79 GLY B N 1
ATOM 3327 C CA . GLY B 1 79 ? 21.766 -32 -2.338 1 96.44 79 GLY B CA 1
ATOM 3328 C C . GLY B 1 79 ? 22.391 -31.625 -1.003 1 96.44 79 GLY B C 1
ATOM 3329 O O . GLY B 1 79 ? 21.719 -31.656 0.027 1 96.44 79 GLY B O 1
ATOM 3330 N N . GLU B 1 80 ? 23.688 -31.266 -1.086 1 95 80 GLU B N 1
ATOM 3331 C CA . GLU B 1 80 ? 24.391 -30.812 0.117 1 95 80 GLU B CA 1
ATOM 3332 C C . GLU B 1 80 ? 23.812 -29.484 0.619 1 95 80 GLU B C 1
ATOM 3334 O O . GLU B 1 80 ? 23.047 -28.828 -0.079 1 95 80 GLU B O 1
ATOM 3339 N N . SER B 1 81 ? 24.172 -29.172 1.859 1 92.5 81 SER B N 1
ATOM 3340 C CA . SER B 1 81 ? 23.75 -27.875 2.4 1 92.5 81 SER B CA 1
ATOM 3341 C C . SER B 1 81 ? 24.375 -26.734 1.621 1 92.5 81 SER B C 1
ATOM 3343 O O . SER B 1 81 ? 25.516 -26.812 1.164 1 92.5 81 SER B O 1
ATOM 3345 N N . ASP B 1 82 ? 23.594 -25.703 1.421 1 93.31 82 ASP B N 1
ATOM 3346 C CA . ASP B 1 82 ? 24.078 -24.5 0.747 1 93.31 82 ASP B CA 1
ATOM 3347 C C . ASP B 1 82 ? 24.594 -23.484 1.756 1 93.31 82 ASP B C 1
ATOM 3349 O O . ASP B 1 82 ? 23.812 -22.844 2.467 1 93.31 82 ASP B O 1
ATOM 3353 N N . PRO B 1 83 ? 25.844 -23.141 1.788 1 91.19 83 PRO B N 1
ATOM 3354 C CA . PRO B 1 83 ? 26.375 -22.172 2.746 1 91.19 83 PRO B CA 1
ATOM 3355 C C . PRO B 1 83 ? 26.047 -20.719 2.379 1 91.19 83 PRO B C 1
ATOM 3357 O O . PRO B 1 83 ? 26.234 -19.812 3.197 1 91.19 83 PRO B O 1
ATOM 3360 N N . SER B 1 84 ? 25.594 -20.547 1.2 1 91.81 84 SER B N 1
ATOM 3361 C CA . SER B 1 84 ? 25.375 -19.188 0.72 1 91.81 84 SER B CA 1
ATOM 3362 C C . SER B 1 84 ? 23.969 -18.688 1.062 1 91.81 84 SER B C 1
ATOM 3364 O O . SER B 1 84 ? 23.625 -17.547 0.788 1 91.81 84 SER B O 1
ATOM 3366 N N . LEU B 1 85 ? 23.172 -19.469 1.673 1 93.38 85 LEU B N 1
ATOM 3367 C CA . LEU B 1 85 ? 21.844 -19.031 2.059 1 93.38 85 LEU B CA 1
ATOM 3368 C C . LEU B 1 85 ? 21.922 -17.859 3.029 1 93.38 85 LEU B C 1
ATOM 3370 O O . LEU B 1 85 ? 22.703 -17.875 3.975 1 93.38 85 LEU B O 1
ATOM 3374 N N . PRO B 1 86 ? 21.141 -16.844 2.693 1 92.44 86 PRO B N 1
ATOM 3375 C CA . PRO B 1 86 ? 21.188 -15.688 3.594 1 92.44 86 PRO B CA 1
ATOM 3376 C C . PRO B 1 86 ? 20.641 -16 4.988 1 92.44 86 PRO B C 1
ATOM 3378 O O . PRO B 1 86 ? 19.891 -16.969 5.156 1 92.44 86 PRO B O 1
ATOM 3381 N N . GLU B 1 87 ? 21.031 -15.086 5.93 1 91.12 87 GLU B N 1
ATOM 3382 C CA . GLU B 1 87 ? 20.469 -15.18 7.27 1 91.12 87 GLU B CA 1
ATOM 3383 C C . GLU B 1 87 ? 18.953 -14.953 7.246 1 91.12 87 GLU B C 1
ATOM 3385 O O . GLU B 1 87 ? 18.469 -14.055 6.555 1 91.12 87 GLU B O 1
ATOM 3390 N N . GLY B 1 88 ? 18.219 -15.844 7.871 1 92.06 88 GLY B N 1
ATOM 3391 C CA . GLY B 1 88 ? 16.781 -15.703 7.922 1 92.06 88 GLY B CA 1
ATOM 3392 C C . GLY B 1 88 ? 16.062 -16.609 6.938 1 92.06 88 GLY B C 1
ATOM 3393 O O . GLY B 1 88 ? 14.828 -16.719 6.977 1 92.06 88 GLY B O 1
ATOM 3394 N N . ALA B 1 89 ? 16.844 -17.266 6.113 1 94 89 ALA B N 1
ATOM 3395 C CA . ALA B 1 89 ? 16.219 -18.203 5.188 1 94 89 ALA B CA 1
ATOM 3396 C C . ALA B 1 89 ? 15.5 -19.328 5.938 1 94 89 ALA B C 1
ATOM 3398 O O . ALA B 1 89 ? 16 -19.828 6.949 1 94 89 ALA B O 1
ATOM 3399 N N . VAL B 1 90 ? 14.32 -19.609 5.449 1 94.56 90 VAL B N 1
ATOM 3400 C CA . VAL B 1 90 ? 13.547 -20.719 6.023 1 94.56 90 VAL B CA 1
ATOM 3401 C C . VAL B 1 90 ? 13.695 -21.969 5.152 1 94.56 90 VAL B C 1
ATOM 3403 O O . VAL B 1 90 ? 13.273 -21.969 3.996 1 94.56 90 VAL B O 1
ATOM 3406 N N . VAL B 1 91 ? 14.266 -22.953 5.715 1 93.88 91 VAL B N 1
ATOM 3407 C CA . VAL B 1 91 ? 14.492 -24.203 5.004 1 93.88 91 VAL B CA 1
ATOM 3408 C C . VAL B 1 91 ? 13.758 -25.344 5.711 1 93.88 91 VAL B C 1
ATOM 3410 O O . VAL B 1 91 ? 14.055 -25.656 6.867 1 93.88 91 VAL B O 1
ATOM 3413 N N . PRO B 1 92 ? 12.844 -25.938 5.004 1 94.56 92 PRO B N 1
ATOM 3414 C CA . PRO B 1 92 ? 12.125 -27.031 5.637 1 94.56 92 PRO B CA 1
ATOM 3415 C C . PRO B 1 92 ? 12.984 -28.297 5.789 1 94.56 92 PRO B C 1
ATOM 3417 O O . PRO B 1 92 ? 13.977 -28.453 5.082 1 94.56 92 PRO B O 1
ATOM 3420 N N . THR B 1 93 ? 12.523 -29.094 6.75 1 93.81 93 THR B N 1
ATOM 3421 C CA . THR B 1 93 ? 13.141 -30.406 6.918 1 93.81 93 THR B CA 1
ATOM 3422 C C . THR B 1 93 ? 12.375 -31.453 6.129 1 93.81 93 THR B C 1
ATOM 3424 O O . THR B 1 93 ? 11.188 -31.703 6.379 1 93.81 93 THR B O 1
ATOM 3427 N N . VAL B 1 94 ? 13.117 -32.031 5.168 1 96.5 94 VAL B N 1
ATOM 3428 C CA . VAL B 1 94 ? 12.508 -33.094 4.375 1 96.5 94 VAL B CA 1
ATOM 3429 C C . VAL B 1 94 ? 13.484 -34.25 4.215 1 96.5 94 VAL B C 1
ATOM 3431 O O . VAL B 1 94 ? 14.688 -34.094 4.449 1 96.5 94 VAL B O 1
ATOM 3434 N N . ALA B 1 95 ? 12.906 -35.438 3.939 1 97.5 95 ALA B N 1
ATOM 3435 C CA . ALA B 1 95 ? 13.688 -36.625 3.652 1 97.5 95 ALA B CA 1
ATOM 3436 C C . ALA B 1 95 ? 13.289 -37.219 2.307 1 97.5 95 ALA B C 1
ATOM 3438 O O . ALA B 1 95 ? 12.211 -36.969 1.789 1 97.5 95 ALA B O 1
ATOM 3439 N N . VAL B 1 96 ? 14.289 -37.969 1.774 1 97.62 96 VAL B N 1
ATOM 3440 C CA . VAL B 1 96 ? 13.961 -38.719 0.57 1 97.62 96 VAL B CA 1
ATOM 3441 C C . VAL B 1 96 ? 12.719 -39.562 0.817 1 97.62 96 VAL B C 1
ATOM 3443 O O . VAL B 1 96 ? 12.609 -40.219 1.853 1 97.62 96 VAL B O 1
ATOM 3446 N N . GLY B 1 97 ? 11.781 -39.469 -0.053 1 98.06 97 GLY B N 1
ATOM 3447 C CA . GLY B 1 97 ? 10.531 -40.219 0.095 1 98.06 97 GLY B CA 1
ATOM 3448 C C . GLY B 1 97 ? 9.383 -39.344 0.552 1 98.06 97 GLY B C 1
ATOM 3449 O O . GLY B 1 97 ? 8.219 -39.719 0.424 1 98.06 97 GLY B O 1
ATOM 3450 N N . ASP B 1 98 ? 9.688 -38.188 1.089 1 98.31 98 ASP B N 1
ATOM 3451 C CA . ASP B 1 98 ? 8.648 -37.25 1.543 1 98.31 98 ASP B CA 1
ATOM 3452 C C . ASP B 1 98 ? 7.914 -36.625 0.36 1 98.31 98 ASP B C 1
ATOM 3454 O O . ASP B 1 98 ? 8.508 -36.406 -0.692 1 98.31 98 ASP B O 1
ATOM 3458 N N . SER B 1 99 ? 6.621 -36.375 0.52 1 98.56 99 SER B N 1
ATOM 3459 C CA . SER B 1 99 ? 5.867 -35.562 -0.424 1 98.56 99 SER B CA 1
ATOM 3460 C C . SER B 1 99 ? 6.051 -34.062 -0.133 1 98.56 99 SER B C 1
ATOM 3462 O O . SER B 1 99 ? 5.953 -33.625 1.019 1 98.56 99 SER B O 1
ATOM 3464 N N . VAL B 1 100 ? 6.367 -33.312 -1.235 1 98.62 100 VAL B N 1
ATOM 3465 C CA . VAL B 1 100 ? 6.613 -31.875 -1.035 1 98.62 100 VAL B CA 1
ATOM 3466 C C . VAL B 1 100 ? 5.883 -31.062 -2.105 1 98.62 100 VAL B C 1
ATOM 3468 O O . VAL B 1 100 ? 5.652 -31.562 -3.213 1 98.62 100 VAL B O 1
ATOM 3471 N N . MET B 1 101 ? 5.449 -29.922 -1.738 1 98.62 101 MET B N 1
ATOM 3472 C CA . MET B 1 101 ? 4.984 -28.891 -2.658 1 98.62 101 MET B CA 1
ATOM 3473 C C . MET B 1 101 ? 6.129 -27.953 -3.057 1 98.62 101 MET B C 1
ATOM 3475 O O . MET B 1 101 ? 6.973 -27.609 -2.227 1 98.62 101 MET B O 1
ATOM 3479 N N . VAL B 1 102 ? 6.152 -27.578 -4.305 1 97.75 102 VAL B N 1
ATOM 3480 C CA . VAL B 1 102 ? 7.266 -26.797 -4.824 1 97.75 102 VAL B CA 1
ATOM 3481 C C . VAL B 1 102 ? 6.734 -25.562 -5.551 1 97.75 102 VAL B C 1
ATOM 3483 O O . VAL B 1 102 ? 5.816 -25.656 -6.367 1 97.75 102 VAL B O 1
ATOM 3486 N N . VAL B 1 103 ? 7.254 -24.438 -5.238 1 96.31 103 VAL B N 1
ATOM 3487 C CA . VAL B 1 103 ? 7.078 -23.25 -6.059 1 96.31 103 VAL B CA 1
ATOM 3488 C C . VAL B 1 103 ? 8.398 -22.891 -6.75 1 96.31 103 VAL B C 1
ATOM 3490 O O . VAL B 1 103 ? 9.461 -22.953 -6.129 1 96.31 103 VAL B O 1
ATOM 3493 N N . THR B 1 104 ? 8.383 -22.672 -8.039 1 92.38 104 THR B N 1
ATOM 3494 C CA . THR B 1 104 ? 9.602 -22.406 -8.805 1 92.38 104 THR B CA 1
ATOM 3495 C C . THR B 1 104 ? 9.352 -21.312 -9.844 1 92.38 104 THR B C 1
ATOM 3497 O O . THR B 1 104 ? 8.211 -21.094 -10.266 1 92.38 104 THR B O 1
ATOM 3500 N N . ARG B 1 105 ? 10.492 -20.562 -10.125 1 89.5 105 ARG B N 1
ATOM 3501 C CA . ARG B 1 105 ? 10.453 -19.594 -11.227 1 89.5 105 ARG B CA 1
ATOM 3502 C C . ARG B 1 105 ? 10.578 -20.312 -12.57 1 89.5 105 ARG B C 1
ATOM 3504 O O . ARG B 1 105 ? 11.617 -20.234 -13.227 1 89.5 105 ARG B O 1
ATOM 3511 N N . PHE B 1 106 ? 9.57 -21.047 -12.938 1 90.75 106 PHE B N 1
ATOM 3512 C CA . PHE B 1 106 ? 9.469 -21.859 -14.141 1 90.75 106 PHE B CA 1
ATOM 3513 C C . PHE B 1 106 ? 10.078 -23.234 -13.922 1 90.75 106 PHE B C 1
ATOM 3515 O O . PHE B 1 106 ? 10.617 -23.516 -12.844 1 90.75 106 PHE B O 1
ATOM 3522 N N . GLY B 1 107 ? 9.82 -24.172 -14.914 1 95.44 107 GLY B N 1
ATOM 3523 C CA . GLY B 1 107 ? 10.492 -25.469 -14.945 1 95.44 107 GLY B CA 1
ATOM 3524 C C . GLY B 1 107 ? 9.625 -26.594 -14.43 1 95.44 107 GLY B C 1
ATOM 3525 O O . GLY B 1 107 ? 10 -27.766 -14.531 1 95.44 107 GLY B O 1
ATOM 3526 N N . ALA B 1 108 ? 8.477 -26.328 -14.008 1 97.44 108 ALA B N 1
ATOM 3527 C CA . ALA B 1 108 ? 7.672 -27.344 -13.336 1 97.44 108 ALA B CA 1
ATOM 3528 C C . ALA B 1 108 ? 6.996 -28.266 -14.336 1 97.44 108 ALA B C 1
ATOM 3530 O O . ALA B 1 108 ? 6.48 -29.328 -13.969 1 97.44 108 ALA B O 1
ATOM 3531 N N . TYR B 1 109 ? 6.957 -27.875 -15.602 1 97.88 109 TYR B N 1
ATOM 3532 C CA . TYR B 1 109 ? 6.391 -28.75 -16.625 1 97.88 109 TYR B CA 1
ATOM 3533 C C . TYR B 1 109 ? 7.348 -29.891 -16.953 1 97.88 109 TYR B C 1
ATOM 3535 O O . TYR B 1 109 ? 7.801 -30.031 -18.094 1 97.88 109 TYR B O 1
ATOM 3543 N N . ALA B 1 110 ? 7.582 -30.719 -15.984 1 98.19 110 ALA B N 1
ATOM 3544 C CA . ALA B 1 110 ? 8.578 -31.781 -16.078 1 98.19 110 ALA B CA 1
ATOM 3545 C C . ALA B 1 110 ? 8.219 -32.969 -15.172 1 98.19 110 ALA B C 1
ATOM 3547 O O . ALA B 1 110 ? 7.504 -32.781 -14.18 1 98.19 110 ALA B O 1
ATOM 3548 N N . SER B 1 111 ? 8.711 -34.125 -15.516 1 98.25 111 SER B N 1
ATOM 3549 C CA . SER B 1 111 ? 8.461 -35.312 -14.703 1 98.25 111 SER B CA 1
ATOM 3550 C C . SER B 1 111 ? 9.359 -35.344 -13.477 1 98.25 111 SER B C 1
ATOM 3552 O O . SER B 1 111 ? 9.117 -36.094 -12.539 1 98.25 111 SER B O 1
ATOM 3554 N N . ALA B 1 112 ? 10.406 -34.594 -13.539 1 98.06 112 ALA B N 1
ATOM 3555 C CA . ALA B 1 112 ? 11.305 -34.375 -12.406 1 98.06 112 ALA B CA 1
ATOM 3556 C C . ALA B 1 112 ? 11.891 -32.969 -12.422 1 98.06 112 ALA B C 1
ATOM 3558 O O . ALA B 1 112 ? 12.188 -32.438 -13.484 1 98.06 112 ALA B O 1
ATOM 3559 N N . VAL B 1 113 ? 12.094 -32.438 -11.25 1 98.12 113 VAL B N 1
ATOM 3560 C CA . VAL B 1 113 ? 12.625 -31.062 -11.172 1 98.12 113 VAL B CA 1
ATOM 3561 C C . VAL B 1 113 ? 13.641 -30.984 -10.031 1 98.12 113 VAL B C 1
ATOM 3563 O O . VAL B 1 113 ? 13.492 -31.641 -9.008 1 98.12 113 VAL B O 1
ATOM 3566 N N . ASN B 1 114 ? 14.75 -30.281 -10.281 1 98 114 ASN B N 1
ATOM 3567 C CA . ASN B 1 114 ? 15.562 -29.781 -9.18 1 98 114 ASN B CA 1
ATOM 3568 C C . ASN B 1 114 ? 15.07 -28.422 -8.695 1 98 114 ASN B C 1
ATOM 3570 O O . ASN B 1 114 ? 14.852 -27.516 -9.5 1 98 114 ASN B O 1
ATOM 3574 N N . ALA B 1 115 ? 14.797 -28.312 -7.418 1 96.69 115 ALA B N 1
ATOM 3575 C CA . ALA B 1 115 ? 14.289 -27.062 -6.852 1 96.69 115 ALA B CA 1
ATOM 3576 C C . ALA B 1 115 ? 15.031 -26.703 -5.57 1 96.69 115 ALA B C 1
ATOM 3578 O O . ALA B 1 115 ? 15.469 -27.578 -4.828 1 96.69 115 ALA B O 1
ATOM 3579 N N . PRO B 1 116 ? 15.211 -25.344 -5.336 1 96.12 116 PRO B N 1
ATOM 3580 C CA . PRO B 1 116 ? 15.758 -24.969 -4.031 1 96.12 116 PRO B CA 1
ATOM 3581 C C . PRO B 1 116 ? 14.898 -25.438 -2.867 1 96.12 116 PRO B C 1
ATOM 3583 O O . PRO B 1 116 ? 13.672 -25.266 -2.889 1 96.12 116 PRO B O 1
ATOM 3586 N N . LEU B 1 117 ? 15.531 -25.969 -1.91 1 95.75 117 LEU B N 1
ATOM 3587 C CA . LEU B 1 117 ? 14.82 -26.516 -0.757 1 95.75 117 LEU B CA 1
ATOM 3588 C C . LEU B 1 117 ? 14 -25.438 -0.062 1 95.75 117 LEU B C 1
ATOM 3590 O O . LEU B 1 117 ? 12.906 -25.703 0.431 1 95.75 117 LEU B O 1
ATOM 3594 N N . HIS B 1 118 ? 14.469 -24.188 -0.07 1 94.88 118 HIS B N 1
ATOM 3595 C CA . HIS B 1 118 ? 13.773 -23.094 0.611 1 94.88 118 HIS B CA 1
ATOM 3596 C C . HIS B 1 118 ? 12.484 -22.734 -0.114 1 94.88 118 HIS B C 1
ATOM 3598 O O . HIS B 1 118 ? 11.656 -21.984 0.424 1 94.88 118 HIS B O 1
ATOM 3604 N N . GLN B 1 119 ? 12.258 -23.266 -1.287 1 95.75 119 GLN B N 1
ATOM 3605 C CA . GLN B 1 119 ? 11.039 -23.016 -2.055 1 95.75 119 GLN B CA 1
ATOM 3606 C C . GLN B 1 119 ? 10.102 -24.219 -2.006 1 95.75 119 GLN B C 1
ATOM 3608 O O . GLN B 1 119 ? 9.18 -24.328 -2.818 1 95.75 119 GLN B O 1
ATOM 3613 N N . CYS B 1 120 ? 10.352 -25.094 -1.102 1 96.31 120 CYS B N 1
ATOM 3614 C CA . CYS B 1 120 ? 9.531 -26.297 -0.925 1 96.31 120 CYS B CA 1
ATOM 3615 C C . CYS B 1 120 ? 8.844 -26.281 0.436 1 96.31 120 CYS B C 1
ATOM 3617 O O . CYS B 1 120 ? 9.312 -25.625 1.369 1 96.31 120 CYS B O 1
ATOM 3619 N N . ARG B 1 121 ? 7.754 -26.953 0.5 1 97.5 121 ARG B N 1
ATOM 3620 C CA . ARG B 1 121 ? 7.035 -27.219 1.742 1 97.5 121 ARG B CA 1
ATOM 3621 C C . ARG B 1 121 ? 6.523 -28.656 1.777 1 97.5 121 ARG B C 1
ATOM 3623 O O . ARG B 1 121 ? 6.094 -29.188 0.754 1 97.5 121 ARG B O 1
ATOM 3630 N N . PRO B 1 122 ? 6.594 -29.203 2.953 1 97.69 122 PRO B N 1
ATOM 3631 C CA . PRO B 1 122 ? 6 -30.547 3.041 1 97.69 122 PRO B CA 1
ATOM 3632 C C . PRO B 1 122 ? 4.512 -30.562 2.691 1 97.69 122 PRO B C 1
ATOM 3634 O O . PRO B 1 122 ? 3.795 -29.609 3.014 1 97.69 122 PRO B O 1
ATOM 3637 N N . LEU B 1 123 ? 4.109 -31.562 2.029 1 98.06 123 LEU B N 1
ATOM 3638 C CA . LEU B 1 123 ? 2.688 -31.75 1.764 1 98.06 123 LEU B CA 1
ATOM 3639 C C . LEU B 1 123 ? 1.921 -32 3.059 1 98.06 123 LEU B C 1
ATOM 3641 O O . LEU B 1 123 ? 2.277 -32.875 3.84 1 98.06 123 LEU B O 1
ATOM 3645 N N . PRO B 1 124 ? 0.899 -31.156 3.316 1 96.81 124 PRO B N 1
ATOM 3646 C CA . PRO B 1 124 ? 0.109 -31.406 4.523 1 96.81 124 PRO B CA 1
ATOM 3647 C C . PRO B 1 124 ? -0.5 -32.812 4.559 1 96.81 124 PRO B C 1
ATOM 3649 O O . PRO B 1 124 ? -0.889 -33.344 3.514 1 96.81 124 PRO B O 1
ATOM 3652 N N . SER B 1 125 ? -0.646 -33.312 5.805 1 95.38 125 SER B N 1
ATOM 3653 C CA . SER B 1 125 ? -1.218 -34.625 5.969 1 95.38 125 SER B CA 1
ATOM 3654 C C . SER B 1 125 ? -2.635 -34.719 5.406 1 95.38 125 SER B C 1
ATOM 3656 O O . SER B 1 125 ? -3.439 -33.812 5.629 1 95.38 125 SER B O 1
ATOM 3658 N N . GLY B 1 126 ? -2.844 -35.719 4.656 1 96.31 126 GLY B N 1
ATOM 3659 C CA . GLY B 1 126 ? -4.184 -35.969 4.141 1 96.31 126 GLY B CA 1
ATOM 3660 C C . GLY B 1 126 ? -4.422 -35.312 2.789 1 96.31 126 GLY B C 1
ATOM 3661 O O . GLY B 1 126 ? -5.438 -35.594 2.143 1 96.31 126 GLY B O 1
ATOM 3662 N N . TRP B 1 127 ? -3.527 -34.469 2.307 1 97.94 127 TRP B N 1
ATOM 3663 C CA . TRP B 1 127 ? -3.695 -33.812 1.001 1 97.94 127 TRP B CA 1
ATOM 3664 C C . TRP B 1 127 ? -3.209 -34.75 -0.115 1 97.94 127 TRP B C 1
ATOM 3666 O O . TRP B 1 127 ? -2.242 -35.5 0.062 1 97.94 127 TRP B O 1
ATOM 3676 N N . THR B 1 128 ? -3.9 -34.688 -1.251 1 98.19 128 THR B N 1
ATOM 3677 C CA . THR B 1 128 ? -3.414 -35.344 -2.453 1 98.19 128 THR B CA 1
ATOM 3678 C C . THR B 1 128 ? -2.318 -34.531 -3.123 1 98.19 128 THR B C 1
ATOM 3680 O O . THR B 1 128 ? -2.139 -33.344 -2.809 1 98.19 128 THR B O 1
ATOM 3683 N N . HIS B 1 129 ? -1.545 -35.188 -3.965 1 98.38 129 HIS B N 1
ATOM 3684 C CA . HIS B 1 129 ? -0.534 -34.469 -4.719 1 98.38 129 HIS B CA 1
ATOM 3685 C C . HIS B 1 129 ? -1.169 -33.375 -5.582 1 98.38 129 HIS B C 1
ATOM 3687 O O . HIS B 1 129 ? -0.573 -32.312 -5.797 1 98.38 129 HIS B O 1
ATOM 3693 N N . GLU B 1 130 ? -2.391 -33.688 -6.121 1 98.25 130 GLU B N 1
ATOM 3694 C CA . GLU B 1 130 ? -3.117 -32.688 -6.902 1 98.25 130 GLU B CA 1
ATOM 3695 C C . GLU B 1 130 ? -3.43 -31.438 -6.062 1 98.25 130 GLU B C 1
ATOM 3697 O O . GLU B 1 130 ? -3.236 -30.312 -6.516 1 98.25 130 GLU B O 1
ATOM 3702 N N . GLN B 1 131 ? -3.84 -31.672 -4.863 1 98 131 GLN B N 1
ATOM 3703 C CA . GLN B 1 131 ? -4.117 -30.562 -3.953 1 98 131 GLN B CA 1
ATOM 3704 C C . GLN B 1 131 ? -2.842 -29.797 -3.602 1 98 131 GLN B C 1
ATOM 3706 O O . GLN B 1 131 ? -2.846 -28.562 -3.529 1 98 131 GLN B O 1
ATOM 3711 N N . GLY B 1 132 ? -1.778 -30.516 -3.439 1 98.25 132 GLY B N 1
ATOM 3712 C CA . GLY B 1 132 ? -0.496 -29.875 -3.176 1 98.25 132 GLY B CA 1
ATOM 3713 C C . GLY B 1 132 ? -0.028 -28.984 -4.309 1 98.25 132 GLY B C 1
ATOM 3714 O O . GLY B 1 132 ? 0.481 -27.891 -4.07 1 98.25 132 GLY B O 1
ATOM 3715 N N . ALA B 1 133 ? -0.22 -29.422 -5.543 1 98.19 133 ALA B N 1
ATOM 3716 C CA . ALA B 1 133 ? 0.191 -28.656 -6.723 1 98.19 133 ALA B CA 1
ATOM 3717 C C . ALA B 1 133 ? -0.718 -27.453 -6.945 1 98.19 133 ALA B C 1
ATOM 3719 O O . ALA B 1 133 ? -0.456 -26.625 -7.82 1 98.19 133 ALA B O 1
ATOM 3720 N N . ALA B 1 134 ? -1.789 -27.359 -6.137 1 97.69 134 ALA B N 1
ATOM 3721 C CA . ALA B 1 134 ? -2.797 -26.328 -6.316 1 97.69 134 ALA B CA 1
ATOM 3722 C C . ALA B 1 134 ? -2.707 -25.281 -5.207 1 97.69 134 ALA B C 1
ATOM 3724 O O . ALA B 1 134 ? -3.572 -24.406 -5.098 1 97.69 134 ALA B O 1
ATOM 3725 N N . PHE B 1 135 ? -1.652 -25.25 -4.43 1 97.69 135 PHE B N 1
ATOM 3726 C CA . PHE B 1 135 ? -1.739 -24.484 -3.193 1 97.69 135 PHE B CA 1
ATOM 3727 C C . PHE B 1 135 ? -0.754 -23.312 -3.205 1 97.69 135 PHE B C 1
ATOM 3729 O O . PHE B 1 135 ? -1.148 -22.156 -3.041 1 97.69 135 PHE B O 1
ATOM 3736 N N . LEU B 1 136 ? 0.493 -23.484 -3.441 1 96.94 136 LEU B N 1
ATOM 3737 C CA . LEU B 1 136 ? 1.537 -22.531 -3.096 1 96.94 136 LEU B CA 1
ATOM 3738 C C . LEU B 1 136 ? 1.404 -21.266 -3.926 1 96.94 136 LEU B C 1
ATOM 3740 O O . LEU B 1 136 ? 1.326 -20.156 -3.373 1 96.94 136 LEU B O 1
ATOM 3744 N N . VAL B 1 137 ? 1.326 -21.344 -5.23 1 96.81 137 VAL B N 1
ATOM 3745 C CA . VAL B 1 137 ? 1.339 -20.156 -6.059 1 96.81 137 VAL B CA 1
ATOM 3746 C C . VAL B 1 137 ? 0.062 -19.344 -5.824 1 96.81 137 VAL B C 1
ATOM 3748 O O . VAL B 1 137 ? 0.117 -18.141 -5.566 1 96.81 137 VAL B O 1
ATOM 3751 N N . GLN B 1 138 ? -1.083 -19.984 -5.852 1 96.38 138 GLN B N 1
ATOM 3752 C CA . GLN B 1 138 ? -2.346 -19.281 -5.688 1 96.38 138 GLN B CA 1
ATOM 3753 C C . GLN B 1 138 ? -2.535 -18.812 -4.242 1 96.38 138 GLN B C 1
ATOM 3755 O O . GLN B 1 138 ? -3.029 -17.719 -3.998 1 96.38 138 GLN B O 1
ATOM 3760 N N . GLY B 1 139 ? -2.166 -19.688 -3.289 1 96.88 139 GLY B N 1
ATOM 3761 C CA . GLY B 1 139 ? -2.201 -19.281 -1.894 1 96.88 139 GLY B CA 1
ATOM 3762 C C . GLY B 1 139 ? -1.327 -18.078 -1.602 1 96.88 139 GLY B C 1
ATOM 3763 O O . GLY B 1 139 ? -1.771 -17.125 -0.961 1 96.88 139 GLY B O 1
ATOM 3764 N N . LEU B 1 140 ? -0.109 -18.141 -2.105 1 96.81 140 LEU B N 1
ATOM 3765 C CA . LEU B 1 140 ? 0.827 -17.047 -1.914 1 96.81 140 LEU B CA 1
ATOM 3766 C C . LEU B 1 140 ? 0.319 -15.773 -2.594 1 96.81 140 LEU B C 1
ATOM 3768 O O . LEU B 1 140 ? 0.454 -14.68 -2.047 1 96.81 140 LEU B O 1
ATOM 3772 N N . THR B 1 141 ? -0.234 -15.922 -3.768 1 97.06 141 THR B N 1
ATOM 3773 C CA . THR B 1 141 ? -0.753 -14.781 -4.508 1 97.06 141 THR B CA 1
ATOM 3774 C C . THR B 1 141 ? -1.855 -14.078 -3.719 1 97.06 141 THR B C 1
ATOM 3776 O O . THR B 1 141 ? -1.793 -12.867 -3.494 1 97.06 141 THR B O 1
ATOM 3779 N N . ALA B 1 142 ? -2.812 -14.852 -3.285 1 97.81 142 ALA B N 1
ATOM 3780 C CA . ALA B 1 142 ? -3.924 -14.281 -2.523 1 97.81 142 ALA B CA 1
ATOM 3781 C C . ALA B 1 142 ? -3.445 -13.719 -1.191 1 97.81 142 ALA B C 1
ATOM 3783 O O . ALA B 1 142 ? -3.875 -12.641 -0.778 1 97.81 142 ALA B O 1
ATOM 3784 N N . PHE B 1 143 ? -2.566 -14.445 -0.559 1 97.94 143 PHE B N 1
ATOM 3785 C CA . PHE B 1 143 ? -2.082 -14.039 0.753 1 97.94 143 PHE B CA 1
ATOM 3786 C C . PHE B 1 143 ? -1.276 -12.75 0.654 1 97.94 143 PHE B C 1
ATOM 3788 O O . PHE B 1 143 ? -1.448 -11.836 1.468 1 97.94 143 PHE B O 1
ATOM 3795 N N . TYR B 1 144 ? -0.388 -12.703 -0.288 1 97 144 TYR B N 1
ATOM 3796 C CA . TYR B 1 144 ? 0.395 -11.492 -0.479 1 97 144 TYR B CA 1
ATOM 3797 C C . TYR B 1 144 ? -0.509 -10.297 -0.784 1 97 144 TYR B C 1
ATOM 3799 O O . TYR B 1 144 ? -0.325 -9.211 -0.229 1 97 144 TYR B O 1
ATOM 3807 N N . ALA B 1 145 ? -1.477 -10.469 -1.647 1 98 145 ALA B N 1
ATOM 3808 C CA . ALA B 1 145 ? -2.418 -9.414 -2.018 1 98 145 ALA B CA 1
ATOM 3809 C C . ALA B 1 145 ? -3.168 -8.898 -0.796 1 98 145 ALA B C 1
ATOM 3811 O O . ALA B 1 145 ? -3.271 -7.684 -0.593 1 98 145 ALA B O 1
ATOM 3812 N N . LEU B 1 146 ? -3.637 -9.789 0.03 1 98.06 146 LEU B N 1
ATOM 3813 C CA . LEU B 1 146 ? -4.578 -9.422 1.08 1 98.06 146 LEU B CA 1
ATOM 3814 C C . LEU B 1 146 ? -3.844 -8.992 2.344 1 98.06 146 LEU B C 1
ATOM 3816 O O . LEU B 1 146 ? -4.32 -8.125 3.08 1 98.06 146 LEU B O 1
ATOM 3820 N N . ARG B 1 147 ? -2.695 -9.555 2.568 1 94.88 147 ARG B N 1
ATOM 3821 C CA . ARG B 1 147 ? -2.02 -9.266 3.83 1 94.88 147 ARG B CA 1
ATOM 3822 C C . ARG B 1 147 ? -0.905 -8.242 3.637 1 94.88 147 ARG B C 1
ATOM 3824 O O . ARG B 1 147 ? -0.965 -7.145 4.188 1 94.88 147 ARG B O 1
ATOM 3831 N N . ALA B 1 148 ? 0.093 -8.57 2.758 1 93 148 ALA B N 1
ATOM 3832 C CA . ALA B 1 148 ? 1.261 -7.703 2.609 1 93 148 ALA B CA 1
ATOM 3833 C C . ALA B 1 148 ? 0.885 -6.383 1.942 1 93 148 ALA B C 1
ATOM 3835 O O . ALA B 1 148 ? 1.354 -5.32 2.352 1 93 148 ALA B O 1
ATOM 3836 N N . LEU B 1 149 ? 0.027 -6.453 0.933 1 96.75 149 LEU B N 1
ATOM 3837 C CA . LEU B 1 149 ? -0.326 -5.246 0.195 1 96.75 149 LEU B CA 1
ATOM 3838 C C . LEU B 1 149 ? -1.655 -4.68 0.683 1 96.75 149 LEU B C 1
ATOM 3840 O O . LEU B 1 149 ? -1.747 -3.494 1.012 1 96.75 149 LEU B O 1
ATOM 3844 N N . GLY B 1 150 ? -2.641 -5.531 0.875 1 97.56 150 GLY B N 1
ATOM 3845 C CA . GLY B 1 150 ? -3.963 -5.086 1.282 1 97.56 150 GLY B CA 1
ATOM 3846 C C . GLY B 1 150 ? -4.043 -4.719 2.752 1 97.56 150 GLY B C 1
ATOM 3847 O O . GLY B 1 150 ? -4.91 -3.943 3.156 1 97.56 150 GLY B O 1
ATOM 3848 N N . ASP B 1 151 ? -3.174 -5.355 3.557 1 96.38 151 ASP B N 1
ATOM 3849 C CA . ASP B 1 151 ? -3.15 -5.137 5 1 96.38 151 ASP B CA 1
ATOM 3850 C C . ASP B 1 151 ? -4.539 -5.32 5.605 1 96.38 151 ASP B C 1
ATOM 3852 O O . ASP B 1 151 ? -5.027 -4.449 6.328 1 96.38 151 ASP B O 1
ATOM 3856 N N . VAL B 1 152 ? -5.227 -6.379 5.238 1 97.25 152 VAL B N 1
ATOM 3857 C CA . VAL B 1 152 ? -6.586 -6.676 5.676 1 97.25 152 VAL B CA 1
ATOM 3858 C C . VAL B 1 152 ? -6.617 -6.852 7.195 1 97.25 152 VAL B C 1
ATOM 3860 O O . VAL B 1 152 ? -5.77 -7.551 7.762 1 97.25 152 VAL B O 1
ATOM 3863 N N . LYS B 1 153 ? -7.555 -6.199 7.832 1 93.94 153 LYS B N 1
ATOM 3864 C CA . LYS B 1 153 ? -7.77 -6.293 9.273 1 93.94 153 LYS B CA 1
ATOM 3865 C C . LYS B 1 153 ? -9.117 -6.934 9.586 1 93.94 153 L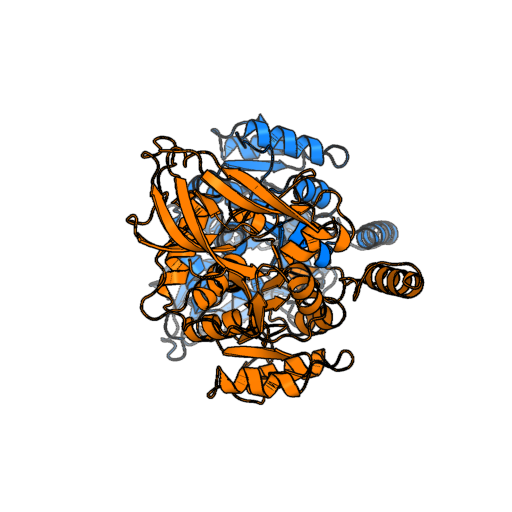YS B C 1
ATOM 3867 O O . LYS B 1 153 ? -10.008 -6.973 8.734 1 93.94 153 LYS B O 1
ATOM 3872 N N . LYS B 1 154 ? -9.148 -7.449 10.844 1 94.81 154 LYS B N 1
ATOM 3873 C CA . LYS B 1 154 ? -10.414 -7.988 11.328 1 94.81 154 LYS B CA 1
ATOM 3874 C C . LYS B 1 154 ? -11.531 -6.957 11.211 1 94.81 154 LYS B C 1
ATOM 3876 O O . LYS B 1 154 ? -11.336 -5.781 11.531 1 94.81 154 LYS B O 1
ATOM 3881 N N . GLY B 1 155 ? -12.703 -7.395 10.695 1 93.69 155 GLY B N 1
ATOM 3882 C CA . GLY B 1 155 ? -13.883 -6.543 10.625 1 93.69 155 GLY B CA 1
ATOM 3883 C C . GLY B 1 155 ? -14 -5.793 9.312 1 93.69 155 GLY B C 1
ATOM 3884 O O . GLY B 1 155 ? -15.039 -5.184 9.031 1 93.69 155 GLY B O 1
ATOM 3885 N N . GLN B 1 156 ? -13.023 -5.82 8.438 1 95.56 156 GLN B N 1
ATOM 3886 C CA . GLN B 1 156 ? -13.047 -5.102 7.172 1 95.56 156 GLN B CA 1
ATOM 3887 C C . GLN B 1 156 ? -13.797 -5.891 6.105 1 95.56 156 GLN B C 1
ATOM 3889 O O . GLN B 1 156 ? -13.945 -7.109 6.211 1 95.56 156 GLN B O 1
ATOM 3894 N N . THR B 1 157 ? -14.297 -5.191 5.156 1 97.88 157 THR B N 1
ATOM 3895 C CA . THR B 1 157 ? -14.953 -5.77 3.994 1 97.88 157 THR B CA 1
ATOM 3896 C C . THR B 1 157 ? -14 -5.836 2.805 1 97.88 157 THR B C 1
ATOM 3898 O O . THR B 1 157 ? -13.328 -4.852 2.488 1 97.88 157 THR B O 1
ATOM 3901 N N . VAL B 1 158 ? -13.953 -7.016 2.141 1 98.62 158 VAL B N 1
ATOM 3902 C CA . VAL B 1 158 ? -12.984 -7.238 1.073 1 98.62 158 VAL B CA 1
ATOM 3903 C C . VAL B 1 158 ? -13.703 -7.699 -0.192 1 98.62 158 VAL B C 1
ATOM 3905 O O . VAL B 1 158 ? -14.398 -8.719 -0.182 1 98.62 158 VAL B O 1
ATOM 3908 N N . LEU B 1 159 ? -13.578 -6.918 -1.287 1 98.81 159 LEU B N 1
ATOM 3909 C CA . LEU B 1 159 ? -14.094 -7.336 -2.586 1 98.81 159 LEU B CA 1
ATOM 3910 C C . LEU B 1 159 ? -13.117 -8.273 -3.281 1 98.81 159 LEU B C 1
ATOM 3912 O O . LEU B 1 159 ? -11.992 -7.883 -3.598 1 98.81 159 LEU B O 1
ATOM 3916 N N . VAL B 1 160 ? -13.508 -9.492 -3.496 1 98.56 160 VAL B N 1
ATOM 3917 C CA . VAL B 1 160 ? -12.68 -10.508 -4.125 1 98.56 160 VAL B CA 1
ATOM 3918 C C . VAL B 1 160 ? -13.219 -10.828 -5.516 1 98.56 160 VAL B C 1
ATOM 3920 O O . VAL B 1 160 ? -14.25 -11.484 -5.652 1 98.56 160 VAL B O 1
ATOM 3923 N N . HIS B 1 161 ? -12.477 -10.383 -6.508 1 97.12 161 HIS B N 1
ATOM 3924 C CA . HIS B 1 161 ? -12.875 -10.68 -7.879 1 97.12 161 HIS B CA 1
ATOM 3925 C C . HIS B 1 161 ? -12.57 -12.125 -8.242 1 97.12 161 HIS B C 1
ATOM 3927 O O . HIS B 1 161 ? -11.648 -12.727 -7.695 1 97.12 161 HIS B O 1
ATOM 3933 N N . SER B 1 162 ? -13.359 -12.641 -9.242 1 94.12 162 SER B N 1
ATOM 3934 C CA . SER B 1 162 ? -13.188 -14.008 -9.734 1 94.12 162 SER B CA 1
ATOM 3935 C C . SER B 1 162 ? -13.117 -15.008 -8.586 1 94.12 162 SER B C 1
ATOM 3937 O O . SER B 1 162 ? -12.188 -15.812 -8.516 1 94.12 162 SER B O 1
ATOM 3939 N N . ALA B 1 163 ? -14.109 -14.969 -7.766 1 96.38 163 ALA B N 1
ATOM 3940 C CA . ALA B 1 163 ? -14.07 -15.633 -6.465 1 96.38 163 ALA B CA 1
ATOM 3941 C C . ALA B 1 163 ? -14.133 -17.156 -6.617 1 96.38 163 ALA B C 1
ATOM 3943 O O . ALA B 1 163 ? -13.758 -17.891 -5.703 1 96.38 163 ALA B O 1
ATOM 3944 N N . ALA B 1 164 ? -14.609 -17.656 -7.734 1 93.81 164 ALA B N 1
ATOM 3945 C CA . ALA B 1 164 ? -14.734 -19.094 -7.914 1 93.81 164 ALA B CA 1
ATOM 3946 C C . ALA B 1 164 ? -13.445 -19.688 -8.469 1 93.81 164 ALA B C 1
ATOM 3948 O O . ALA B 1 164 ? -13.305 -20.922 -8.539 1 93.81 164 ALA B O 1
ATOM 3949 N N . GLY B 1 165 ? -12.531 -18.875 -8.875 1 91.75 165 GLY B N 1
ATOM 3950 C CA . GLY B 1 165 ? -11.266 -19.344 -9.391 1 91.75 165 GLY B CA 1
ATOM 3951 C C . GLY B 1 165 ? -10.289 -19.75 -8.297 1 91.75 165 GLY B C 1
ATOM 3952 O O . GLY B 1 165 ? -10.633 -19.719 -7.113 1 91.75 165 GLY B O 1
ATOM 3953 N N . GLY B 1 166 ? -9.156 -20.219 -8.68 1 89.62 166 GLY B N 1
ATOM 3954 C CA . GLY B 1 166 ? -8.156 -20.688 -7.746 1 89.62 166 GLY B CA 1
ATOM 3955 C C . GLY B 1 166 ? -7.73 -19.641 -6.738 1 89.62 166 GLY B C 1
ATOM 3956 O O . GLY B 1 166 ? -7.848 -19.844 -5.531 1 89.62 166 GLY B O 1
ATOM 3957 N N . CYS B 1 167 ? -7.32 -18.453 -7.215 1 94.06 167 CYS B N 1
ATOM 3958 C CA . CYS B 1 167 ? -6.895 -17.391 -6.309 1 94.06 167 CYS B CA 1
ATOM 3959 C C . CYS B 1 167 ? -8.078 -16.828 -5.523 1 94.06 167 CYS B C 1
ATOM 3961 O O . CYS B 1 167 ? -7.945 -16.5 -4.348 1 94.06 167 CYS B O 1
ATOM 3963 N N . GLY B 1 168 ? -9.219 -16.797 -6.188 1 96.06 168 GLY B N 1
ATOM 3964 C CA . GLY B 1 168 ? -10.406 -16.266 -5.555 1 96.06 168 GLY B CA 1
ATOM 3965 C C . GLY B 1 168 ? -10.852 -17.062 -4.34 1 96.06 168 GLY B C 1
ATOM 3966 O O . GLY B 1 168 ? -11.156 -16.484 -3.291 1 96.06 168 GLY B O 1
ATOM 3967 N N . LEU B 1 169 ? -10.891 -18.344 -4.508 1 96.44 169 LEU B N 1
ATOM 3968 C CA . LEU B 1 169 ? -11.297 -19.203 -3.402 1 96.44 169 LEU B CA 1
ATOM 3969 C C . LEU B 1 169 ? -10.336 -19.062 -2.225 1 96.44 169 LEU B C 1
ATOM 3971 O O . LEU B 1 169 ? -10.758 -19.062 -1.067 1 96.44 169 LEU B O 1
ATOM 3975 N N . PHE B 1 170 ? -9.07 -18.969 -2.521 1 97 170 PHE B N 1
ATOM 3976 C CA . PHE B 1 170 ? -8.109 -18.719 -1.455 1 97 170 PHE B CA 1
ATOM 3977 C C . PHE B 1 170 ? -8.344 -17.359 -0.824 1 97 170 PHE B C 1
ATOM 3979 O O . PHE B 1 170 ? -8.234 -17.203 0.394 1 97 170 PHE B O 1
ATOM 3986 N N . GLY B 1 171 ? -8.633 -16.328 -1.651 1 98.12 171 GLY B N 1
ATOM 3987 C CA . GLY B 1 171 ? -8.953 -15.016 -1.122 1 98.12 171 GLY B CA 1
ATOM 3988 C C . GLY B 1 171 ? -10.078 -15.039 -0.113 1 98.12 171 GLY B C 1
ATOM 3989 O O . GLY B 1 171 ? -9.977 -14.438 0.958 1 98.12 171 GLY B O 1
ATOM 3990 N N . LEU B 1 172 ? -11.164 -15.789 -0.456 1 97.94 172 LEU B N 1
ATOM 3991 C CA . LEU B 1 172 ? -12.305 -15.914 0.451 1 97.94 172 LEU B CA 1
ATOM 3992 C C . LEU B 1 172 ? -11.891 -16.609 1.746 1 97.94 172 LEU B C 1
ATOM 3994 O O . LEU B 1 172 ? -12.234 -16.141 2.838 1 97.94 172 LEU B O 1
ATOM 3998 N N . GLY B 1 173 ? -11.141 -17.703 1.606 1 97.06 173 GLY B N 1
ATOM 3999 C CA . GLY B 1 173 ? -10.688 -18.422 2.783 1 97.06 173 GLY B CA 1
ATOM 4000 C C . GLY B 1 173 ? -9.797 -17.578 3.688 1 97.06 173 GLY B C 1
ATOM 4001 O O . GLY B 1 173 ? -9.922 -17.641 4.91 1 97.06 173 GLY B O 1
ATOM 4002 N N . ILE B 1 174 ? -8.891 -16.828 3.104 1 98 174 ILE B N 1
ATOM 4003 C CA . ILE B 1 174 ? -7.977 -15.984 3.861 1 98 174 ILE B CA 1
ATOM 4004 C C . ILE B 1 174 ? -8.758 -14.883 4.57 1 98 174 ILE B C 1
ATOM 4006 O O . ILE B 1 174 ? -8.477 -14.555 5.727 1 98 174 ILE B O 1
ATOM 4010 N N . CYS B 1 175 ? -9.742 -14.266 3.881 1 97.81 175 CYS B N 1
ATOM 4011 C CA . CYS B 1 175 ? -10.602 -13.281 4.535 1 97.81 175 CYS B CA 1
ATOM 4012 C C . CYS B 1 175 ? -11.234 -13.867 5.789 1 97.81 175 CYS B C 1
ATOM 4014 O O . CYS B 1 175 ? -11.203 -13.242 6.852 1 97.81 175 CYS B O 1
ATOM 4016 N N . ASN B 1 176 ? -11.773 -15.086 5.652 1 96.88 176 ASN B N 1
ATOM 4017 C CA . ASN B 1 176 ? -12.383 -15.75 6.797 1 96.88 176 ASN B CA 1
ATOM 4018 C C . ASN B 1 176 ? -11.383 -15.961 7.93 1 96.88 176 ASN B C 1
ATOM 4020 O O . ASN B 1 176 ? -11.688 -15.68 9.094 1 96.88 176 ASN B O 1
ATOM 4024 N N . ALA B 1 177 ? -10.227 -16.406 7.574 1 96.69 177 ALA B N 1
ATOM 4025 C CA . ALA B 1 177 ? -9.188 -16.688 8.57 1 96.69 177 ALA B CA 1
ATOM 4026 C C . ALA B 1 177 ? -8.766 -15.406 9.289 1 96.69 177 ALA B C 1
ATOM 4028 O O . ALA B 1 177 ? -8.398 -15.445 10.469 1 96.69 177 ALA B O 1
ATOM 4029 N N . LEU B 1 178 ? -8.844 -14.25 8.641 1 96.12 178 LEU B N 1
ATOM 4030 C CA . LEU B 1 178 ? -8.398 -12.984 9.203 1 96.12 178 LEU B CA 1
ATOM 4031 C C . LEU B 1 178 ? -9.539 -12.266 9.906 1 96.12 178 LEU B C 1
ATOM 4033 O O . LEU B 1 178 ? -9.344 -11.211 10.516 1 96.12 178 LEU B O 1
ATOM 4037 N N . GLY B 1 179 ? -10.719 -12.797 9.805 1 96.06 179 GLY B N 1
ATOM 4038 C CA . GLY B 1 179 ? -11.883 -12.18 10.422 1 96.06 179 GLY B CA 1
ATOM 4039 C C . GLY B 1 179 ? -12.461 -11.047 9.602 1 96.06 179 GLY B C 1
ATOM 4040 O O . GLY B 1 179 ? -13.117 -10.156 10.141 1 96.06 179 GLY B O 1
ATOM 4041 N N . ALA B 1 180 ? -12.18 -10.977 8.32 1 97.06 180 ALA B N 1
ATOM 4042 C CA . ALA B 1 180 ? -12.766 -10.016 7.391 1 97.06 180 ALA B CA 1
ATOM 4043 C C . ALA B 1 180 ? -13.984 -10.602 6.684 1 97.06 180 ALA B C 1
ATOM 4045 O O . ALA B 1 180 ? -14.18 -11.82 6.684 1 97.06 180 ALA B O 1
ATOM 4046 N N . THR B 1 181 ? -14.812 -9.773 6.145 1 97.31 181 THR B N 1
ATOM 4047 C CA . THR B 1 181 ? -16 -10.211 5.418 1 97.31 181 THR B CA 1
ATOM 4048 C C . THR B 1 181 ? -15.797 -10.07 3.914 1 97.31 181 THR B C 1
ATOM 4050 O O . THR B 1 181 ? -15.703 -8.961 3.393 1 97.31 181 THR B O 1
ATOM 4053 N N . PRO B 1 182 ? -15.797 -11.164 3.23 1 97.94 182 PRO B N 1
ATOM 4054 C CA . PRO B 1 182 ? -15.578 -11.078 1.784 1 97.94 182 PRO B CA 1
ATOM 4055 C C . PRO B 1 182 ? -16.859 -10.789 1.014 1 97.94 182 PRO B C 1
ATOM 4057 O O . PRO B 1 182 ? -17.938 -11.234 1.414 1 97.94 182 PRO B O 1
ATOM 4060 N N . ILE B 1 183 ? -16.781 -10.016 0.01 1 98.19 183 ILE B N 1
ATOM 4061 C CA . ILE B 1 183 ? -17.719 -9.859 -1.095 1 98.19 183 ILE B CA 1
ATOM 4062 C C . ILE B 1 183 ? -17.156 -10.523 -2.348 1 98.19 183 ILE B C 1
ATOM 4064 O O . ILE B 1 183 ? -16.109 -10.125 -2.859 1 98.19 183 ILE B O 1
ATOM 4068 N N . ALA B 1 184 ? -17.875 -11.492 -2.82 1 98.38 184 ALA B N 1
ATOM 4069 C CA . ALA B 1 184 ? -17.375 -12.305 -3.926 1 98.38 184 ALA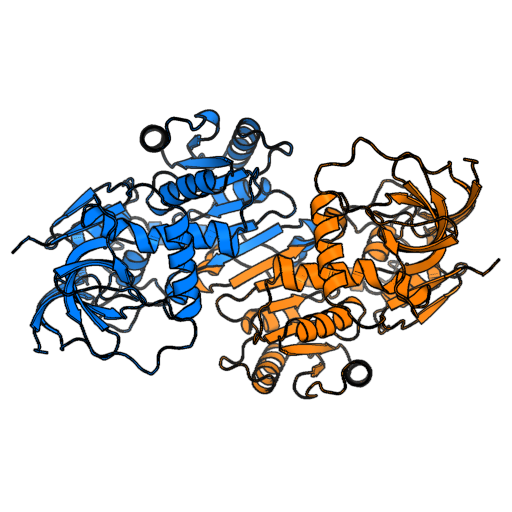 B CA 1
ATOM 4070 C C . ALA B 1 184 ? -18 -11.875 -5.25 1 98.38 184 ALA B C 1
ATOM 4072 O O . ALA B 1 184 ? -19.188 -11.562 -5.312 1 98.38 184 ALA B O 1
ATOM 4073 N N . THR B 1 185 ? -17.172 -11.844 -6.246 1 97.88 185 THR B N 1
ATOM 4074 C CA . THR B 1 185 ? -17.734 -11.672 -7.582 1 97.88 185 THR B CA 1
ATOM 4075 C C . THR B 1 185 ? -17.438 -12.891 -8.453 1 97.88 185 THR B C 1
ATOM 4077 O O . THR B 1 185 ? -16.375 -13.492 -8.352 1 97.88 185 THR B O 1
ATOM 4080 N N . VAL B 1 186 ? -18.406 -13.266 -9.25 1 96.31 186 VAL B N 1
ATOM 4081 C CA . VAL B 1 186 ? -18.266 -14.383 -10.18 1 96.31 186 VAL B CA 1
ATOM 4082 C C . VAL B 1 186 ? -18.797 -13.969 -11.555 1 96.31 186 VAL B C 1
ATOM 4084 O O . VAL B 1 186 ? -19.516 -12.969 -11.68 1 96.31 186 VAL B O 1
ATOM 4087 N N . GLY B 1 187 ? -18.375 -14.719 -12.539 1 92.44 187 GLY B N 1
ATOM 4088 C CA . GLY B 1 187 ? -18.719 -14.359 -13.906 1 92.44 187 GLY B CA 1
ATOM 4089 C C . GLY B 1 187 ? -20.062 -14.906 -14.344 1 92.44 187 GLY B C 1
ATOM 4090 O O . GLY B 1 187 ? -20.609 -14.5 -15.375 1 92.44 187 GLY B O 1
ATOM 4091 N N . SER B 1 188 ? -20.609 -15.875 -13.594 1 91.62 188 SER B N 1
ATOM 4092 C CA . SER B 1 188 ? -21.875 -16.484 -13.969 1 91.62 188 SER B CA 1
ATOM 4093 C C . SER B 1 188 ? -22.594 -17.047 -12.75 1 91.62 188 SER B C 1
ATOM 4095 O O . SER B 1 188 ? -21.984 -17.266 -11.711 1 91.62 188 SER B O 1
ATOM 4097 N N . GLN B 1 189 ? -23.859 -17.281 -13.016 1 92.12 189 GLN B N 1
ATOM 4098 C CA . GLN B 1 189 ? -24.703 -17.797 -11.945 1 92.12 189 GLN B CA 1
ATOM 4099 C C . GLN B 1 189 ? -24.266 -19.188 -11.531 1 92.12 189 GLN B C 1
ATOM 4101 O O . GLN B 1 189 ? -24.375 -19.562 -10.359 1 92.12 189 GLN B O 1
ATOM 4106 N N . THR B 1 190 ? -23.781 -19.938 -12.469 1 89.88 190 THR B N 1
ATOM 4107 C CA . THR B 1 190 ? -23.359 -21.312 -12.195 1 89.88 190 THR B CA 1
ATOM 4108 C C . THR B 1 190 ? -22.219 -21.359 -11.188 1 89.88 190 THR B C 1
ATOM 4110 O O . THR B 1 190 ? -22.094 -22.312 -10.422 1 89.88 190 THR B O 1
ATOM 4113 N N . LYS B 1 191 ? -21.5 -20.328 -11.094 1 93.06 191 LYS B N 1
ATOM 4114 C CA . LYS B 1 191 ? -20.328 -20.281 -10.227 1 93.06 191 LYS B CA 1
ATOM 4115 C C . LYS B 1 191 ? -20.719 -19.875 -8.805 1 93.06 191 LYS B C 1
ATOM 4117 O O . LYS B 1 191 ? -19.922 -20.062 -7.871 1 93.06 191 LYS B O 1
ATOM 4122 N N . VAL B 1 192 ? -21.891 -19.359 -8.633 1 95.31 192 VAL B N 1
ATOM 4123 C CA . VAL B 1 192 ? -22.375 -19.031 -7.301 1 95.31 192 VAL B CA 1
ATOM 4124 C C . VAL B 1 192 ? -22.469 -20.297 -6.449 1 95.31 192 VAL B C 1
ATOM 4126 O O . VAL B 1 192 ? -22.047 -20.297 -5.289 1 95.31 192 VAL B O 1
ATOM 4129 N N . THR B 1 193 ? -22.906 -21.312 -7.062 1 91.94 193 THR B N 1
ATOM 4130 C CA . THR B 1 193 ? -23.047 -22.578 -6.359 1 91.94 193 THR B CA 1
ATOM 4131 C C . THR B 1 193 ? -21.688 -23.094 -5.898 1 91.94 193 THR B C 1
ATOM 4133 O O . THR B 1 193 ? -21.547 -23.609 -4.781 1 91.94 193 THR B O 1
ATOM 4136 N N . ALA B 1 194 ? -20.703 -22.938 -6.746 1 88.81 194 ALA B N 1
ATOM 4137 C CA . ALA B 1 194 ? -19.359 -23.406 -6.41 1 88.81 194 ALA B CA 1
ATOM 4138 C C . ALA B 1 194 ? -18.828 -22.672 -5.18 1 88.81 194 ALA B C 1
ATOM 4140 O O . ALA B 1 194 ? -18.203 -23.281 -4.309 1 88.81 194 ALA B O 1
ATOM 4141 N N . VAL B 1 195 ? -19.062 -21.391 -5.094 1 95.62 195 VAL B N 1
ATOM 4142 C CA . VAL B 1 195 ? -18.609 -20.594 -3.969 1 95.62 195 VAL B CA 1
ATOM 4143 C C . VAL B 1 195 ? -19.344 -21.016 -2.695 1 95.62 195 VAL B C 1
ATOM 4145 O O . VAL B 1 195 ? -18.703 -21.25 -1.661 1 95.62 195 VAL B O 1
ATOM 4148 N N . LEU B 1 196 ? -20.656 -21.234 -2.805 1 95.81 196 LEU B N 1
ATOM 4149 C CA . LEU B 1 196 ? -21.453 -21.547 -1.629 1 95.81 196 LEU B CA 1
ATOM 4150 C C . LEU B 1 196 ? -21.188 -22.969 -1.155 1 95.81 196 LEU B C 1
ATOM 4152 O O . LEU B 1 196 ? -21.312 -23.281 0.034 1 95.81 196 LEU B O 1
ATOM 4156 N N . GLU B 1 197 ? -20.828 -23.812 -2.076 1 92.62 197 GLU B N 1
ATOM 4157 C CA . GLU B 1 197 ? -20.438 -25.172 -1.693 1 92.62 197 GLU B CA 1
ATOM 4158 C C . GLU B 1 197 ? -19.172 -25.156 -0.829 1 92.62 197 GLU B C 1
ATOM 4160 O O . GLU B 1 197 ? -19.078 -25.922 0.141 1 92.62 197 GLU B O 1
ATOM 4165 N N . ARG B 1 198 ? -18.297 -24.344 -1.188 1 93.25 198 ARG B N 1
ATOM 4166 C CA . ARG B 1 198 ? -17.016 -24.266 -0.47 1 93.25 198 ARG B CA 1
ATOM 4167 C C . ARG B 1 198 ? -17.156 -23.422 0.797 1 93.25 198 ARG B C 1
ATOM 4169 O O . ARG B 1 198 ? -16.484 -23.688 1.796 1 93.25 198 ARG B O 1
ATOM 4176 N N . PHE B 1 199 ? -18.031 -22.422 0.729 1 96.19 199 PHE B N 1
ATOM 4177 C CA . PHE B 1 199 ? -18.281 -21.516 1.847 1 96.19 199 PHE B CA 1
ATOM 4178 C C . PHE B 1 199 ? -19.766 -21.438 2.148 1 96.19 199 PHE B C 1
ATOM 4180 O O . PHE B 1 199 ? -20.391 -20.406 1.894 1 96.19 199 PHE B O 1
ATOM 4187 N N . PRO B 1 200 ? -20.281 -22.391 2.861 1 95.56 200 PRO B N 1
ATOM 4188 C CA . PRO B 1 200 ? -21.734 -22.5 3.045 1 95.56 200 PRO B CA 1
ATOM 4189 C C . PRO B 1 200 ? -22.281 -21.391 3.943 1 95.56 200 PRO B C 1
ATOM 4191 O O . PRO B 1 200 ? -23.484 -21.078 3.877 1 95.56 200 PRO B O 1
ATOM 4194 N N . ASP B 1 201 ? -21.5 -20.797 4.754 1 94.62 201 ASP B N 1
ATOM 4195 C CA . ASP B 1 201 ? -21.969 -19.797 5.703 1 94.62 201 ASP B CA 1
ATOM 4196 C C . ASP B 1 201 ? -21.953 -18.391 5.09 1 94.62 201 ASP B C 1
ATOM 4198 O O . ASP B 1 201 ? -22.375 -17.422 5.723 1 94.62 201 ASP B O 1
ATOM 4202 N N . MET B 1 202 ? -21.453 -18.328 3.92 1 96.06 202 MET B N 1
ATOM 4203 C CA . MET B 1 202 ? -21.406 -17.031 3.271 1 96.06 202 MET B CA 1
ATOM 4204 C C . MET B 1 202 ? -22.812 -16.562 2.9 1 96.06 202 MET B C 1
ATOM 4206 O O . MET B 1 202 ? -23.625 -17.344 2.422 1 96.06 202 MET B O 1
ATOM 4210 N N . ASP B 1 203 ? -23.094 -15.289 3.162 1 96.12 203 ASP B N 1
ATOM 4211 C CA . ASP B 1 203 ? -24.375 -14.688 2.756 1 96.12 203 ASP B CA 1
ATOM 4212 C C . ASP B 1 203 ? -24.453 -14.57 1.237 1 96.12 203 ASP B C 1
ATOM 4214 O O . ASP B 1 203 ? -23.641 -13.875 0.617 1 96.12 203 ASP B O 1
ATOM 4218 N N . PRO B 1 204 ? -25.469 -15.211 0.648 1 96.25 204 PRO B N 1
ATOM 4219 C CA . PRO B 1 204 ? -25.594 -15.148 -0.81 1 96.25 204 PRO B CA 1
ATOM 4220 C C . PRO B 1 204 ? -25.703 -13.719 -1.336 1 96.25 204 PRO B C 1
ATOM 4222 O O . PRO B 1 204 ? -25.312 -13.453 -2.477 1 96.25 204 PRO B O 1
ATOM 4225 N N . ASP B 1 205 ? -26.141 -12.805 -0.511 1 96.38 205 ASP B N 1
ATOM 4226 C CA . ASP B 1 205 ? -26.312 -11.414 -0.927 1 96.38 205 ASP B CA 1
ATOM 4227 C C . ASP B 1 205 ? -24.969 -10.719 -1.059 1 96.38 205 ASP B C 1
ATOM 4229 O O . ASP B 1 205 ? -24.875 -9.617 -1.607 1 96.38 205 ASP B O 1
ATOM 4233 N N . THR B 1 206 ? -23.906 -11.383 -0.582 1 98 206 THR B N 1
ATOM 4234 C CA . THR B 1 206 ? -22.578 -10.812 -0.731 1 98 206 THR B CA 1
ATOM 4235 C C . THR B 1 206 ? -21.859 -11.406 -1.944 1 98 206 THR B C 1
ATOM 4237 O O . THR B 1 206 ? -20.672 -11.156 -2.156 1 98 206 THR B O 1
ATOM 4240 N N . ILE B 1 207 ? -22.578 -12.211 -2.74 1 98.44 207 ILE B N 1
ATOM 4241 C CA . ILE B 1 207 ? -22.031 -12.773 -3.971 1 98.44 207 ILE B CA 1
ATOM 4242 C C . ILE B 1 207 ? -22.641 -12.055 -5.176 1 98.44 207 ILE B C 1
ATOM 4244 O O . ILE B 1 207 ? -23.859 -12.023 -5.344 1 98.44 207 ILE B O 1
ATOM 4248 N N . ILE B 1 208 ? -21.766 -11.508 -5.961 1 98.31 208 ILE B N 1
ATOM 4249 C CA . ILE B 1 208 ? -22.188 -10.711 -7.113 1 98.31 208 ILE B CA 1
ATOM 4250 C C . ILE B 1 208 ? -21.938 -11.5 -8.398 1 98.31 208 ILE B C 1
ATOM 4252 O O . ILE B 1 208 ? -20.812 -11.922 -8.672 1 98.31 208 ILE B O 1
ATOM 4256 N N . VAL B 1 209 ? -22.969 -11.75 -9.156 1 98 209 VAL B N 1
ATOM 4257 C CA . VAL B 1 209 ? -22.766 -12.102 -10.555 1 98 209 VAL B CA 1
ATOM 4258 C C . VAL B 1 209 ? -22.562 -10.836 -11.383 1 98 209 VAL B C 1
ATOM 4260 O O . VAL B 1 209 ? -23.5 -10.086 -11.625 1 98 209 VAL B O 1
ATOM 4263 N N . ARG B 1 210 ? -21.344 -10.648 -11.812 1 95.25 210 ARG B N 1
ATOM 4264 C CA . ARG B 1 210 ? -20.891 -9.359 -12.328 1 95.25 210 ARG B CA 1
ATOM 4265 C C . ARG B 1 210 ? -21.703 -8.945 -13.555 1 95.25 210 ARG B C 1
ATOM 4267 O O . ARG B 1 210 ? -21.922 -9.75 -14.461 1 95.25 210 ARG B O 1
ATOM 4274 N N . ASP B 1 211 ? -22.109 -7.773 -13.516 1 95.38 211 ASP B N 1
ATOM 4275 C CA . ASP B 1 211 ? -22.719 -7.07 -14.633 1 95.38 211 ASP B CA 1
ATOM 4276 C C . ASP B 1 211 ? -22 -5.758 -14.93 1 95.38 211 ASP B C 1
ATOM 4278 O O . ASP B 1 211 ? -21.922 -4.875 -14.07 1 95.38 211 ASP B O 1
ATOM 4282 N N . ARG B 1 212 ? -21.438 -5.656 -16.109 1 90.56 212 ARG B N 1
ATOM 4283 C CA . ARG B 1 212 ? -20.562 -4.539 -16.469 1 90.56 212 ARG B CA 1
ATOM 4284 C C . ARG B 1 212 ? -21.281 -3.207 -16.266 1 90.56 212 ARG B C 1
ATOM 4286 O O . ARG B 1 212 ? -20.656 -2.225 -15.844 1 90.56 212 ARG B O 1
ATOM 4293 N N . ARG B 1 213 ? -22.609 -3.084 -16.5 1 91 213 ARG B N 1
ATOM 4294 C CA . ARG B 1 213 ? -23.344 -1.83 -16.484 1 91 213 ARG B CA 1
ATOM 4295 C C . ARG B 1 213 ? -23.766 -1.468 -15.062 1 91 213 ARG B C 1
ATOM 4297 O O . ARG B 1 213 ? -24.016 -0.296 -14.758 1 91 213 ARG B O 1
ATOM 4304 N N . ARG B 1 214 ? -23.859 -2.465 -14.25 1 95.56 214 ARG B N 1
ATOM 4305 C CA . ARG B 1 214 ? -24.438 -2.229 -12.93 1 95.56 214 ARG B CA 1
ATOM 4306 C C . ARG B 1 214 ? -23.438 -2.588 -11.828 1 95.56 214 ARG B C 1
ATOM 4308 O O . ARG B 1 214 ? -23.812 -2.695 -10.656 1 95.56 214 ARG B O 1
ATOM 4315 N N . PHE B 1 215 ? -22.219 -2.734 -12.141 1 96.88 215 PHE B N 1
ATOM 4316 C CA . PHE B 1 215 ? -21.281 -3.324 -11.203 1 96.88 215 PHE B CA 1
ATOM 4317 C C . PHE B 1 215 ? -21.078 -2.416 -9.992 1 96.88 215 PHE B C 1
ATOM 4319 O O . PHE B 1 215 ? -20.984 -2.893 -8.859 1 96.88 215 PHE B O 1
ATOM 4326 N N . ARG B 1 216 ? -21.031 -1.085 -10.234 1 96.5 216 ARG B N 1
ATOM 4327 C CA . ARG B 1 216 ? -20.875 -0.15 -9.125 1 96.5 216 ARG B CA 1
ATOM 4328 C C . ARG B 1 216 ? -22 -0.324 -8.102 1 96.5 216 ARG B C 1
ATOM 4330 O O . ARG B 1 216 ? -21.734 -0.405 -6.902 1 96.5 216 ARG B O 1
ATOM 4337 N N . GLU B 1 217 ? -23.188 -0.413 -8.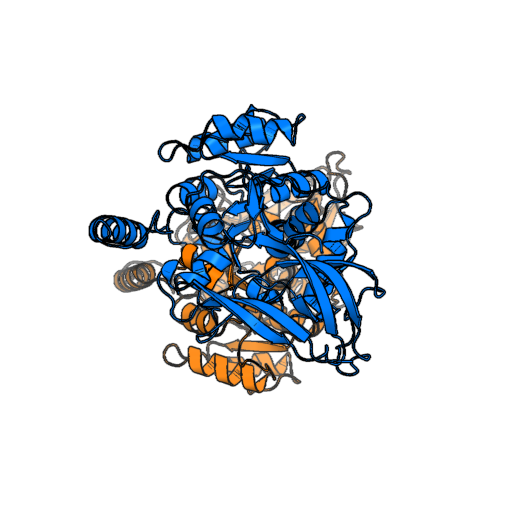562 1 96.81 217 GLU B N 1
ATOM 4338 C CA . GLU B 1 217 ? -24.359 -0.584 -7.707 1 96.81 217 GLU B CA 1
ATOM 4339 C C . GLU B 1 217 ? -24.359 -1.957 -7.039 1 96.81 217 GLU B C 1
ATOM 4341 O O . GLU B 1 217 ? -24.766 -2.09 -5.879 1 96.81 217 GLU B O 1
ATOM 4346 N N . GLN B 1 218 ? -23.969 -2.938 -7.828 1 97.94 218 GLN B N 1
ATOM 4347 C CA . GLN B 1 218 ? -23.891 -4.285 -7.27 1 97.94 218 GLN B CA 1
ATOM 4348 C C . GLN B 1 218 ? -22.938 -4.328 -6.074 1 97.94 218 GLN B C 1
ATOM 4350 O O . GLN B 1 218 ? -23.266 -4.926 -5.047 1 97.94 218 GLN B O 1
ATOM 4355 N N . VAL B 1 219 ? -21.797 -3.695 -6.195 1 98.19 219 VAL B N 1
ATOM 4356 C CA . VAL B 1 219 ? -20.797 -3.701 -5.129 1 98.19 219 VAL B CA 1
ATOM 4357 C C . VAL B 1 219 ? -21.344 -2.969 -3.906 1 98.19 219 VAL B C 1
ATOM 4359 O O . VAL B 1 219 ? -21.203 -3.445 -2.775 1 98.19 219 VAL B O 1
ATOM 4362 N N . ALA B 1 220 ? -21.969 -1.832 -4.141 1 97.44 220 ALA B N 1
ATOM 4363 C CA . ALA B 1 220 ? -22.531 -1.064 -3.037 1 97.44 220 ALA B CA 1
ATOM 4364 C C . ALA B 1 220 ? -23.562 -1.893 -2.271 1 97.44 220 ALA B C 1
ATOM 4366 O O . ALA B 1 220 ? -23.562 -1.918 -1.038 1 97.44 220 ALA B O 1
ATOM 4367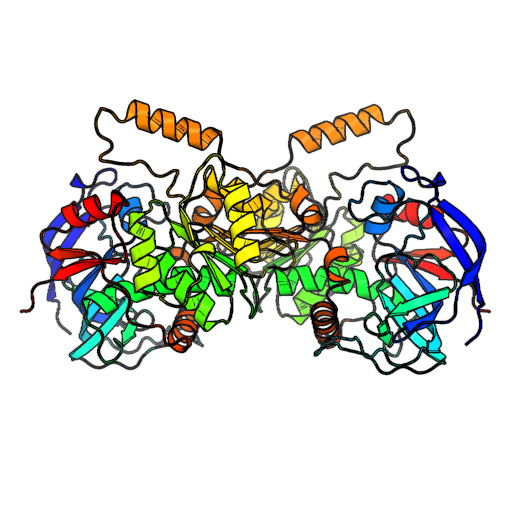 N N . ALA B 1 221 ? -24.422 -2.561 -2.998 1 97.38 221 ALA B N 1
ATOM 4368 C CA . ALA B 1 221 ? -25.469 -3.381 -2.383 1 97.38 221 ALA B CA 1
ATOM 4369 C C . ALA B 1 221 ? -24.859 -4.539 -1.6 1 97.38 221 ALA B C 1
ATOM 4371 O O . ALA B 1 221 ? -25.297 -4.84 -0.486 1 97.38 221 ALA B O 1
ATOM 4372 N N . ALA B 1 222 ? -23.906 -5.164 -2.178 1 98 222 ALA B N 1
ATOM 4373 C CA . ALA B 1 222 ? -23.266 -6.289 -1.513 1 98 222 ALA B CA 1
ATOM 4374 C C . ALA B 1 222 ? -22.5 -5.832 -0.268 1 98 222 ALA B C 1
ATOM 4376 O O . ALA B 1 222 ? -22.453 -6.547 0.735 1 98 222 ALA B O 1
ATOM 4377 N N . ALA B 1 223 ? -21.844 -4.68 -0.379 1 97.62 223 ALA B N 1
ATOM 4378 C CA . ALA B 1 223 ? -21.141 -4.129 0.782 1 97.62 223 ALA B CA 1
ATOM 4379 C C . ALA B 1 223 ? -22.109 -3.855 1.926 1 97.62 223 ALA B C 1
ATOM 4381 O O . ALA B 1 223 ? -21.812 -4.137 3.088 1 97.62 223 ALA B O 1
ATOM 4382 N N . ALA B 1 224 ? -23.234 -3.34 1.593 1 95.94 224 ALA B N 1
ATOM 4383 C CA . ALA B 1 224 ? -24.281 -3.115 2.6 1 95.94 224 ALA B CA 1
ATOM 4384 C C . ALA B 1 224 ? -24.719 -4.43 3.232 1 95.94 224 ALA B C 1
ATOM 4386 O O . ALA B 1 224 ? -24.859 -4.523 4.453 1 95.94 224 ALA B O 1
ATOM 4387 N N . ALA B 1 225 ? -24.922 -5.391 2.426 1 96.19 225 ALA B N 1
ATOM 4388 C CA . ALA B 1 225 ? -25.328 -6.707 2.91 1 96.19 225 ALA B CA 1
ATOM 4389 C C . ALA B 1 225 ? -24.266 -7.309 3.822 1 96.19 225 ALA B C 1
ATOM 4391 O O . ALA B 1 225 ? -24.578 -8.031 4.77 1 96.19 225 ALA B O 1
ATOM 4392 N N . ALA B 1 226 ? -23 -6.98 3.566 1 95.81 226 ALA B N 1
ATOM 4393 C CA . ALA B 1 226 ? -21.875 -7.496 4.348 1 95.81 226 ALA B CA 1
ATOM 4394 C C . ALA B 1 226 ? -21.75 -6.758 5.68 1 95.81 226 ALA B C 1
ATOM 4396 O O . ALA B 1 226 ? -20.906 -7.102 6.508 1 95.81 226 ALA B O 1
ATOM 4397 N N . GLY B 1 227 ? -22.531 -5.699 5.887 1 91.94 227 GLY B N 1
ATOM 4398 C CA . GLY B 1 227 ? -22.547 -4.984 7.152 1 91.94 227 GLY B CA 1
ATOM 4399 C C . GLY B 1 227 ? -21.625 -3.777 7.164 1 91.94 227 GLY B C 1
ATOM 4400 O O . GLY B 1 227 ? -21.281 -3.252 8.227 1 91.94 227 GLY B O 1
ATOM 4401 N N . SER B 1 228 ? -21.125 -3.438 5.984 1 90.38 228 SER B N 1
ATOM 4402 C CA . SER B 1 228 ? -20.297 -2.238 5.938 1 90.38 228 SER B CA 1
ATOM 4403 C C . SER B 1 228 ? -21.109 -0.993 6.285 1 90.38 228 SER B C 1
ATOM 4405 O O . SER B 1 228 ? -22.094 -0.684 5.625 1 90.38 228 SER B O 1
ATOM 4407 N N . GLU B 1 229 ? -20.656 -0.275 7.305 1 81 229 GLU B N 1
ATOM 4408 C CA . GLU B 1 229 ? -21.359 0.926 7.742 1 81 229 GLU B CA 1
ATOM 4409 C C . GLU B 1 229 ? -21.312 2.018 6.676 1 81 229 GLU B C 1
ATOM 4411 O O . GLU B 1 229 ? -22.25 2.799 6.531 1 81 229 GLU B O 1
ATOM 4416 N N . ARG B 1 230 ? -20.344 2.014 5.844 1 81.44 230 ARG B N 1
ATOM 4417 C CA . ARG B 1 230 ? -20.141 3.072 4.859 1 81.44 230 ARG B CA 1
ATOM 4418 C C . ARG B 1 230 ? -20.547 2.609 3.465 1 81.44 230 ARG B C 1
ATOM 4420 O O . ARG B 1 230 ? -20.484 3.377 2.504 1 81.44 230 ARG B O 1
ATOM 4427 N N . GLY B 1 231 ? -21.016 1.332 3.355 1 89.25 231 GLY B N 1
ATOM 4428 C CA . GLY B 1 231 ? -21.406 0.785 2.066 1 89.25 231 GLY B CA 1
ATOM 4429 C C . GLY B 1 231 ? -20.25 0.674 1.091 1 89.25 231 GLY B C 1
ATOM 4430 O O . GLY B 1 231 ? -20.453 0.775 -0.123 1 89.25 231 GLY B O 1
ATOM 4431 N N . THR B 1 232 ? -19.062 0.64 1.591 1 95.69 232 THR B N 1
ATOM 4432 C CA . THR B 1 232 ? -17.859 0.56 0.771 1 95.69 232 THR B CA 1
ATOM 4433 C C . THR B 1 232 ? -17.016 -0.643 1.172 1 95.69 232 THR B C 1
ATOM 4435 O O . THR B 1 232 ? -17.266 -1.282 2.193 1 95.69 232 THR B O 1
ATOM 4438 N N . CYS B 1 233 ? -16.078 -1.02 0.317 1 97.62 233 CYS B N 1
ATOM 4439 C CA . CYS B 1 233 ? -15.086 -2.039 0.636 1 97.62 233 CYS B CA 1
ATOM 4440 C C . CYS B 1 233 ? -13.781 -1.402 1.096 1 97.62 233 CYS B C 1
ATOM 4442 O O . CYS B 1 233 ? -13.422 -0.313 0.644 1 97.62 233 CYS B O 1
ATOM 4444 N N . ASP B 1 234 ? -13.102 -2.102 1.959 1 97.44 234 ASP B N 1
ATOM 4445 C CA . ASP B 1 234 ? -11.836 -1.601 2.488 1 97.44 234 ASP B CA 1
ATOM 4446 C C . ASP B 1 234 ? -10.656 -2.047 1.619 1 97.44 234 ASP B C 1
ATOM 4448 O O . ASP B 1 234 ? -9.656 -1.339 1.512 1 97.44 234 ASP B O 1
ATOM 4452 N N . VAL B 1 235 ? -10.742 -3.23 1.063 1 98.56 235 VAL B N 1
ATOM 4453 C CA . VAL B 1 235 ? -9.695 -3.799 0.213 1 98.56 235 VAL B CA 1
ATOM 4454 C C . VAL B 1 235 ? -10.336 -4.473 -1.002 1 98.56 235 VAL B C 1
ATOM 4456 O O . VAL B 1 235 ? -11.406 -5.07 -0.897 1 98.56 235 VAL B O 1
ATOM 4459 N N . VAL B 1 236 ? -9.727 -4.332 -2.146 1 98.75 236 VAL B N 1
ATOM 4460 C CA . VAL B 1 236 ? -10.148 -5.02 -3.363 1 98.75 236 VAL B CA 1
ATOM 4461 C C . VAL B 1 236 ? -9.008 -5.879 -3.895 1 98.75 236 VAL B C 1
ATOM 4463 O O . VAL B 1 236 ? -7.867 -5.41 -4.004 1 98.75 236 VAL B O 1
ATOM 4466 N N . MET B 1 237 ? -9.195 -7.117 -4.109 1 98.5 237 MET B N 1
ATOM 4467 C CA . MET B 1 237 ? -8.305 -8.039 -4.809 1 98.5 237 MET B CA 1
ATOM 4468 C C . MET B 1 237 ? -8.805 -8.312 -6.223 1 98.5 237 MET B C 1
ATOM 4470 O O . MET B 1 237 ? -9.812 -8.992 -6.41 1 98.5 237 MET B O 1
ATOM 4474 N N . ASP B 1 238 ? -8.062 -7.781 -7.215 1 97.44 238 ASP B N 1
ATOM 4475 C CA . ASP B 1 238 ? -8.648 -7.688 -8.547 1 97.44 238 ASP B CA 1
ATOM 4476 C C . ASP B 1 238 ? -7.742 -8.344 -9.594 1 97.44 238 ASP B C 1
ATOM 4478 O O . ASP B 1 238 ? -6.625 -7.879 -9.828 1 97.44 238 ASP B O 1
ATOM 4482 N N . ALA B 1 239 ? -8.242 -9.328 -10.273 1 91.94 239 ALA B N 1
ATOM 4483 C CA . ALA B 1 239 ? -7.555 -9.953 -11.398 1 91.94 239 ALA B CA 1
ATOM 4484 C C . ALA B 1 239 ? -8.352 -9.766 -12.688 1 91.94 239 ALA B C 1
ATOM 4486 O O . ALA B 1 239 ? -8.039 -10.391 -13.711 1 91.94 239 ALA B O 1
ATOM 4487 N N . VAL B 1 240 ? -9.359 -8.961 -12.672 1 91.19 240 VAL B N 1
ATOM 4488 C CA . VAL B 1 240 ? -10.273 -8.828 -13.805 1 91.19 240 VAL B CA 1
ATOM 4489 C C . VAL B 1 240 ? -10.047 -7.488 -14.5 1 91.19 240 VAL B C 1
ATOM 4491 O O . VAL B 1 240 ? -9.844 -7.441 -15.711 1 91.19 240 VAL B O 1
ATOM 4494 N N . MET B 1 241 ? -10.023 -6.414 -13.773 1 92.56 241 MET B N 1
ATOM 4495 C CA . MET B 1 241 ? -9.773 -5.051 -14.234 1 92.56 241 MET B CA 1
ATOM 4496 C C . MET B 1 241 ? -10.852 -4.609 -15.219 1 92.56 241 MET B C 1
ATOM 4498 O O . MET B 1 241 ? -12.031 -4.934 -15.047 1 92.56 241 MET B O 1
ATOM 4502 N N . GLY B 1 242 ? -10.578 -3.707 -16.125 1 86.62 242 GLY B N 1
ATOM 4503 C CA . GLY B 1 242 ? -11.547 -3.234 -17.109 1 86.62 242 GLY B CA 1
ATOM 4504 C C . GLY B 1 242 ? -12.695 -2.465 -16.484 1 86.62 242 GLY B C 1
ATOM 4505 O O . GLY B 1 242 ? -12.484 -1.635 -15.594 1 86.62 242 GLY B O 1
ATOM 4506 N N . ASP B 1 243 ? -13.953 -2.822 -16.922 1 85.5 243 ASP B N 1
ATOM 4507 C CA . ASP B 1 243 ? -15.156 -2.143 -16.453 1 85.5 243 ASP B CA 1
ATOM 4508 C C . ASP B 1 243 ? -15.391 -2.389 -14.969 1 85.5 243 ASP B C 1
ATOM 4510 O O . ASP B 1 243 ? -15.992 -1.56 -14.281 1 85.5 243 ASP B O 1
ATOM 4514 N N . PHE B 1 244 ? -14.891 -3.4 -14.531 1 93.06 244 PHE B N 1
ATOM 4515 C CA . PHE B 1 244 ? -15.148 -3.777 -13.148 1 93.06 244 PHE B CA 1
ATOM 4516 C C . PHE B 1 244 ? -14.219 -3.021 -12.195 1 93.06 244 PHE B C 1
ATOM 4518 O O . PHE B 1 244 ? -14.539 -2.842 -11.023 1 93.06 244 PHE B O 1
ATOM 4525 N N . PHE B 1 245 ? -13.109 -2.52 -12.742 1 94.94 245 PHE B N 1
ATOM 4526 C CA . PHE B 1 245 ? -12.203 -1.7 -11.938 1 94.94 245 PHE B CA 1
ATOM 4527 C C . PHE B 1 245 ? -12.906 -0.435 -11.461 1 94.94 245 PHE B C 1
ATOM 4529 O O . PHE B 1 245 ? -12.844 -0.093 -10.281 1 94.94 245 PHE B O 1
ATOM 4536 N N . GLU B 1 246 ? -13.602 0.21 -12.305 1 92.62 246 GLU B N 1
ATOM 4537 C CA . GLU B 1 246 ? -14.242 1.481 -11.992 1 92.62 246 GLU B CA 1
ATOM 4538 C C . GLU B 1 246 ? -15.266 1.32 -10.867 1 92.62 246 GLU B C 1
ATOM 4540 O O . GLU B 1 246 ? -15.328 2.15 -9.961 1 92.62 246 GLU B O 1
ATOM 4545 N N . GLY B 1 247 ? -16.094 0.287 -10.977 1 94.25 247 GLY B N 1
ATOM 4546 C CA . GLY B 1 247 ? -17.078 0.033 -9.938 1 94.25 247 GLY B CA 1
ATOM 4547 C C . GLY B 1 247 ? -16.438 -0.281 -8.594 1 94.25 247 GLY B C 1
ATOM 4548 O O . GLY B 1 247 ? -16.922 0.184 -7.555 1 94.25 247 GLY B O 1
ATOM 4549 N N . GLY B 1 248 ? -15.359 -1.097 -8.586 1 96.56 248 GLY B N 1
ATOM 4550 C CA . GLY B 1 248 ? -14.633 -1.373 -7.359 1 96.56 248 GLY B CA 1
ATOM 4551 C C . GLY B 1 248 ? -13.977 -0.141 -6.762 1 96.56 248 GLY B C 1
ATOM 4552 O O . GLY B 1 248 ? -14.07 0.09 -5.551 1 96.56 248 GLY B O 1
ATOM 4553 N N . TRP B 1 249 ? -13.383 0.658 -7.648 1 96.75 249 TRP B N 1
ATOM 4554 C CA . TRP B 1 249 ? -12.68 1.862 -7.215 1 96.75 249 TRP B CA 1
ATOM 4555 C C . TRP B 1 249 ? -13.648 2.869 -6.605 1 96.75 249 TRP B C 1
ATOM 4557 O O . TRP B 1 249 ? -13.367 3.457 -5.559 1 96.75 249 TRP B O 1
ATOM 4567 N N . ALA B 1 250 ? -14.781 3.021 -7.277 1 95.5 250 ALA B N 1
ATOM 4568 C CA . ALA B 1 250 ? -15.781 3.977 -6.816 1 95.5 250 ALA B CA 1
ATOM 4569 C C . ALA B 1 250 ? -16.312 3.594 -5.434 1 95.5 250 ALA B C 1
ATOM 4571 O O . ALA B 1 250 ? -16.703 4.461 -4.652 1 95.5 250 ALA B O 1
ATOM 4572 N N . ASN B 1 251 ? -16.312 2.316 -5.125 1 97.5 251 ASN B N 1
ATOM 4573 C CA . ASN B 1 251 ? -16.859 1.834 -3.861 1 97.5 251 ASN B CA 1
ATOM 4574 C C . ASN B 1 251 ? -15.75 1.51 -2.861 1 97.5 251 ASN B C 1
ATOM 4576 O O . ASN B 1 251 ? -15.992 0.859 -1.845 1 97.5 251 ASN B O 1
ATOM 4580 N N . LEU B 1 252 ? -14.523 1.878 -3.18 1 97.56 252 LEU B N 1
ATOM 4581 C CA . LEU B 1 252 ? -13.43 1.714 -2.232 1 97.56 252 LEU B CA 1
ATOM 4582 C C . LEU B 1 252 ? -13.477 2.787 -1.15 1 97.56 252 LEU B C 1
ATOM 4584 O O . LEU B 1 252 ? -13.609 3.975 -1.454 1 97.56 252 LEU B O 1
ATOM 4588 N N . ALA B 1 253 ? -13.367 2.379 0.093 1 95.62 253 ALA B N 1
ATOM 4589 C CA . ALA B 1 253 ? -13.438 3.295 1.229 1 95.62 253 ALA B CA 1
ATOM 4590 C C . ALA B 1 253 ? -12.211 4.203 1.278 1 95.62 253 ALA B C 1
ATOM 4592 O O . ALA B 1 253 ? -11.156 3.865 0.731 1 95.62 253 ALA B O 1
ATOM 4593 N N . ARG B 1 254 ? -12.375 5.434 1.895 1 93.12 254 ARG B N 1
ATOM 4594 C CA . ARG B 1 254 ? -11.195 6.207 2.252 1 93.12 254 ARG B CA 1
ATOM 4595 C C . ARG B 1 254 ? -10.25 5.391 3.129 1 93.12 254 ARG B C 1
ATOM 4597 O O . ARG B 1 254 ? -10.68 4.773 4.105 1 93.12 254 ARG B O 1
ATOM 4604 N N . GLY B 1 255 ? -8.992 5.422 2.734 1 93.38 255 GLY B N 1
ATOM 4605 C CA . GLY B 1 255 ? -8.016 4.57 3.393 1 93.38 255 GLY B CA 1
ATOM 4606 C C . GLY B 1 255 ? -7.914 3.189 2.77 1 93.38 255 GLY B C 1
ATOM 4607 O O . GLY B 1 255 ? -7.082 2.375 3.182 1 93.38 255 GLY B O 1
ATOM 4608 N N . GLY B 1 256 ? -8.773 2.949 1.798 1 96.31 256 GLY B N 1
ATOM 4609 C CA . GLY B 1 256 ? -8.844 1.631 1.189 1 96.31 256 GLY B CA 1
ATOM 4610 C C . GLY B 1 256 ? -7.672 1.341 0.269 1 96.31 256 GLY B C 1
ATOM 4611 O O . GLY B 1 256 ? -6.965 2.26 -0.154 1 96.31 256 GLY B O 1
ATOM 4612 N N . ARG B 1 257 ? -7.41 0.079 -0.04 1 98.19 257 ARG B N 1
ATOM 4613 C CA . ARG B 1 257 ? -6.32 -0.405 -0.882 1 98.19 257 ARG B CA 1
ATOM 4614 C C . ARG B 1 257 ? -6.848 -1.302 -1.997 1 98.19 257 ARG B C 1
ATOM 4616 O O . ARG B 1 257 ? -7.566 -2.268 -1.737 1 98.19 257 ARG B O 1
ATOM 4623 N N . TYR B 1 258 ? -6.59 -0.907 -3.203 1 98.62 258 TYR B N 1
ATOM 4624 C CA . TYR B 1 258 ? -6.949 -1.672 -4.391 1 98.62 258 TYR B CA 1
ATOM 4625 C C . TYR B 1 258 ? -5.754 -2.449 -4.926 1 98.62 258 TYR B C 1
ATOM 4627 O O . TYR B 1 258 ? -4.816 -1.859 -5.469 1 98.62 258 TYR B O 1
ATOM 4635 N N . VAL B 1 259 ? -5.797 -3.775 -4.84 1 98.56 259 VAL B N 1
ATOM 4636 C CA . VAL B 1 259 ? -4.652 -4.598 -5.223 1 98.56 259 VAL B CA 1
ATOM 4637 C C . VAL B 1 259 ? -4.941 -5.301 -6.547 1 98.56 259 VAL B C 1
ATOM 4639 O O . VAL B 1 259 ? -5.871 -6.102 -6.645 1 98.56 259 VAL B O 1
ATOM 4642 N N . VAL B 1 260 ? -4.125 -4.996 -7.516 1 97.31 260 VAL B N 1
ATOM 4643 C CA . VAL B 1 260 ? -4.254 -5.562 -8.852 1 97.31 260 VAL B CA 1
ATOM 4644 C C . VAL B 1 260 ? -3.168 -6.613 -9.078 1 97.31 260 VAL B C 1
ATOM 4646 O O . VAL B 1 260 ? -1.979 -6.328 -8.922 1 97.31 260 VAL B O 1
ATOM 4649 N N . TYR B 1 261 ? -3.557 -7.848 -9.477 1 94.88 261 TYR B N 1
ATOM 4650 C CA . TYR B 1 261 ? -2.555 -8.883 -9.688 1 94.88 261 TYR B CA 1
ATOM 4651 C C . TYR B 1 261 ? -2.783 -9.602 -11.016 1 94.88 261 TYR B C 1
ATOM 4653 O O . TYR B 1 261 ? -2.117 -10.602 -11.312 1 94.88 261 TYR B O 1
ATOM 4661 N N . GLY B 1 262 ? -3.775 -9.078 -11.727 1 88.56 262 GLY B N 1
ATOM 4662 C CA . GLY B 1 262 ? -4.078 -9.586 -13.055 1 88.56 262 GLY B CA 1
ATOM 4663 C C . GLY B 1 262 ? -5.016 -8.68 -13.836 1 88.56 262 GLY B C 1
ATOM 4664 O O . GLY B 1 262 ? -5.582 -7.734 -13.281 1 88.56 262 GLY B O 1
ATOM 4665 N N . ALA B 1 263 ? -5.164 -9.008 -15.117 1 82 263 ALA B N 1
ATOM 4666 C CA . ALA B 1 263 ? -6.059 -8.266 -16 1 82 263 ALA B CA 1
ATOM 4667 C C . ALA B 1 263 ? -6.727 -9.18 -17.016 1 82 263 ALA B C 1
ATOM 4669 O O . ALA B 1 263 ? -6.551 -9.016 -18.219 1 82 263 ALA B O 1
ATOM 4670 N N . ALA B 1 264 ? -7.516 -9.969 -16.484 1 75.88 264 ALA B N 1
ATOM 4671 C CA . ALA B 1 264 ? -8.125 -11 -17.312 1 75.88 264 ALA B CA 1
ATOM 4672 C C . ALA B 1 264 ? -9.008 -10.383 -18.391 1 75.88 264 ALA B C 1
ATOM 4674 O O . ALA B 1 264 ? -9.094 -10.906 -19.5 1 75.88 264 ALA B O 1
ATOM 4675 N N . ASP B 1 265 ? -9.633 -9.336 -18.078 1 69.31 265 ASP B N 1
ATOM 4676 C CA . ASP B 1 265 ? -10.547 -8.695 -19.016 1 69.31 265 ASP B CA 1
ATOM 4677 C C . ASP B 1 265 ? -9.789 -8.117 -20.203 1 69.31 265 ASP B C 1
ATOM 4679 O O . ASP B 1 265 ? -10.391 -7.77 -21.219 1 69.31 265 ASP B O 1
ATOM 4683 N N . LEU B 1 266 ? -8.531 -8.125 -20.047 1 65.31 266 LEU B N 1
ATOM 4684 C CA . LEU B 1 266 ? -7.719 -7.559 -21.125 1 65.31 266 LEU B CA 1
ATOM 4685 C C . LEU B 1 266 ? -6.805 -8.617 -21.719 1 65.31 266 LEU B C 1
ATOM 4687 O O . LEU B 1 266 ? -5.809 -8.289 -22.375 1 65.31 266 LEU B O 1
ATOM 4691 N N . THR B 1 267 ? -7.059 -9.82 -21.422 1 65.19 267 THR B N 1
ATOM 4692 C CA . THR B 1 267 ? -6.301 -10.938 -21.984 1 65.19 267 THR B CA 1
ATOM 4693 C C . THR B 1 267 ? -7.047 -11.57 -23.156 1 65.19 267 THR B C 1
ATOM 4695 O O . THR B 1 267 ? -8.273 -11.711 -23.109 1 65.19 267 THR B O 1
ATOM 4698 N N . PRO B 1 268 ? -6.348 -11.68 -24.312 1 55.59 268 PRO B N 1
ATOM 4699 C CA . PRO B 1 268 ? -6.996 -12.266 -25.484 1 55.59 268 PRO B CA 1
ATOM 4700 C C . PRO B 1 268 ? -7.582 -13.648 -25.203 1 55.59 268 PRO B C 1
ATOM 4702 O O . PRO B 1 268 ? -6.996 -14.43 -24.453 1 55.59 268 PRO B O 1
ATOM 4705 N N . ALA B 1 269 ? -8.906 -13.672 -25.656 1 53 269 ALA B N 1
ATOM 4706 C CA . ALA B 1 269 ? -9.578 -14.969 -25.562 1 53 269 ALA B CA 1
ATOM 4707 C C . ALA B 1 269 ? -9.281 -15.82 -26.781 1 53 269 ALA B C 1
ATOM 4709 O O . ALA B 1 269 ? -9.203 -15.312 -27.906 1 53 269 ALA B O 1
ATOM 4710 N N . GLY B 1 270 ? -8.758 -17.062 -26.609 1 51.06 270 GLY B N 1
ATOM 4711 C CA . GLY B 1 270 ? -8.641 -18.047 -27.688 1 51.06 270 GLY B CA 1
ATOM 4712 C C . GLY B 1 270 ? -7.27 -18.047 -28.344 1 51.06 270 GLY B C 1
ATOM 4713 O O . GLY B 1 270 ? -6.391 -17.281 -27.953 1 51.06 270 GLY B O 1
ATOM 4714 N N . ASP B 1 271 ? -6.926 -19.016 -29.312 1 46.12 271 ASP B N 1
ATOM 4715 C CA . ASP B 1 271 ? -5.711 -19.219 -30.094 1 46.12 271 ASP B CA 1
ATOM 4716 C C . ASP B 1 271 ? -5.473 -18.031 -31.031 1 46.12 271 ASP B C 1
ATOM 4718 O O . ASP B 1 271 ? -6.41 -17.531 -31.672 1 46.12 271 ASP B O 1
ATOM 4722 N N . LEU B 1 272 ? -4.566 -17.188 -30.781 1 46.75 272 LEU B N 1
ATOM 4723 C CA . LEU B 1 272 ? -4.254 -16.031 -31.625 1 46.75 272 LEU B CA 1
ATOM 4724 C C . LEU B 1 272 ? -4.328 -16.406 -33.094 1 46.75 272 LEU B C 1
ATOM 4726 O O . LEU B 1 272 ? -3.514 -15.953 -33.906 1 46.75 272 LEU B O 1
ATOM 4730 N N . ALA B 1 273 ? -4.715 -17.469 -33.688 1 39.59 273 ALA B N 1
ATOM 4731 C CA . ALA B 1 273 ? -4.555 -17.484 -35.156 1 39.59 273 ALA B CA 1
ATOM 4732 C C . ALA B 1 273 ? -5.156 -16.234 -35.781 1 39.59 273 ALA B C 1
ATOM 4734 O O . ALA B 1 273 ? -5.805 -15.438 -35.094 1 39.59 273 ALA B O 1
ATOM 4735 N N . TRP B 1 274 ? -5.668 -16.281 -37.219 1 38.78 274 TRP B N 1
ATOM 4736 C CA . TRP B 1 274 ? -5.938 -15.406 -38.344 1 38.78 274 TRP B CA 1
ATOM 4737 C C . TRP B 1 274 ? -7.051 -14.414 -38.031 1 38.78 274 TRP B C 1
ATOM 4739 O O . TRP B 1 274 ? -7.117 -13.336 -38.594 1 38.78 274 TRP B O 1
ATOM 4749 N N . PHE B 1 275 ? -8.297 -14.898 -37.844 1 43.97 275 PHE B N 1
ATOM 4750 C CA . PHE B 1 275 ? -9.586 -14.234 -38 1 43.97 275 PHE B CA 1
ATOM 4751 C C . PHE B 1 275 ? -9.805 -13.195 -36.906 1 43.97 275 PHE B C 1
ATOM 4753 O O . PHE B 1 275 ? -10.875 -12.578 -36.844 1 43.97 275 PHE B O 1
ATOM 4760 N N . ASN B 1 276 ? -8.766 -12.836 -35.875 1 49.28 276 ASN B N 1
ATOM 4761 C CA . ASN B 1 276 ? -8.5 -12.32 -34.531 1 49.28 276 ASN B CA 1
ATOM 4762 C C . ASN B 1 276 ? -8.195 -10.828 -34.562 1 49.28 276 ASN B C 1
ATOM 4764 O O . ASN B 1 276 ? -7.699 -10.273 -33.562 1 49.28 276 ASN B O 1
ATOM 4768 N N . VAL B 1 277 ? -8.258 -10.422 -35.688 1 51.34 277 VAL B N 1
ATOM 4769 C CA . VAL B 1 277 ? -8.055 -8.984 -35.875 1 51.34 277 VAL B CA 1
ATOM 4770 C C . VAL B 1 277 ? -9.094 -8.227 -35.031 1 51.34 277 VAL B C 1
ATOM 4772 O O . VAL B 1 277 ? -8.758 -7.25 -34.375 1 51.34 277 VAL B O 1
ATOM 4775 N N . LEU B 1 278 ? -10.336 -8.766 -35.281 1 56.94 278 LEU B N 1
ATOM 4776 C CA . LEU B 1 278 ? -11.375 -8.07 -34.531 1 56.94 278 LEU B CA 1
ATOM 4777 C C . LEU B 1 278 ? -11.117 -8.172 -33.031 1 56.94 278 LEU B C 1
ATOM 4779 O O . LEU B 1 278 ? -11.359 -7.219 -32.281 1 56.94 278 LEU B O 1
ATOM 4783 N N . GLY B 1 279 ? -10.688 -9.367 -32.594 1 59.31 279 GLY B N 1
ATOM 4784 C CA . GLY B 1 279 ? -10.336 -9.547 -31.188 1 59.31 279 GLY B CA 1
ATOM 4785 C C . GLY B 1 279 ? -9.219 -8.625 -30.734 1 59.31 279 GLY B C 1
ATOM 4786 O O . GLY B 1 279 ? -9.281 -8.047 -29.641 1 59.31 279 GLY B O 1
ATOM 4787 N N . TRP B 1 280 ? -8.328 -8.516 -31.703 1 63.72 280 TRP B N 1
ATOM 4788 C CA . TRP B 1 280 ? -7.188 -7.66 -31.391 1 63.72 280 TRP B CA 1
ATOM 4789 C C . TRP B 1 280 ? -7.602 -6.191 -31.375 1 63.72 280 TRP B C 1
ATOM 4791 O O . TRP B 1 280 ? -7.105 -5.41 -30.547 1 63.72 280 TRP B O 1
ATOM 4801 N N . VAL B 1 281 ? -8.531 -5.887 -32.344 1 62.62 281 VAL B N 1
ATOM 4802 C CA . VAL B 1 281 ? -9.016 -4.508 -32.375 1 62.62 281 VAL B CA 1
ATOM 4803 C C . VAL B 1 281 ? -9.781 -4.184 -31.109 1 62.62 281 VAL B C 1
ATOM 4805 O O . VAL B 1 281 ? -9.609 -3.105 -30.531 1 62.62 281 VAL B O 1
ATOM 4808 N N . LYS B 1 282 ? -10.617 -5.09 -30.75 1 63.78 282 LYS B N 1
ATOM 4809 C CA . LYS B 1 282 ? -11.398 -4.891 -29.531 1 63.78 282 LYS B CA 1
ATOM 4810 C C . LYS B 1 282 ? -10.492 -4.754 -28.312 1 63.78 282 LYS B C 1
ATOM 4812 O O . LYS B 1 282 ? -10.734 -3.906 -27.438 1 63.78 282 LYS B O 1
ATOM 4817 N N . LEU B 1 283 ? -9.5 -5.676 -28.312 1 67.12 283 LEU B N 1
ATOM 4818 C CA . LEU B 1 283 ? -8.547 -5.602 -27.219 1 67.12 283 LEU B CA 1
ATOM 4819 C C . LEU B 1 283 ? -7.797 -4.273 -27.234 1 67.12 283 LEU B C 1
ATOM 4821 O O . LEU B 1 283 ? -7.547 -3.678 -26.188 1 67.12 283 LEU B O 1
ATOM 4825 N N . GLY B 1 284 ? -7.453 -3.971 -28.406 1 70.06 284 GLY B N 1
ATOM 4826 C CA . GLY B 1 284 ? -6.793 -2.684 -28.562 1 70.06 284 GLY B CA 1
ATOM 4827 C C . GLY B 1 284 ? -7.633 -1.522 -28.062 1 70.06 284 GLY B C 1
ATOM 4828 O O . GLY B 1 284 ? -7.121 -0.63 -27.375 1 70.06 284 GLY B O 1
ATOM 4829 N N . TRP B 1 285 ? -8.891 -1.65 -28.453 1 69.69 285 TRP B N 1
ATOM 4830 C CA . TRP B 1 285 ? -9.805 -0.602 -28.031 1 69.69 285 TRP B CA 1
ATOM 4831 C C . TRP B 1 285 ? -9.945 -0.59 -26.516 1 69.69 285 TRP B C 1
ATOM 4833 O O . TRP B 1 285 ? -9.906 0.473 -25.891 1 69.69 285 TRP B O 1
ATOM 4843 N N . LYS B 1 286 ? -10.062 -1.703 -25.938 1 70.94 286 LYS B N 1
ATOM 4844 C CA . LYS B 1 286 ? -10.172 -1.804 -24.484 1 70.94 286 LYS B CA 1
ATOM 4845 C C . LYS B 1 286 ? -8.906 -1.279 -23.797 1 70.94 286 LYS B C 1
ATOM 4847 O O . LYS B 1 286 ? -8.977 -0.644 -22.75 1 70.94 286 LYS B O 1
ATOM 4852 N N . TYR B 1 287 ? -7.926 -1.614 -24.484 1 71.5 287 TYR B N 1
ATOM 4853 C CA . TYR B 1 287 ? -6.66 -1.152 -23.922 1 71.5 287 TYR B CA 1
ATOM 4854 C C . TYR B 1 287 ? -6.566 0.368 -23.969 1 71.5 287 TYR B C 1
ATOM 4856 O O . TYR B 1 287 ? -6.078 0.995 -23.031 1 71.5 287 TYR B O 1
ATOM 4864 N N . LEU B 1 288 ? -7.09 0.92 -25 1 70.38 288 LEU B N 1
ATOM 4865 C CA . LEU B 1 288 ? -7.035 2.367 -25.172 1 70.38 288 LEU B CA 1
ATOM 4866 C C . LEU B 1 288 ? -7.883 3.076 -24.109 1 70.38 288 LEU B C 1
ATOM 4868 O O . LEU B 1 288 ? -7.531 4.168 -23.672 1 70.38 288 LEU B O 1
ATOM 4872 N N . TRP B 1 289 ? -8.867 2.352 -23.672 1 71.94 289 TRP B N 1
ATOM 4873 C CA . TRP B 1 289 ? -9.805 2.996 -22.766 1 71.94 289 TRP B CA 1
ATOM 4874 C C . TRP B 1 289 ? -9.664 2.434 -21.359 1 71.94 289 TRP B C 1
ATOM 4876 O O . TRP B 1 289 ? -10.57 2.57 -20.531 1 71.94 289 TRP B O 1
ATOM 4886 N N . ARG B 1 290 ? -8.555 1.866 -21.125 1 76.06 290 ARG B N 1
ATOM 4887 C CA . ARG B 1 290 ? -8.367 1.249 -19.828 1 76.06 290 ARG B CA 1
ATOM 4888 C C . ARG B 1 290 ? -8.336 2.301 -18.719 1 76.06 290 ARG B C 1
ATOM 4890 O O . ARG B 1 290 ? -7.965 3.451 -18.953 1 76.06 290 ARG B O 1
ATOM 4897 N N . PRO B 1 291 ? -8.773 1.913 -17.609 1 80.25 291 PRO B N 1
ATOM 4898 C CA . PRO B 1 291 ? -8.828 2.879 -16.5 1 80.25 291 PRO B CA 1
ATOM 4899 C C . PRO B 1 291 ? -7.453 3.398 -16.109 1 80.25 291 PRO B C 1
ATOM 4901 O O . PRO B 1 291 ? -6.457 2.678 -16.234 1 80.25 291 PRO B O 1
ATOM 4904 N N . ARG B 1 292 ? -7.391 4.656 -15.742 1 86.69 292 ARG B N 1
ATOM 4905 C CA . ARG B 1 292 ? -6.176 5.293 -15.242 1 86.69 292 ARG B CA 1
ATOM 4906 C C . ARG B 1 292 ? -6.418 5.957 -13.891 1 86.69 292 ARG B C 1
ATOM 4908 O O . ARG B 1 292 ? -7.535 6.398 -13.602 1 86.69 292 ARG B O 1
ATOM 4915 N N . VAL B 1 293 ? -5.477 5.848 -13.102 1 89.81 293 VAL B N 1
ATOM 4916 C CA . VAL B 1 293 ? -5.504 6.5 -11.797 1 89.81 293 VAL B CA 1
ATOM 4917 C C . VAL B 1 293 ? -4.57 7.711 -11.805 1 89.81 293 VAL B C 1
ATOM 4919 O O . VAL B 1 293 ? -3.43 7.617 -12.266 1 89.81 293 VAL B O 1
ATOM 4922 N N . ASP B 1 294 ? -5.102 8.844 -11.406 1 89.81 294 ASP B N 1
ATOM 4923 C CA . ASP B 1 294 ? -4.332 10.078 -11.273 1 89.81 294 ASP B CA 1
ATOM 4924 C C . ASP B 1 294 ? -3.719 10.188 -9.875 1 89.81 294 ASP B C 1
ATOM 4926 O O . ASP B 1 294 ? -4.418 10.5 -8.906 1 89.81 294 ASP B O 1
ATOM 4930 N N . PRO B 1 295 ? -2.42 9.977 -9.773 1 91.81 295 PRO B N 1
ATOM 4931 C CA . PRO B 1 295 ? -1.796 10.016 -8.453 1 91.81 295 PRO B CA 1
ATOM 4932 C C . PRO B 1 295 ? -2.023 11.352 -7.738 1 91.81 295 PRO B C 1
ATOM 4934 O O . PRO B 1 295 ? -2.053 11.391 -6.504 1 91.81 295 PRO B O 1
ATOM 4937 N N . THR B 1 296 ? -2.215 12.422 -8.438 1 88.06 296 THR B N 1
ATOM 4938 C CA . THR B 1 296 ? -2.424 13.742 -7.852 1 88.06 296 THR B CA 1
ATOM 4939 C C . THR B 1 296 ? -3.748 13.789 -7.098 1 88.06 296 THR B C 1
ATOM 4941 O O . THR B 1 296 ? -3.914 14.602 -6.18 1 88.06 296 THR B O 1
ATOM 4944 N N . ASN B 1 297 ? -4.637 12.922 -7.488 1 89.12 297 ASN B N 1
ATOM 4945 C CA . ASN B 1 297 ? -5.953 12.922 -6.863 1 89.12 297 ASN B CA 1
ATOM 4946 C C . ASN B 1 297 ? -6.004 11.977 -5.664 1 89.12 297 ASN B C 1
ATOM 4948 O O . ASN B 1 297 ? -6.941 12.031 -4.867 1 89.12 297 ASN B O 1
ATOM 4952 N N . LEU B 1 298 ? -5.02 11.133 -5.516 1 92.62 298 LEU B N 1
ATOM 4953 C CA . LEU B 1 298 ? -5.082 10.062 -4.523 1 92.62 298 LEU B CA 1
ATOM 4954 C C . LEU B 1 298 ? -5.156 10.633 -3.111 1 92.62 298 LEU B C 1
ATOM 4956 O O . LEU B 1 298 ? -5.914 10.133 -2.275 1 92.62 298 LEU B O 1
ATOM 4960 N N . PRO B 1 299 ? -4.395 11.688 -2.82 1 90.81 299 PRO B N 1
ATOM 4961 C CA . PRO B 1 299 ? -4.508 12.234 -1.466 1 90.81 299 PRO B CA 1
ATOM 4962 C C . PRO B 1 299 ? -5.918 12.719 -1.138 1 90.81 299 PRO B C 1
ATOM 4964 O O . PRO B 1 299 ? -6.402 12.5 -0.025 1 90.81 299 PRO B O 1
ATOM 4967 N N . GLY B 1 300 ? -6.57 13.344 -2.102 1 87.88 300 GLY B N 1
ATOM 4968 C CA . GLY B 1 300 ? -7.938 13.789 -1.902 1 87.88 300 GLY B CA 1
ATOM 4969 C C . GLY B 1 300 ? -8.922 12.641 -1.723 1 87.88 300 GLY B C 1
ATOM 4970 O O . GLY B 1 300 ? -9.828 12.719 -0.894 1 87.88 300 GLY B O 1
ATOM 4971 N N . GLU B 1 301 ? -8.688 11.609 -2.465 1 91 301 GLU B N 1
ATOM 4972 C CA . GLU B 1 301 ? -9.547 10.43 -2.377 1 91 301 GLU B CA 1
ATOM 4973 C C . GLU B 1 301 ? -9.172 9.562 -1.179 1 91 301 GLU B C 1
ATOM 4975 O O . GLU B 1 301 ? -9.969 8.742 -0.73 1 91 301 GLU B O 1
ATOM 4980 N N . ASN B 1 302 ? -7.938 9.766 -0.782 1 94.56 302 ASN B N 1
ATOM 4981 C CA . ASN B 1 302 ? -7.371 8.953 0.291 1 94.56 302 ASN B CA 1
ATOM 4982 C C . ASN B 1 302 ? -7.449 7.461 -0.032 1 94.56 302 ASN B C 1
ATOM 4984 O O . ASN B 1 302 ? -7.938 6.672 0.776 1 94.56 302 ASN B O 1
ATOM 4988 N N . LYS B 1 303 ? -6.961 7.031 -1.19 1 96.5 303 LYS B N 1
ATOM 4989 C CA . LYS B 1 303 ? -7.012 5.66 -1.688 1 96.5 303 LYS B CA 1
ATOM 4990 C C . LYS B 1 303 ? -5.652 5.215 -2.219 1 96.5 303 LYS B C 1
ATOM 4992 O O . LYS B 1 303 ? -4.77 6.043 -2.453 1 96.5 303 LYS B O 1
ATOM 4997 N N . SER B 1 304 ? -5.449 3.961 -2.32 1 98 304 SER B N 1
ATOM 4998 C CA . SER B 1 304 ? -4.219 3.361 -2.83 1 98 304 SER B CA 1
ATOM 4999 C C . SER B 1 304 ? -4.516 2.311 -3.893 1 98 304 SER B C 1
ATOM 5001 O O . SER B 1 304 ? -5.527 1.612 -3.818 1 98 304 SER B O 1
ATOM 5003 N N . VAL B 1 305 ? -3.646 2.254 -4.867 1 98 305 VAL B N 1
ATOM 5004 C CA . VAL B 1 305 ? -3.686 1.183 -5.859 1 98 305 VAL B CA 1
ATOM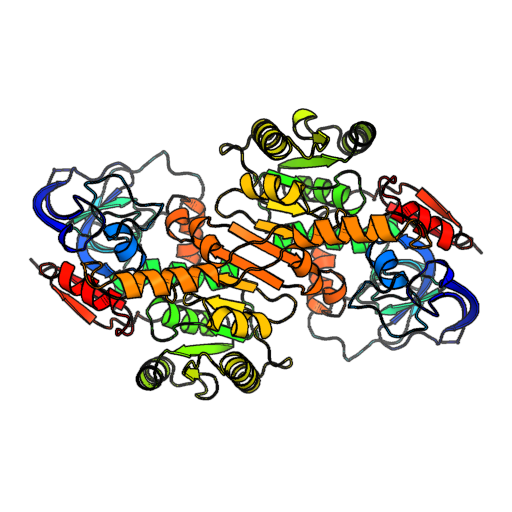 5005 C C . VAL B 1 305 ? -2.311 0.527 -5.965 1 98 305 VAL B C 1
ATOM 5007 O O . VAL B 1 305 ? -1.29 1.217 -6.023 1 98 305 VAL B O 1
ATOM 5010 N N . MET B 1 306 ? -2.35 -0.791 -5.906 1 97.94 306 MET B N 1
ATOM 5011 C CA . MET B 1 306 ? -1.11 -1.562 -5.887 1 97.94 306 MET B CA 1
ATOM 5012 C C . MET B 1 306 ? -1.182 -2.734 -6.859 1 97.94 306 MET B C 1
ATOM 5014 O O . MET B 1 306 ? -2.25 -3.316 -7.059 1 97.94 306 MET B O 1
ATOM 5018 N N . GLY B 1 307 ? -0.125 -2.998 -7.449 1 96.19 307 GLY B N 1
ATOM 5019 C CA . GLY B 1 307 ? -0.027 -4.145 -8.336 1 96.19 307 GLY B CA 1
ATOM 5020 C C . GLY B 1 307 ? 1.195 -5.004 -8.07 1 96.19 307 GLY B C 1
ATOM 5021 O O . GLY B 1 307 ? 2.238 -4.496 -7.656 1 96.19 307 GLY B O 1
ATOM 5022 N N . PHE B 1 308 ? 1.03 -6.316 -8.328 1 94.75 308 PHE B N 1
ATOM 5023 C CA . PHE B 1 308 ? 2.197 -7.172 -8.141 1 94.75 308 PHE B CA 1
ATOM 5024 C C . PHE B 1 308 ? 2.104 -8.414 -9.016 1 94.75 308 PHE B C 1
ATOM 5026 O O . PHE B 1 308 ? 1.018 -8.781 -9.469 1 94.75 308 PHE B O 1
ATOM 5033 N N . ASN B 1 309 ? 3.225 -8.922 -9.305 1 92.88 309 ASN B N 1
ATOM 5034 C CA . ASN B 1 309 ? 3.43 -10.258 -9.852 1 92.88 309 ASN B CA 1
ATOM 5035 C C . ASN B 1 309 ? 4.305 -11.109 -8.938 1 92.88 309 ASN B C 1
ATOM 5037 O O . ASN B 1 309 ? 5.457 -10.758 -8.672 1 92.88 309 ASN B O 1
ATOM 5041 N N . LEU B 1 310 ? 3.725 -12.172 -8.477 1 92.06 310 LEU B N 1
ATOM 5042 C CA . LEU B 1 310 ? 4.363 -13.016 -7.469 1 92.06 310 LEU B CA 1
ATOM 5043 C C . LEU B 1 310 ? 5.711 -13.523 -7.965 1 92.06 310 LEU B C 1
ATOM 5045 O O . LEU B 1 310 ? 6.598 -13.836 -7.16 1 92.06 310 LEU B O 1
ATOM 5049 N N . ILE B 1 311 ? 5.914 -13.586 -9.234 1 89.56 311 ILE B N 1
ATOM 5050 C CA . ILE B 1 311 ? 7.121 -14.164 -9.812 1 89.56 311 ILE B CA 1
ATOM 5051 C C . ILE B 1 311 ? 8.344 -13.375 -9.352 1 89.56 311 ILE B C 1
ATOM 5053 O O . ILE B 1 311 ? 9.43 -13.93 -9.211 1 89.56 311 ILE B O 1
ATOM 5057 N N . TRP B 1 312 ? 8.141 -12.125 -9.023 1 88.88 312 TRP B N 1
ATOM 5058 C CA . TRP B 1 312 ? 9.25 -11.258 -8.633 1 88.88 312 TRP B CA 1
ATOM 5059 C C . TRP B 1 312 ? 9.617 -11.461 -7.168 1 88.88 312 TRP B C 1
ATOM 5061 O O . TRP B 1 312 ? 10.602 -10.906 -6.684 1 88.88 312 TRP B O 1
ATOM 5071 N N . MET B 1 313 ? 8.859 -12.258 -6.512 1 87.81 313 MET B N 1
ATOM 5072 C CA . MET B 1 313 ? 9.109 -12.531 -5.102 1 87.81 313 MET B CA 1
ATOM 5073 C C . MET B 1 313 ? 9.891 -13.828 -4.93 1 87.81 313 MET B C 1
ATOM 5075 O O . MET B 1 313 ? 10.43 -14.094 -3.855 1 87.81 313 MET B O 1
ATOM 5079 N N . PHE B 1 314 ? 9.977 -14.609 -5.961 1 87.06 314 PHE B N 1
ATOM 5080 C CA . PHE B 1 314 ? 10.516 -15.961 -5.812 1 87.06 314 PHE B CA 1
ATOM 5081 C C . PHE B 1 314 ? 12.016 -15.914 -5.52 1 87.06 314 PHE B C 1
ATOM 5083 O O . PHE B 1 314 ? 12.57 -16.859 -4.953 1 87.06 314 PHE B O 1
ATOM 5090 N N . ASP B 1 315 ? 12.711 -14.836 -5.855 1 82.88 315 ASP B N 1
ATOM 5091 C CA . ASP B 1 315 ? 14.148 -14.75 -5.609 1 82.88 315 ASP B CA 1
ATOM 5092 C C . ASP B 1 315 ? 14.438 -14.039 -4.285 1 82.88 315 ASP B C 1
ATOM 5094 O O . ASP B 1 315 ? 15.594 -13.875 -3.904 1 82.88 315 ASP B O 1
ATOM 5098 N N . LYS B 1 316 ? 13.391 -13.547 -3.678 1 88.56 316 LYS B N 1
ATOM 5099 C CA . LYS B 1 316 ? 13.539 -12.93 -2.361 1 88.56 316 LYS B CA 1
ATOM 5100 C C . LYS B 1 316 ? 13.43 -13.977 -1.254 1 88.56 316 LYS B C 1
ATOM 5102 O O . LYS B 1 316 ? 12.406 -14.055 -0.569 1 88.56 316 LYS B O 1
ATOM 5107 N N . ILE B 1 317 ? 14.562 -14.617 -1.004 1 93.19 317 ILE B N 1
ATOM 5108 C CA . ILE B 1 317 ? 14.609 -15.867 -0.251 1 93.19 317 ILE B CA 1
ATOM 5109 C C . ILE B 1 317 ? 13.992 -15.656 1.132 1 93.19 317 ILE B C 1
ATOM 5111 O O . ILE B 1 317 ? 13.094 -16.391 1.538 1 93.19 317 ILE B O 1
ATOM 5115 N N . VAL B 1 318 ? 14.414 -14.625 1.811 1 92.38 318 VAL B N 1
ATOM 5116 C CA . VAL B 1 318 ? 13.977 -14.398 3.186 1 92.38 318 VAL B CA 1
ATOM 5117 C C . VAL B 1 318 ? 12.508 -13.984 3.203 1 92.38 318 VAL B C 1
ATOM 5119 O O . VAL B 1 318 ? 11.711 -14.523 3.977 1 92.38 318 VAL B O 1
ATOM 5122 N N . GLU B 1 319 ? 12.117 -13.078 2.316 1 90.38 319 GLU B N 1
ATOM 5123 C CA . GLU B 1 319 ? 10.734 -12.609 2.248 1 90.38 319 GLU B CA 1
ATOM 5124 C C . GLU B 1 319 ? 9.789 -13.75 1.866 1 90.38 319 GLU B C 1
ATOM 5126 O O . GLU B 1 319 ? 8.719 -13.891 2.453 1 90.38 319 GLU B O 1
ATOM 5131 N N . LEU B 1 320 ? 10.195 -14.5 0.894 1 93.19 320 LEU B N 1
ATOM 5132 C CA . LEU B 1 320 ? 9.367 -15.625 0.461 1 93.19 320 LEU B CA 1
ATOM 5133 C C . LEU B 1 320 ? 9.18 -16.625 1.595 1 93.19 320 LEU B C 1
ATOM 5135 O O . LEU B 1 320 ? 8.07 -17.125 1.807 1 93.19 320 LEU B O 1
ATOM 5139 N N . GLY B 1 321 ? 10.281 -16.906 2.295 1 94.38 321 GLY B N 1
ATOM 5140 C CA . GLY B 1 321 ? 10.188 -17.812 3.428 1 94.38 321 GLY B CA 1
ATOM 5141 C C . GLY B 1 321 ? 9.203 -17.359 4.488 1 94.38 321 GLY B C 1
ATOM 5142 O O . GLY B 1 321 ? 8.43 -18.156 5.008 1 94.38 321 GLY B O 1
ATOM 5143 N N . GLY B 1 322 ? 9.25 -16.078 4.793 1 94 322 GLY B N 1
ATOM 5144 C CA . GLY B 1 322 ? 8.312 -15.516 5.746 1 94 322 GLY B CA 1
ATOM 5145 C C . GLY B 1 322 ? 6.867 -15.617 5.289 1 94 322 GLY B C 1
ATOM 5146 O O . GLY B 1 322 ? 5.988 -15.977 6.074 1 94 322 GLY B O 1
ATOM 5147 N N . LEU B 1 323 ? 6.621 -15.344 4.066 1 93.75 323 LEU B N 1
ATOM 5148 C CA . LEU B 1 323 ? 5.277 -15.422 3.506 1 93.75 323 LEU B CA 1
ATOM 5149 C C . LEU B 1 323 ? 4.742 -16.844 3.578 1 93.75 323 LEU B C 1
ATOM 5151 O O . LEU B 1 323 ? 3.584 -17.062 3.945 1 93.75 323 LEU B O 1
ATOM 5155 N N . LEU B 1 324 ? 5.617 -17.781 3.182 1 94.88 324 LEU B N 1
ATOM 5156 C CA . LEU B 1 324 ? 5.219 -19.188 3.215 1 94.88 324 LEU B CA 1
ATOM 5157 C C . LEU B 1 324 ? 4.895 -19.625 4.637 1 94.88 324 LEU B C 1
ATOM 5159 O O . LEU B 1 324 ? 3.91 -20.328 4.863 1 94.88 324 LEU B O 1
ATOM 5163 N N . THR B 1 325 ? 5.652 -19.156 5.574 1 95.38 325 THR B N 1
ATOM 5164 C CA . THR B 1 325 ? 5.426 -19.484 6.977 1 95.38 325 THR B CA 1
ATOM 5165 C C . THR B 1 325 ? 4.094 -18.922 7.453 1 95.38 325 THR B C 1
ATOM 5167 O O . THR B 1 325 ? 3.309 -19.625 8.094 1 95.38 325 THR B O 1
ATOM 5170 N N . ASP B 1 326 ? 3.852 -17.703 7.145 1 95.62 326 ASP B N 1
ATOM 5171 C CA . ASP B 1 326 ? 2.613 -17.047 7.559 1 95.62 326 ASP B CA 1
ATOM 5172 C C . ASP B 1 326 ? 1.401 -17.703 6.898 1 95.62 326 ASP B C 1
ATOM 5174 O O . ASP B 1 326 ? 0.347 -17.844 7.52 1 95.62 326 ASP B O 1
ATOM 5178 N N . LEU B 1 327 ? 1.524 -18 5.652 1 95.38 327 LEU B N 1
ATOM 5179 C CA . LEU B 1 327 ? 0.447 -18.672 4.938 1 95.38 327 LEU B CA 1
ATOM 5180 C C . LEU B 1 327 ? 0.122 -20.016 5.586 1 95.38 327 LEU B C 1
ATOM 5182 O O . LEU B 1 327 ? -1.048 -20.344 5.809 1 95.38 327 LEU B O 1
ATOM 5186 N N . ASP B 1 328 ? 1.157 -20.781 5.93 1 93.75 328 ASP B N 1
ATOM 5187 C CA . ASP B 1 328 ? 0.986 -22.078 6.574 1 93.75 328 ASP B CA 1
ATOM 5188 C C . ASP B 1 328 ? 0.26 -21.938 7.91 1 93.75 328 ASP B C 1
ATOM 5190 O O . ASP B 1 328 ? -0.55 -22.781 8.281 1 93.75 328 ASP B O 1
ATOM 5194 N N . ALA B 1 329 ? 0.537 -20.891 8.547 1 95.25 329 ALA B N 1
ATOM 5195 C CA . ALA B 1 329 ? -0.013 -20.656 9.883 1 95.25 329 ALA B CA 1
ATOM 5196 C C . ALA B 1 329 ? -1.521 -20.438 9.828 1 95.25 329 ALA B C 1
ATOM 5198 O O . ALA B 1 329 ? -2.217 -20.578 10.836 1 95.25 329 ALA B O 1
ATOM 5199 N N . LEU B 1 330 ? -2.064 -20.094 8.688 1 95.19 330 LEU B N 1
ATOM 5200 C CA . LEU B 1 330 ? -3.5 -19.875 8.562 1 95.19 330 LEU B CA 1
ATOM 5201 C C . LEU B 1 330 ? -4.262 -21.188 8.562 1 95.19 330 LEU B C 1
ATOM 5203 O O . LEU B 1 330 ? -5.473 -21.219 8.797 1 95.19 330 LEU B O 1
ATOM 5207 N N . ARG B 1 331 ? -3.611 -22.297 8.258 1 93.5 331 ARG B N 1
ATOM 5208 C CA . ARG B 1 331 ? -4.207 -23.625 8.25 1 93.5 331 ARG B CA 1
ATOM 5209 C C . ARG B 1 331 ? -5.449 -23.672 7.371 1 93.5 331 ARG B C 1
ATOM 5211 O O . ARG B 1 331 ? -6.504 -24.141 7.797 1 93.5 331 ARG B O 1
ATOM 5218 N N . LEU B 1 332 ? -5.254 -23.203 6.18 1 94.62 332 LEU B N 1
ATOM 5219 C CA . LEU B 1 332 ? -6.344 -23.219 5.211 1 94.62 332 LEU B CA 1
ATOM 5220 C C . LEU B 1 332 ? -6.703 -24.656 4.816 1 94.62 332 LEU B C 1
ATOM 5222 O O . LEU B 1 332 ? -5.855 -25.547 4.855 1 94.62 332 LEU B O 1
ATOM 5226 N N . PRO B 1 333 ? -7.98 -24.828 4.422 1 91.94 333 PRO B N 1
ATOM 5227 C CA . PRO B 1 333 ? -8.359 -26.156 3.938 1 91.94 333 PRO B CA 1
ATOM 5228 C C . PRO B 1 333 ? -7.707 -26.516 2.604 1 91.94 333 PRO B C 1
ATOM 5230 O O . PRO B 1 333 ? -7.199 -25.641 1.908 1 91.94 333 PRO B O 1
ATOM 5233 N N . ALA B 1 334 ? -7.773 -27.812 2.24 1 95.31 334 ALA B N 1
ATOM 5234 C CA . ALA B 1 334 ? -7.23 -28.281 0.968 1 95.31 334 ALA B CA 1
ATOM 5235 C C . ALA B 1 334 ? -7.848 -27.531 -0.205 1 95.31 334 ALA B C 1
ATOM 5237 O O . ALA B 1 334 ? -9.055 -27.266 -0.212 1 95.31 334 ALA B O 1
ATOM 5238 N N . PRO B 1 335 ? -7.039 -27.203 -1.148 1 95.88 335 PRO B N 1
ATOM 5239 C CA . PRO B 1 335 ? -7.559 -26.469 -2.305 1 95.88 335 PRO B CA 1
ATOM 5240 C C . PRO B 1 335 ? -8.555 -27.281 -3.121 1 95.88 335 PRO B C 1
ATOM 5242 O O . PRO B 1 335 ? -8.508 -28.516 -3.104 1 95.88 335 PRO B O 1
ATOM 5245 N N . LYS B 1 336 ? -9.406 -26.578 -3.756 1 94.38 336 LYS B N 1
ATOM 5246 C CA . LYS B 1 336 ? -10.305 -27.219 -4.711 1 94.38 336 LYS B CA 1
ATOM 5247 C C . LYS B 1 336 ? -9.609 -27.453 -6.047 1 94.38 336 LYS B C 1
ATOM 5249 O O . LYS B 1 336 ? -9.148 -26.516 -6.695 1 94.38 336 LYS B O 1
ATOM 5254 N N . VAL B 1 337 ? -9.5 -28.703 -6.367 1 95.69 337 VAL B N 1
ATOM 5255 C CA . VAL B 1 337 ? -9.031 -29.078 -7.699 1 95.69 337 VAL B CA 1
ATOM 5256 C C . VAL B 1 337 ? -10.219 -29.156 -8.656 1 95.69 337 VAL B C 1
ATOM 5258 O O . VAL B 1 337 ? -11.078 -30.031 -8.508 1 95.69 337 VAL B O 1
ATOM 5261 N N . GLY B 1 338 ? -10.281 -28.297 -9.586 1 92.38 338 GLY B N 1
ATOM 5262 C CA . GLY B 1 338 ? -11.422 -28.219 -10.492 1 92.38 338 GLY B CA 1
ATOM 5263 C C . GLY B 1 338 ? -11.336 -29.219 -11.633 1 92.38 338 GLY B C 1
ATOM 5264 O O . GLY B 1 338 ? -12.336 -29.828 -12.008 1 92.38 338 GLY B O 1
ATOM 5265 N N . GLU B 1 339 ? -10.227 -29.25 -12.234 1 94.38 339 GLU B N 1
ATOM 5266 C CA . GLU B 1 339 ? -9.984 -30.156 -13.359 1 94.38 339 GLU B CA 1
ATOM 5267 C C . GLU B 1 339 ? -8.586 -30.75 -13.305 1 94.38 339 GLU B C 1
ATOM 5269 O O . GLU B 1 339 ? -7.648 -30.109 -12.836 1 94.38 339 GLU B O 1
ATOM 5274 N N . SER B 1 340 ? -8.492 -31.969 -13.766 1 96.44 340 SER B N 1
ATOM 5275 C CA . SER B 1 340 ? -7.223 -32.688 -13.828 1 96.44 340 SER B CA 1
ATOM 5276 C C . SER B 1 340 ? -6.996 -33.281 -15.211 1 96.44 340 SER B C 1
ATOM 5278 O O . SER B 1 340 ? -7.922 -33.812 -15.82 1 96.44 340 SER B O 1
ATOM 5280 N N . PHE B 1 341 ? -5.863 -33.094 -15.75 1 97.56 341 PHE B N 1
ATOM 5281 C CA . PHE B 1 341 ? -5.461 -33.656 -17.031 1 97.56 341 PHE B CA 1
ATOM 5282 C C . PHE B 1 341 ? -4.234 -34.531 -16.859 1 97.56 341 PHE B C 1
ATOM 5284 O O . PHE B 1 341 ? -3.467 -34.375 -15.914 1 97.56 341 PHE B O 1
ATOM 5291 N N . ASP B 1 342 ? -4.059 -35.438 -17.844 1 97.38 342 ASP B N 1
ATOM 5292 C CA . ASP B 1 342 ? -2.826 -36.219 -17.906 1 97.38 342 ASP B CA 1
ATOM 5293 C C . ASP B 1 342 ? -1.665 -35.375 -18.422 1 97.38 342 ASP B C 1
ATOM 5295 O O . ASP B 1 342 ? -1.851 -34.531 -19.281 1 97.38 342 ASP B O 1
ATOM 5299 N N . PHE B 1 343 ? -0.511 -35.719 -17.969 1 97.44 343 PHE B N 1
ATOM 5300 C CA . PHE B 1 343 ? 0.708 -35 -18.344 1 97.44 343 PHE B CA 1
ATOM 5301 C C . PHE B 1 343 ? 0.864 -34.938 -19.844 1 97.44 343 PHE B C 1
ATOM 5303 O O . PHE B 1 343 ? 1.315 -33.938 -20.391 1 97.44 343 PHE B O 1
ATOM 5310 N N . ASP B 1 344 ? 0.422 -35.969 -20.5 1 95.06 344 ASP B N 1
ATOM 5311 C CA . ASP B 1 344 ? 0.551 -36.031 -21.953 1 95.06 344 ASP B CA 1
ATOM 5312 C C . ASP B 1 344 ? -0.384 -35.031 -22.641 1 95.06 344 ASP B C 1
ATOM 5314 O O . ASP B 1 344 ? -0.198 -34.719 -23.828 1 95.06 344 ASP B O 1
ATOM 5318 N N . ARG B 1 345 ? -1.35 -34.562 -21.891 1 95.38 345 ARG B N 1
ATOM 5319 C CA . ARG B 1 345 ? -2.338 -33.625 -22.438 1 95.38 345 ARG B CA 1
ATOM 5320 C C . ARG B 1 345 ? -2.137 -32.219 -21.906 1 95.38 345 ARG B C 1
ATOM 5322 O O . ARG B 1 345 ? -3.084 -31.438 -21.844 1 95.38 345 ARG B O 1
ATOM 5329 N N . LEU B 1 346 ? -0.938 -31.906 -21.531 1 95 346 LEU B N 1
ATOM 5330 C CA . LEU B 1 346 ? -0.633 -30.609 -20.922 1 95 346 LEU B CA 1
ATOM 5331 C C . LEU B 1 346 ? -1.072 -29.469 -21.844 1 95 346 LEU B C 1
ATOM 5333 O O . LEU B 1 346 ? -1.674 -28.5 -21.375 1 95 346 LEU B O 1
ATOM 5337 N N . PRO B 1 347 ? -0.913 -29.516 -23.172 1 92.62 347 PRO B N 1
ATOM 5338 C CA . PRO B 1 347 ? -1.395 -28.438 -24.016 1 92.62 347 PRO B CA 1
ATOM 5339 C C . PRO B 1 347 ? -2.908 -28.25 -23.953 1 92.62 347 PRO B C 1
ATOM 5341 O O . PRO B 1 347 ? -3.402 -27.125 -23.969 1 92.62 347 PRO B O 1
ATOM 5344 N N . ASP B 1 348 ? -3.598 -29.344 -23.875 1 92.75 348 ASP B N 1
ATOM 5345 C CA . ASP B 1 348 ? -5.051 -29.297 -23.734 1 92.75 348 ASP B CA 1
ATOM 5346 C C . ASP B 1 348 ? -5.457 -28.656 -22.406 1 92.75 348 ASP B C 1
ATOM 5348 O O . ASP B 1 348 ? -6.441 -27.922 -22.344 1 92.75 348 ASP B O 1
ATOM 5352 N N . ALA B 1 349 ? -4.695 -29.016 -21.375 1 94.19 349 ALA B N 1
ATOM 5353 C CA . ALA B 1 349 ? -4.957 -28.422 -20.062 1 94.19 349 ALA B CA 1
ATOM 5354 C C . ALA B 1 349 ? -4.82 -26.906 -20.109 1 94.19 349 ALA B C 1
ATOM 5356 O O . ALA B 1 349 ? -5.668 -26.188 -19.578 1 94.19 349 ALA B O 1
ATOM 5357 N N . ILE B 1 350 ? -3.83 -26.422 -20.719 1 91.5 350 ILE B N 1
ATOM 5358 C CA . ILE B 1 350 ? -3.57 -24.984 -20.812 1 91.5 350 ILE B CA 1
ATOM 5359 C C . ILE B 1 350 ? -4.688 -24.312 -21.609 1 91.5 350 ILE B C 1
ATOM 5361 O O . ILE B 1 350 ? -5.168 -23.25 -21.234 1 91.5 350 ILE B O 1
ATOM 5365 N N . ARG B 1 351 ? -5.109 -24.922 -22.688 1 88.25 351 ARG B N 1
ATOM 5366 C CA . ARG B 1 351 ? -6.195 -24.391 -23.5 1 88.25 351 ARG B CA 1
ATOM 5367 C C . ARG B 1 351 ? -7.477 -24.266 -22.688 1 88.25 351 ARG B C 1
ATOM 5369 O O . ARG B 1 351 ? -8.164 -23.234 -22.75 1 88.25 351 ARG B O 1
ATOM 5376 N N . THR B 1 352 ? -7.723 -25.312 -22.016 1 88.19 352 THR B N 1
ATOM 5377 C CA . THR B 1 352 ? -8.922 -25.312 -21.188 1 88.19 352 THR B CA 1
ATOM 5378 C C . THR B 1 352 ? -8.82 -24.219 -20.109 1 88.19 352 THR B C 1
ATOM 5380 O O . THR B 1 352 ? -9.773 -23.484 -19.875 1 88.19 352 THR B O 1
ATOM 5383 N N . PHE B 1 353 ? -7.695 -24.156 -19.516 1 87.31 353 PHE B N 1
ATOM 5384 C CA . PHE B 1 353 ? -7.453 -23.188 -18.469 1 87.31 353 PHE B CA 1
ATOM 5385 C C . PHE B 1 353 ? -7.621 -21.766 -19 1 87.31 353 PHE B C 1
ATOM 5387 O O . PHE B 1 353 ? -8.234 -20.922 -18.359 1 87.31 353 PHE B O 1
ATOM 5394 N N . GLN B 1 354 ? -7.191 -21.469 -20.125 1 81.88 354 GLN B N 1
ATOM 5395 C CA . GLN B 1 354 ? -7.223 -20.156 -20.766 1 81.88 354 GLN B CA 1
ATOM 5396 C C . GLN B 1 354 ? -8.656 -19.719 -21.047 1 81.88 354 GLN B C 1
ATOM 5398 O O . GLN B 1 354 ? -8.945 -18.531 -21.141 1 81.88 354 GLN B O 1
ATOM 5403 N N . SER B 1 355 ? -9.516 -20.656 -21.219 1 77.31 355 SER B N 1
ATOM 5404 C CA . SER B 1 355 ? -10.891 -20.344 -21.594 1 77.31 355 SER B CA 1
ATOM 5405 C C . SER B 1 355 ? -11.625 -19.625 -20.469 1 77.31 355 SER B C 1
ATOM 5407 O O . SER B 1 355 ? -12.664 -19 -20.688 1 77.31 355 SER B O 1
ATOM 5409 N N . GLY B 1 356 ? -11.148 -19.734 -19.234 1 74.94 356 GLY B N 1
ATOM 5410 C CA . GLY B 1 356 ? -11.766 -19.109 -18.078 1 74.94 356 GLY B CA 1
ATOM 5411 C C . GLY B 1 356 ? -13.016 -19.844 -17.594 1 74.94 356 GLY B C 1
ATOM 5412 O O . GLY B 1 356 ? -13.688 -19.391 -16.672 1 74.94 356 GLY B O 1
ATOM 5413 N N . GLY B 1 357 ? -13.359 -20.875 -18.156 1 76.94 357 GLY B N 1
ATOM 5414 C CA . GLY B 1 357 ? -14.57 -21.609 -17.812 1 76.94 357 GLY B CA 1
ATOM 5415 C C . GLY B 1 357 ? -14.383 -22.562 -16.641 1 76.94 357 GLY B C 1
ATOM 5416 O O . GLY B 1 357 ? -15.32 -23.25 -16.25 1 76.94 357 GLY B O 1
ATOM 5417 N N . THR B 1 358 ? -13.227 -22.547 -16.062 1 80.88 358 THR B N 1
ATOM 5418 C CA . THR B 1 358 ? -12.93 -23.516 -15.016 1 80.88 358 THR B CA 1
ATOM 5419 C C . THR B 1 358 ? -13.172 -22.922 -13.641 1 80.88 358 THR B C 1
ATOM 5421 O O . THR B 1 358 ? -13.281 -21.688 -13.5 1 80.88 358 THR B O 1
ATOM 5424 N N . SER B 1 359 ? -13.477 -23.797 -12.656 1 87.81 359 SER B N 1
ATOM 5425 C CA . SER B 1 359 ? -13.523 -23.453 -11.242 1 87.81 359 SER B CA 1
ATOM 5426 C C . SER B 1 359 ? -12.445 -24.188 -10.453 1 87.81 359 SER B C 1
ATOM 5428 O O . SER B 1 359 ? -12.141 -25.344 -10.742 1 87.81 359 SER B O 1
ATOM 5430 N N . GLY B 1 360 ? -11.914 -23.484 -9.477 1 91.31 360 GLY B N 1
ATOM 5431 C CA . GLY B 1 360 ? -10.797 -24.078 -8.758 1 91.31 360 GLY B CA 1
ATOM 5432 C C . GLY B 1 360 ? -9.523 -24.156 -9.578 1 91.31 360 GLY B C 1
ATOM 5433 O O . GLY B 1 360 ? -9.344 -23.391 -10.523 1 91.31 360 GLY B O 1
ATOM 5434 N N . LYS B 1 361 ? -8.625 -24.953 -9.172 1 94.94 361 LYS B N 1
ATOM 5435 C CA . LYS B 1 361 ? -7.332 -25.094 -9.836 1 94.94 361 LYS B CA 1
ATOM 5436 C C . LYS B 1 361 ? -7.379 -26.156 -10.922 1 94.94 361 LYS B C 1
ATOM 5438 O O . LYS B 1 361 ? -8.016 -27.203 -10.75 1 94.94 361 LYS B O 1
ATOM 5443 N N . VAL B 1 362 ? -6.746 -25.875 -12.031 1 95.69 362 VAL B N 1
ATOM 5444 C CA . VAL B 1 362 ? -6.496 -26.891 -13.047 1 95.69 362 VAL B CA 1
ATOM 5445 C C . VAL B 1 362 ? -5.121 -27.516 -12.812 1 95.69 362 VAL B C 1
ATOM 5447 O O . VAL B 1 362 ? -4.125 -26.812 -12.672 1 95.69 362 VAL B O 1
ATOM 5450 N N . VAL B 1 363 ? -5.09 -28.859 -12.734 1 97.94 363 VAL B N 1
ATOM 5451 C CA . VAL B 1 363 ? -3.84 -29.547 -12.445 1 97.94 363 VAL B CA 1
ATOM 5452 C C . VAL B 1 363 ? -3.561 -30.594 -13.531 1 97.94 363 VAL B C 1
ATOM 5454 O O . VAL B 1 363 ? -4.469 -31 -14.258 1 97.94 363 VAL B O 1
ATOM 5457 N N . VAL B 1 364 ? -2.33 -30.844 -13.68 1 98.19 364 VAL B N 1
ATOM 5458 C CA . VAL B 1 364 ? -1.844 -31.906 -14.547 1 98.19 364 VAL B CA 1
ATOM 5459 C C . VAL B 1 364 ? -1.21 -33.031 -13.703 1 98.19 364 VAL B C 1
ATOM 5461 O O . VAL B 1 364 ? -0.411 -32.75 -12.805 1 98.19 364 VAL B O 1
ATOM 5464 N N . THR B 1 365 ? -1.538 -34.25 -14.008 1 98.19 365 THR B N 1
ATOM 5465 C CA . THR B 1 365 ? -1.041 -35.344 -13.203 1 98.19 365 THR B CA 1
ATOM 5466 C C . THR B 1 365 ? -0.097 -36.219 -14.016 1 98.19 365 THR B C 1
ATOM 5468 O O . THR B 1 365 ? -0.291 -36.406 -15.227 1 98.19 365 THR B O 1
ATOM 5471 N N . LEU B 1 366 ? 0.891 -36.688 -13.391 1 97.12 366 LEU B N 1
ATOM 5472 C CA . LEU B 1 366 ? 1.826 -37.656 -14 1 97.12 366 LEU B CA 1
ATOM 5473 C C . LEU B 1 366 ? 1.581 -39.062 -13.492 1 97.12 366 LEU B C 1
ATOM 5475 O O . LEU B 1 366 ? 1.146 -39.25 -12.352 1 97.12 366 LEU B O 1
ATOM 5479 N N . PRO B 1 367 ? 1.805 -40 -14.43 1 85.75 367 PRO B N 1
ATOM 5480 C CA . PRO B 1 367 ? 1.527 -41.406 -14.07 1 85.75 367 PRO B CA 1
ATOM 5481 C C . PRO B 1 367 ? 2.373 -41.875 -12.891 1 85.75 367 PRO B C 1
ATOM 5483 O O . PRO B 1 367 ? 3.496 -41.406 -12.703 1 85.75 367 PRO B O 1
ATOM 5486 N N . GLU B 1 368 ? 1.732 -42.625 -11.984 1 77 368 GLU B N 1
ATOM 5487 C CA . GLU B 1 368 ? 2.445 -43.312 -10.906 1 77 368 GLU B CA 1
ATOM 5488 C C . GLU B 1 368 ? 3.404 -44.375 -11.445 1 77 368 GLU B C 1
ATOM 5490 O O . GLU B 1 368 ? 3.145 -44.969 -12.492 1 77 368 GLU B O 1
ATOM 5495 N N . ASP B 1 369 ? 4.691 -44.375 -11.289 1 56.88 369 ASP B N 1
ATOM 5496 C CA . ASP B 1 369 ? 5.438 -45.562 -11.672 1 56.88 369 ASP B CA 1
ATOM 5497 C C . ASP B 1 369 ? 4.766 -46.812 -11.148 1 56.88 369 ASP B C 1
ATOM 5499 O O . ASP B 1 369 ? 4.082 -46.781 -10.117 1 56.88 369 ASP B O 1
#